Protein AF-A0A7J3Z9P5-F1 (afdb_monomer)

Nearest PDB structures (foldseek):
  8guo-assembly1_B  TM=3.867E-01  e=3.106E-01  Staphylococcus aureus subsp. aureus NCTC 8325
  4az9-assembly2_A-3  TM=3.803E-01  e=7.189E-01  Homo sapiens
  1ueb-assembly2_B  TM=4.977E-01  e=2.081E+00  Thermus thermophilus
  3f6g-assembly1_B  TM=2.880E-01  e=1.488E+00  Leptospira interrogans
  7urz-assembly1_B  TM=2.761E-01  e=2.603E+00  Homo sapiens

Foldseek 3Di:
DDDPDPVVVVVVVVVVVVVVLLQVLLVLLVQLCVQQPADDPVDQPLVSSLVSLVVCVVVVPDFDWDQGPVRDTDTSVNSNCCSVDPDPVSVVSSSVSNVVVSVQVVVFVVLQVVLVVLLVVLCVVVLFDKDKDWPDWDWDDDDDFWIKIFTWMDILQDIDTDIDIGGSVVVSVVVSVVNVVSRVVLVVLVVLLVVLQVVLCVQFPCSVVVCVVLLVQAPFKKKKKKKFLDFDDQCVCPPPDVVNCVVVPVAWDDDDRMIIGIWMWGQRPVRDIATHPRSVRRNRVSVRVSVRCVVRQKMKIKMWHFDPDADPVPRHTAIEIKIKIWGDDPRYIDIAIDALVVVQLVQQADPVPRDGHQHDANYWRATPPRHIDHSVVVVD

Radius of gyration: 27.24 Å; Cα contacts (8 Å, |Δi|>4): 566; chains: 1; bounding box: 61×53×93 Å

pLDDT: mean 87.28, std 11.17, range [38.41, 97.94]

Solvent-accessible surface area (backbone atoms only — not comparable to full-atom values): 20780 Å² total; per-residue (Å²): 143,85,87,72,70,65,64,58,56,52,50,54,52,51,52,55,51,51,51,53,49,52,53,50,36,44,55,46,31,53,53,48,39,71,74,58,49,87,78,63,86,93,50,65,65,65,57,54,51,46,56,45,50,54,46,49,64,69,74,64,57,85,80,63,73,45,70,45,100,84,72,49,70,47,40,69,65,59,50,49,52,43,74,75,67,53,56,68,74,56,51,53,52,34,49,53,36,34,53,53,52,51,54,49,53,52,52,48,51,52,48,51,56,49,46,52,51,53,50,49,53,51,32,59,74,69,74,43,83,54,59,73,46,78,80,43,77,51,75,53,70,82,54,101,66,44,29,41,37,40,39,27,35,37,48,46,68,46,79,47,78,52,72,48,79,40,39,73,67,55,52,45,51,53,50,46,55,53,48,60,60,37,36,61,53,40,54,51,38,52,54,44,20,56,49,36,47,56,49,46,38,72,73,29,43,50,44,54,62,53,48,53,62,57,52,73,60,40,74,42,41,26,38,40,36,40,33,22,62,39,63,57,72,55,71,91,54,67,86,64,53,67,69,55,39,37,77,69,65,72,44,50,46,78,56,98,70,36,29,35,42,65,34,41,32,37,44,45,96,90,65,53,76,42,38,38,85,44,49,82,37,31,35,44,42,47,58,35,52,53,52,17,35,68,66,31,36,40,31,43,36,38,42,40,17,47,47,94,52,62,29,87,88,79,72,39,61,27,30,42,37,37,39,32,44,37,33,57,58,89,66,33,45,47,72,45,67,38,43,19,64,61,48,44,53,65,70,22,33,39,89,87,76,67,43,80,43,81,61,64,75,43,32,31,25,36,21,62,94,79,37,72,42,54,37,62,71,71,77,110

Sequence (380 aa):
MAGGGSHSKEFRKKMKKIRRLKEKLKSYAEHALDLTGLLDDSRDLIEQVREKLEEVLREGEVITEVITLSGKRFNAKDILEFINSAPQHQIEMFREYLARELARRKKLLEDMKRIAREIERYTEELGVYVPFDIIDYDKICFEKDECYFLFKVEIGGSRYLDEYRGSIEDLIELFKEVVAQEAKKMLRLISHAKRERSRVARELIGFKEMLEEIERHIYGTAILTISGTKLSRPRSWGRIPGEIVEAFGMGLDRDEDMETIKWNARRLKDGFIVYGANPHLWPDFYTWFKESLLQSRVLTILLRSFRSEIDEITGLPIKEIRGYIARIEGHHLKFTQLSARELLEAYTKDPKTGKPLEPEPAVIFCGPNDEKIYSTALYK

Structure (mmCIF, N/CA/C/O backbone):
data_AF-A0A7J3Z9P5-F1
#
_entry.id   AF-A0A7J3Z9P5-F1
#
loop_
_atom_site.group_PDB
_atom_site.id
_atom_site.type_symbol
_atom_site.label_atom_id
_atom_site.label_alt_id
_atom_site.label_comp_id
_atom_site.label_asym_id
_atom_site.label_entity_id
_atom_site.label_seq_id
_atom_site.pdbx_PDB_ins_code
_atom_site.Cartn_x
_atom_site.Cartn_y
_atom_site.Cartn_z
_atom_site.occupancy
_atom_site.B_iso_or_equiv
_atom_site.auth_seq_id
_atom_site.auth_comp_id
_atom_site.auth_asym_id
_atom_site.auth_atom_id
_atom_site.pdbx_PDB_model_num
ATOM 1 N N . MET A 1 1 ? 33.865 8.492 -68.166 1.00 38.41 1 MET A N 1
ATOM 2 C CA . MET A 1 1 ? 33.819 8.426 -66.689 1.00 38.41 1 MET A CA 1
ATOM 3 C C . MET A 1 1 ? 32.394 8.714 -66.229 1.00 38.41 1 MET A C 1
ATOM 5 O O . MET A 1 1 ? 32.011 9.869 -66.136 1.00 38.41 1 MET A O 1
ATOM 9 N N . ALA A 1 2 ? 31.581 7.680 -66.019 1.00 43.00 2 ALA A N 1
ATOM 10 C CA . ALA A 1 2 ? 30.225 7.802 -65.482 1.00 43.00 2 ALA A CA 1
ATOM 11 C C . ALA A 1 2 ? 29.948 6.562 -64.620 1.00 43.00 2 ALA A C 1
ATOM 13 O O . ALA A 1 2 ? 29.792 5.471 -65.154 1.00 43.00 2 ALA A O 1
ATOM 14 N N . GLY A 1 3 ? 29.972 6.708 -63.291 1.00 40.09 3 GLY A N 1
ATOM 15 C CA . GLY A 1 3 ? 29.857 5.561 -62.375 1.00 40.09 3 GLY A CA 1
ATOM 16 C C . GLY A 1 3 ? 29.586 5.884 -60.898 1.00 40.09 3 GLY A C 1
ATOM 17 O O . GLY A 1 3 ? 29.798 5.026 -60.054 1.00 40.09 3 GLY A O 1
ATOM 18 N N . GLY A 1 4 ? 29.132 7.098 -60.548 1.00 41.22 4 GLY A N 1
ATOM 19 C CA . GLY A 1 4 ? 29.013 7.532 -59.139 1.00 41.22 4 GLY A CA 1
ATOM 20 C C . GLY A 1 4 ? 27.598 7.579 -58.531 1.00 41.22 4 GLY A C 1
ATOM 21 O O . GLY A 1 4 ? 27.455 7.717 -57.320 1.00 41.22 4 GLY A O 1
ATOM 22 N N . GLY A 1 5 ? 26.527 7.481 -59.332 1.00 42.69 5 GLY A N 1
ATOM 23 C CA . GLY A 1 5 ? 25.157 7.795 -58.876 1.00 42.69 5 GLY A CA 1
ATOM 24 C C . GLY A 1 5 ? 24.354 6.642 -58.249 1.00 42.69 5 GLY A C 1
ATOM 25 O O . GLY A 1 5 ? 23.460 6.886 -57.436 1.00 42.69 5 GLY A O 1
ATOM 26 N N . SER A 1 6 ? 24.658 5.388 -58.604 1.00 48.19 6 SER A N 1
ATOM 27 C CA . SER A 1 6 ? 23.880 4.207 -58.181 1.00 48.19 6 SER A CA 1
ATOM 28 C C . SER A 1 6 ? 24.213 3.764 -56.746 1.00 48.19 6 SER A C 1
ATOM 30 O O . SER A 1 6 ? 23.316 3.570 -55.921 1.00 48.19 6 SER A O 1
ATOM 32 N N . HIS A 1 7 ? 25.505 3.747 -56.395 1.00 52.19 7 HIS A N 1
ATOM 33 C CA . HIS A 1 7 ? 25.981 3.336 -55.069 1.00 52.19 7 HIS A CA 1
ATOM 34 C C . HIS A 1 7 ? 25.498 4.246 -53.928 1.00 52.19 7 HIS A C 1
ATOM 36 O O . HIS A 1 7 ? 25.183 3.757 -52.845 1.00 52.19 7 HIS A O 1
ATOM 42 N N . SER A 1 8 ? 25.343 5.552 -54.169 1.00 56.97 8 SER A N 1
ATOM 43 C CA . SER A 1 8 ? 24.870 6.511 -53.156 1.00 56.97 8 SER A CA 1
ATOM 44 C C . SER A 1 8 ? 23.395 6.299 -52.770 1.00 56.97 8 SER A C 1
ATOM 46 O O . SER A 1 8 ? 23.027 6.368 -51.592 1.00 56.97 8 SER A O 1
ATOM 48 N N . LYS A 1 9 ? 22.528 5.960 -53.737 1.00 64.19 9 LYS A N 1
ATOM 49 C CA . LYS A 1 9 ? 21.107 5.657 -53.473 1.00 64.19 9 LYS A CA 1
ATOM 50 C C . LYS A 1 9 ? 20.928 4.306 -52.780 1.00 64.19 9 LYS A C 1
ATOM 52 O O . LYS A 1 9 ? 20.078 4.185 -51.894 1.00 64.19 9 LYS A O 1
ATOM 57 N N . GLU A 1 10 ? 21.718 3.306 -53.157 1.00 67.88 10 GLU A N 1
ATOM 58 C CA . GLU A 1 10 ? 21.679 1.978 -52.541 1.00 67.88 10 GLU A CA 1
ATOM 59 C C . GLU A 1 10 ? 22.199 2.004 -51.094 1.00 67.88 10 GLU A C 1
ATOM 61 O O . GLU A 1 10 ? 21.561 1.450 -50.195 1.00 67.88 10 GLU A O 1
ATOM 66 N N . PHE A 1 11 ? 23.278 2.751 -50.841 1.00 68.19 11 PHE A N 1
ATOM 67 C CA . PHE A 1 11 ? 23.813 2.991 -49.501 1.00 68.19 11 PHE A CA 1
ATOM 68 C C . PHE A 1 11 ? 22.791 3.689 -48.591 1.00 68.19 11 PHE A C 1
ATOM 70 O O . PHE A 1 11 ? 22.501 3.207 -47.495 1.00 68.19 11 PHE A O 1
ATOM 77 N N . ARG A 1 12 ? 22.136 4.760 -49.067 1.00 69.06 12 ARG A N 1
ATOM 78 C CA . ARG A 1 12 ? 21.063 5.444 -48.315 1.00 69.06 12 ARG A CA 1
ATOM 79 C C . ARG A 1 12 ? 19.882 4.521 -47.995 1.00 69.06 12 ARG A C 1
ATOM 81 O O . ARG A 1 12 ? 19.338 4.583 -46.891 1.00 69.06 12 ARG A O 1
ATOM 88 N N . LYS A 1 13 ? 19.486 3.638 -48.923 1.00 73.44 13 LYS A N 1
ATOM 89 C CA . LYS A 1 13 ? 18.431 2.633 -48.683 1.00 73.44 13 LYS A CA 1
ATOM 90 C C . LYS A 1 13 ? 18.849 1.607 -47.623 1.00 73.44 13 LYS A C 1
ATOM 92 O O . LYS A 1 13 ? 18.036 1.303 -46.749 1.00 73.44 13 LYS A O 1
ATOM 97 N N . LYS A 1 14 ? 20.091 1.106 -47.667 1.00 75.31 14 LYS A N 1
ATOM 98 C CA . LYS A 1 14 ? 20.642 0.186 -46.652 1.00 75.31 14 LYS A CA 1
ATOM 99 C C . LYS A 1 14 ? 20.695 0.848 -45.271 1.00 75.31 14 LYS A C 1
ATOM 101 O O . LYS A 1 14 ? 20.162 0.285 -44.319 1.00 75.31 14 LYS A O 1
ATOM 106 N N . MET A 1 15 ? 21.185 2.084 -45.176 1.00 71.50 15 MET A N 1
ATOM 107 C CA . MET A 1 15 ? 21.216 2.846 -43.919 1.00 71.50 15 MET A CA 1
ATOM 108 C C . MET A 1 15 ? 19.820 3.082 -43.330 1.00 71.50 15 MET A C 1
ATOM 110 O O . MET A 1 15 ? 19.615 2.915 -42.128 1.00 71.50 15 MET A O 1
ATOM 114 N N . LYS A 1 16 ? 18.823 3.397 -44.169 1.00 79.56 16 LYS A N 1
ATOM 115 C CA . LYS A 1 16 ? 17.429 3.552 -43.722 1.00 79.56 16 LYS A CA 1
ATOM 116 C C . LYS A 1 16 ? 16.836 2.238 -43.200 1.00 79.56 16 LYS A C 1
ATOM 118 O O . LYS A 1 16 ? 16.079 2.265 -42.233 1.00 79.56 16 LYS A O 1
ATOM 123 N N . LYS A 1 17 ? 17.172 1.093 -43.813 1.00 80.31 17 LYS A N 1
ATOM 124 C CA . LYS A 1 17 ? 16.763 -0.236 -43.321 1.00 80.31 17 LYS A CA 1
ATOM 125 C C . LYS A 1 17 ? 17.402 -0.558 -41.967 1.00 80.31 17 LYS A C 1
ATOM 127 O O . LYS A 1 17 ? 16.684 -0.970 -41.064 1.00 80.31 17 LYS A O 1
ATOM 132 N N . ILE A 1 18 ? 18.702 -0.303 -41.810 1.00 79.44 18 ILE A N 1
ATOM 133 C CA . ILE A 1 18 ? 19.425 -0.531 -40.547 1.00 79.44 18 ILE A CA 1
ATOM 134 C C . ILE A 1 18 ? 18.852 0.340 -39.425 1.00 79.44 18 ILE A C 1
ATOM 136 O O . ILE A 1 18 ? 18.594 -0.164 -38.338 1.00 79.44 18 ILE A O 1
ATOM 140 N N . ARG A 1 19 ? 18.591 1.628 -39.685 1.00 80.75 19 ARG A N 1
ATOM 141 C CA . ARG A 1 19 ? 17.993 2.531 -38.688 1.00 80.75 19 ARG A CA 1
ATOM 142 C C . ARG A 1 19 ? 16.622 2.044 -38.210 1.00 80.75 19 ARG A C 1
ATOM 144 O O . ARG A 1 19 ? 16.383 2.006 -37.012 1.00 80.75 19 ARG A O 1
ATOM 151 N N . ARG A 1 20 ? 15.765 1.601 -39.135 1.00 83.25 20 ARG A N 1
ATOM 152 C CA . ARG A 1 20 ? 14.446 1.034 -38.804 1.00 83.25 20 ARG A CA 1
ATOM 153 C C . ARG A 1 20 ? 14.543 -0.257 -37.998 1.00 83.25 20 ARG A C 1
ATOM 155 O O . ARG A 1 20 ? 13.729 -0.464 -37.109 1.00 83.25 20 ARG A O 1
ATOM 162 N N . LEU A 1 21 ? 15.510 -1.120 -38.318 1.00 83.94 21 LEU A N 1
ATOM 163 C CA . LEU A 1 21 ? 15.760 -2.329 -37.535 1.00 83.94 21 LEU A CA 1
ATOM 164 C C . LEU A 1 21 ? 16.184 -1.956 -36.111 1.00 83.94 21 LEU A C 1
ATOM 166 O O . LEU A 1 21 ? 15.593 -2.452 -35.166 1.00 83.94 21 LEU A O 1
ATOM 170 N N . LYS A 1 22 ? 17.130 -1.026 -35.955 1.00 84.44 22 LYS A N 1
ATOM 171 C CA . LYS A 1 22 ? 17.578 -0.535 -34.644 1.00 84.44 22 LYS A CA 1
ATOM 172 C C . LYS A 1 22 ? 16.440 0.050 -33.802 1.00 84.44 22 LYS A C 1
ATOM 174 O O . LYS A 1 22 ? 16.315 -0.302 -32.637 1.00 84.44 22 LYS A O 1
ATOM 179 N N . GLU A 1 23 ? 15.602 0.902 -34.391 1.00 84.88 23 GLU A N 1
ATOM 180 C CA . GLU A 1 23 ? 14.415 1.456 -33.720 1.00 84.88 23 GLU A CA 1
ATOM 181 C C . GLU A 1 23 ? 13.439 0.344 -33.305 1.00 84.88 23 GLU A C 1
ATOM 183 O O . GLU A 1 23 ? 12.988 0.327 -32.165 1.00 84.88 23 GLU A O 1
ATOM 188 N N . LYS A 1 24 ? 13.182 -0.632 -34.189 1.00 85.62 24 LYS A N 1
ATOM 189 C CA . LYS A 1 24 ? 12.328 -1.790 -33.887 1.00 85.62 24 LYS A CA 1
ATOM 190 C C . LYS A 1 24 ? 12.872 -2.613 -32.714 1.00 85.62 24 LYS A C 1
ATOM 192 O O . LYS A 1 24 ? 12.118 -2.915 -31.800 1.00 85.62 24 LYS A O 1
ATOM 197 N N . LEU A 1 25 ? 14.162 -2.955 -32.730 1.00 88.88 25 LEU A N 1
ATOM 198 C CA . LEU A 1 25 ? 14.790 -3.751 -31.668 1.00 88.88 25 LEU A CA 1
ATOM 199 C C . LEU A 1 25 ? 14.812 -3.013 -30.327 1.00 88.88 25 LEU A C 1
ATOM 201 O O . LEU A 1 25 ? 14.629 -3.648 -29.294 1.00 88.88 25 LEU A O 1
ATOM 205 N N . LYS A 1 26 ? 14.977 -1.683 -30.339 1.00 87.44 26 LYS A N 1
ATOM 206 C CA . LYS A 1 26 ? 14.859 -0.862 -29.129 1.00 87.44 26 LYS A CA 1
ATOM 207 C C . LYS A 1 26 ? 13.452 -0.961 -28.532 1.00 87.44 26 LYS A C 1
ATOM 209 O O . LYS A 1 26 ? 13.328 -1.300 -27.364 1.00 87.44 26 LYS A O 1
ATOM 214 N N . SER A 1 27 ? 12.411 -0.745 -29.340 1.00 87.31 27 SER A N 1
ATOM 215 C CA . SER A 1 27 ? 11.022 -0.852 -28.871 1.00 87.31 27 SER A CA 1
ATOM 216 C C . SER A 1 27 ? 10.658 -2.269 -28.422 1.00 87.31 27 SER A C 1
ATOM 218 O O . SER A 1 27 ? 9.898 -2.432 -27.476 1.00 87.31 27 SER A O 1
ATOM 220 N N . TYR A 1 28 ? 11.217 -3.297 -29.068 1.00 91.06 28 TYR A N 1
ATOM 221 C CA . TYR A 1 28 ? 11.048 -4.683 -28.631 1.00 91.06 28 TYR A CA 1
ATOM 222 C C . TYR A 1 28 ? 11.672 -4.910 -27.253 1.00 91.06 28 TYR A C 1
ATOM 224 O O . TYR A 1 28 ? 11.073 -5.589 -26.431 1.00 91.06 28 TYR A O 1
ATOM 232 N N . ALA A 1 29 ? 12.855 -4.347 -26.993 1.00 89.75 29 ALA A N 1
ATOM 233 C CA . ALA A 1 29 ? 13.549 -4.521 -25.719 1.00 89.75 29 ALA A CA 1
ATOM 234 C C . ALA A 1 29 ? 12.819 -3.802 -24.576 1.00 89.75 29 ALA A C 1
ATOM 236 O O . ALA A 1 29 ? 12.660 -4.378 -23.505 1.00 89.75 29 ALA A O 1
ATOM 237 N N . GLU A 1 30 ? 12.341 -2.580 -24.827 1.00 87.44 30 GLU A N 1
ATOM 238 C CA . GLU A 1 30 ? 11.504 -1.820 -23.890 1.00 87.44 30 GLU A CA 1
ATOM 239 C C . GLU A 1 30 ? 10.237 -2.605 -23.533 1.00 87.44 30 GLU A C 1
ATOM 241 O O . GLU A 1 30 ? 10.022 -2.922 -22.366 1.00 87.44 30 GLU A O 1
ATOM 246 N N . HIS A 1 31 ? 9.460 -3.015 -24.5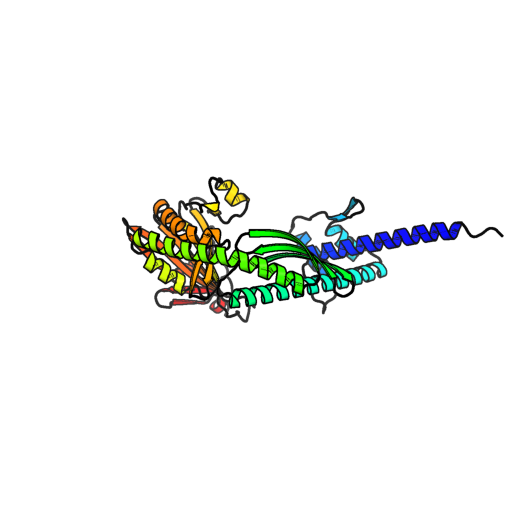39 1.00 87.62 31 HIS A N 1
ATOM 247 C CA . HIS A 1 31 ? 8.202 -3.719 -24.298 1.00 87.62 31 HIS A CA 1
ATOM 248 C C . HIS A 1 31 ? 8.400 -5.107 -23.677 1.00 87.62 31 HIS A C 1
ATOM 250 O O . HIS A 1 31 ? 7.622 -5.508 -22.818 1.00 87.62 31 HIS A O 1
ATOM 256 N N . ALA A 1 32 ? 9.452 -5.838 -24.069 1.00 87.94 32 ALA A N 1
ATOM 257 C CA . ALA A 1 32 ? 9.779 -7.111 -23.436 1.00 87.94 32 ALA A CA 1
ATOM 258 C C . ALA A 1 32 ? 9.991 -6.919 -21.931 1.00 87.94 32 ALA A C 1
ATOM 260 O O . ALA A 1 32 ? 9.369 -7.615 -21.142 1.00 87.94 32 ALA A O 1
ATOM 261 N N . LEU A 1 33 ? 10.789 -5.928 -21.525 1.00 88.50 33 LEU A N 1
ATOM 262 C CA . LEU A 1 33 ? 11.038 -5.660 -20.108 1.00 88.50 33 LEU A CA 1
ATOM 263 C C . LEU A 1 33 ? 9.826 -5.076 -19.371 1.00 88.50 33 LEU A C 1
ATOM 265 O O . LEU A 1 33 ? 9.750 -5.233 -18.153 1.00 88.50 33 LEU A O 1
ATOM 269 N N . ASP A 1 34 ? 8.887 -4.423 -20.062 1.00 85.06 34 ASP A N 1
ATOM 270 C CA . ASP A 1 34 ? 7.606 -4.007 -19.466 1.00 85.06 34 ASP A CA 1
ATOM 271 C C . ASP A 1 34 ? 6.763 -5.213 -19.053 1.00 85.06 34 ASP A C 1
ATOM 273 O O . ASP A 1 34 ? 6.133 -5.185 -18.001 1.00 85.06 34 ASP A O 1
ATOM 277 N N . LEU A 1 35 ? 6.795 -6.282 -19.852 1.00 84.00 35 LEU A N 1
ATOM 278 C CA . LEU A 1 35 ? 6.073 -7.522 -19.572 1.00 84.00 35 LEU A CA 1
ATOM 279 C C . LEU A 1 35 ? 6.832 -8.423 -18.592 1.00 84.00 35 LEU A C 1
ATOM 281 O O . LEU A 1 35 ? 6.237 -9.043 -17.720 1.00 84.00 35 LEU A O 1
ATOM 285 N N . THR A 1 36 ? 8.155 -8.516 -18.727 1.00 84.94 36 THR A N 1
ATOM 286 C CA . THR A 1 36 ? 8.956 -9.494 -17.978 1.00 84.94 36 THR A CA 1
ATOM 287 C C . THR A 1 36 ? 9.529 -8.958 -16.667 1.00 84.94 36 THR A C 1
ATOM 289 O O . THR A 1 36 ? 10.053 -9.738 -15.863 1.00 84.94 36 THR A O 1
ATOM 292 N N . GLY A 1 37 ? 9.512 -7.638 -16.462 1.00 83.19 37 GLY A N 1
ATOM 293 C CA . GLY A 1 37 ? 10.202 -6.972 -15.359 1.00 83.19 37 GLY A CA 1
ATOM 294 C C . GLY A 1 37 ? 11.731 -7.066 -15.457 1.00 83.19 37 GLY A C 1
ATOM 295 O O . GLY A 1 37 ? 12.298 -7.301 -16.527 1.00 83.19 37 GLY A O 1
ATOM 296 N N . LEU A 1 38 ? 12.417 -6.877 -14.322 1.00 82.81 38 LEU A N 1
ATOM 297 C CA . LEU A 1 38 ? 13.875 -7.014 -14.239 1.00 82.81 38 LEU A CA 1
ATOM 298 C C . LEU A 1 38 ? 14.311 -8.475 -14.451 1.00 82.81 38 LEU A C 1
ATOM 300 O O . LEU A 1 38 ? 13.660 -9.413 -13.985 1.00 82.81 38 LEU A O 1
ATOM 304 N N . LEU A 1 39 ? 15.434 -8.647 -15.149 1.00 85.38 39 LEU A N 1
ATOM 305 C CA . LEU A 1 39 ? 16.041 -9.942 -15.465 1.00 85.38 39 LEU A CA 1
ATOM 306 C C . LEU A 1 39 ? 17.356 -10.140 -14.699 1.00 85.38 39 LEU A C 1
ATOM 308 O O . LEU A 1 39 ? 17.983 -9.172 -14.250 1.00 85.38 39 LEU A O 1
ATOM 312 N N . ASP A 1 40 ? 17.761 -11.402 -14.562 1.00 82.12 40 ASP A N 1
ATOM 313 C CA . ASP A 1 40 ? 19.025 -11.804 -13.948 1.00 82.12 40 ASP A CA 1
ATOM 314 C C . ASP A 1 40 ? 20.159 -11.735 -14.981 1.00 82.12 40 ASP A C 1
ATOM 316 O O . ASP A 1 40 ? 20.162 -12.468 -15.972 1.00 82.12 40 ASP A O 1
ATOM 320 N N . ASP A 1 41 ? 21.142 -10.864 -14.740 1.00 76.62 41 ASP A N 1
ATOM 321 C CA . ASP A 1 41 ? 22.281 -10.661 -15.648 1.00 76.62 41 ASP A CA 1
ATOM 322 C C . ASP A 1 41 ? 23.230 -11.870 -15.689 1.00 76.62 41 ASP A C 1
ATOM 324 O O . ASP A 1 41 ? 24.081 -11.947 -16.575 1.00 76.62 41 ASP A O 1
ATOM 328 N N . SER A 1 42 ? 23.117 -12.805 -14.738 1.00 76.88 42 SER A N 1
ATOM 329 C CA . SER A 1 42 ? 23.945 -14.017 -14.684 1.00 76.88 42 SER A CA 1
ATOM 330 C C . SER A 1 42 ? 23.462 -15.136 -15.614 1.00 76.88 42 SER A C 1
ATOM 332 O O . SER A 1 42 ? 24.178 -16.117 -15.828 1.00 76.88 42 SER A O 1
ATOM 334 N N . ARG A 1 43 ? 22.264 -14.991 -16.191 1.00 84.62 43 ARG A N 1
ATOM 335 C CA . ARG A 1 43 ? 21.632 -15.961 -17.096 1.00 84.62 43 ARG A CA 1
ATOM 336 C C . ARG A 1 43 ? 21.486 -15.383 -18.504 1.00 84.62 43 ARG A C 1
ATOM 338 O O . ARG A 1 43 ? 21.595 -14.178 -18.717 1.00 84.62 43 ARG A O 1
ATOM 345 N N . ASP A 1 44 ? 21.208 -16.239 -19.489 1.00 88.31 44 ASP A N 1
ATOM 346 C CA . ASP A 1 44 ? 20.972 -15.772 -20.859 1.00 88.31 44 ASP A CA 1
ATOM 347 C C . ASP A 1 44 ? 19.712 -14.893 -20.905 1.00 88.31 44 ASP A C 1
ATOM 349 O O . ASP A 1 44 ? 18.603 -15.347 -20.622 1.00 88.31 44 ASP A O 1
ATOM 353 N N . LEU A 1 45 ? 19.892 -13.609 -21.225 1.00 89.19 45 LEU A N 1
ATOM 354 C CA . LEU A 1 45 ? 18.798 -12.638 -21.258 1.00 89.19 45 LEU A CA 1
ATOM 355 C C . LEU A 1 45 ? 17.746 -12.977 -22.323 1.00 89.19 45 LEU A C 1
ATOM 357 O O . LEU A 1 45 ? 16.572 -12.679 -22.132 1.00 89.19 45 LEU A O 1
ATOM 361 N N . ILE A 1 46 ? 18.151 -13.586 -23.443 1.00 92.75 46 ILE A N 1
ATOM 362 C CA . ILE A 1 46 ? 17.221 -13.953 -24.517 1.00 92.75 46 ILE A CA 1
ATOM 363 C C . ILE A 1 46 ? 16.343 -15.116 -24.072 1.00 92.75 46 ILE A C 1
ATOM 365 O O . ILE A 1 46 ? 15.136 -15.074 -24.299 1.00 92.75 46 ILE A O 1
ATOM 369 N N . GLU A 1 47 ? 16.933 -16.112 -23.410 1.00 91.44 47 GLU A N 1
ATOM 370 C CA . GLU A 1 47 ? 16.179 -17.265 -22.918 1.00 91.44 47 GLU A CA 1
ATOM 371 C C . GLU A 1 47 ? 15.191 -16.855 -21.826 1.00 91.44 47 GLU A C 1
ATOM 373 O O . GLU A 1 47 ? 14.018 -17.195 -21.908 1.00 91.44 47 GLU A O 1
ATOM 378 N N . GLN A 1 48 ? 15.617 -16.014 -20.878 1.00 91.88 48 GLN A N 1
ATOM 379 C CA . GLN A 1 48 ? 14.721 -15.486 -19.843 1.00 91.88 48 GLN A CA 1
ATOM 380 C C . GLN A 1 48 ? 13.533 -14.710 -20.425 1.00 91.88 48 GLN A C 1
ATOM 382 O O . GLN A 1 48 ? 12.408 -14.851 -19.948 1.00 91.88 48 GLN A O 1
ATOM 387 N N . VAL A 1 49 ? 13.768 -13.877 -21.448 1.00 91.25 49 VAL A N 1
ATOM 388 C CA . VAL A 1 49 ? 12.677 -13.166 -22.132 1.00 91.25 49 VAL A CA 1
ATOM 389 C C . VAL A 1 49 ? 11.760 -14.152 -22.848 1.00 91.25 49 VAL A C 1
ATOM 391 O O . VAL A 1 49 ? 10.546 -13.985 -22.778 1.00 91.25 49 VAL A O 1
ATOM 394 N N . ARG A 1 50 ? 12.302 -15.183 -23.508 1.00 92.44 50 ARG A N 1
ATOM 395 C CA . ARG A 1 50 ? 11.492 -16.221 -24.159 1.00 92.44 50 ARG A CA 1
ATOM 396 C C . ARG A 1 50 ? 10.585 -16.922 -23.148 1.00 92.44 50 ARG A C 1
ATOM 398 O O . ARG A 1 50 ? 9.373 -16.908 -23.338 1.00 92.44 50 ARG A O 1
ATOM 405 N N . GLU A 1 51 ? 11.158 -17.469 -22.078 1.00 90.75 51 GLU A N 1
ATOM 406 C CA . GLU A 1 51 ? 10.435 -18.219 -21.042 1.00 90.75 51 GLU A CA 1
ATOM 407 C C . GLU A 1 51 ? 9.297 -17.388 -20.436 1.00 90.75 51 GLU A C 1
ATOM 409 O O . GLU A 1 51 ? 8.152 -17.843 -20.387 1.00 90.75 51 GLU A O 1
ATOM 414 N N . LYS A 1 52 ? 9.586 -16.137 -20.053 1.00 88.62 52 LYS A N 1
ATOM 415 C CA . LYS A 1 52 ? 8.590 -15.240 -19.454 1.00 88.62 52 LYS A CA 1
ATOM 416 C C . LYS A 1 52 ? 7.518 -14.788 -20.444 1.00 88.62 52 LYS A C 1
ATOM 418 O O . LYS A 1 52 ? 6.352 -14.701 -20.079 1.00 88.62 52 LYS A O 1
ATOM 423 N N . LEU A 1 53 ? 7.862 -14.512 -21.704 1.00 88.19 53 LEU A N 1
ATOM 424 C CA . LEU A 1 53 ? 6.845 -14.182 -22.710 1.00 88.19 53 LEU A CA 1
ATOM 425 C C . LEU A 1 53 ? 5.940 -15.387 -23.006 1.00 88.19 53 LEU A C 1
ATOM 427 O O . LEU A 1 53 ? 4.742 -15.210 -23.219 1.00 88.19 53 LEU A O 1
ATOM 431 N N . GLU A 1 54 ? 6.478 -16.608 -23.004 1.00 89.38 54 GLU A N 1
ATOM 432 C CA . GLU A 1 54 ? 5.680 -17.832 -23.134 1.00 89.38 54 GLU A CA 1
ATOM 433 C C . GLU A 1 54 ? 4.756 -18.068 -21.933 1.00 89.38 54 GLU A C 1
ATOM 435 O O . GLU A 1 54 ? 3.676 -18.633 -22.103 1.00 89.38 54 GLU A O 1
ATOM 440 N N . GLU A 1 55 ? 5.165 -17.673 -20.729 1.00 86.00 55 GLU A N 1
ATOM 441 C CA . GLU A 1 55 ? 4.333 -17.683 -19.519 1.00 86.00 55 GLU A CA 1
ATOM 442 C C . GLU A 1 55 ? 3.178 -16.676 -19.633 1.00 86.00 55 GLU A C 1
ATOM 444 O O . GLU A 1 55 ? 2.019 -17.091 -19.635 1.00 86.00 55 GLU A O 1
ATOM 449 N N . VAL A 1 56 ? 3.477 -15.399 -19.901 1.00 81.62 56 VAL A N 1
ATOM 450 C CA . VAL A 1 56 ? 2.475 -14.327 -20.093 1.00 81.62 56 VAL A CA 1
ATOM 451 C C . VAL A 1 56 ? 1.435 -14.704 -21.158 1.00 81.62 56 VAL A C 1
ATOM 453 O O . VAL A 1 56 ? 0.233 -14.486 -20.997 1.00 81.62 56 VAL A O 1
ATOM 456 N N . LEU A 1 57 ? 1.874 -15.318 -22.263 1.00 82.88 57 LEU A N 1
ATOM 457 C CA . LEU A 1 57 ? 0.976 -15.756 -23.335 1.00 82.88 57 LEU A CA 1
ATOM 458 C C . LEU A 1 57 ? 0.124 -16.980 -22.967 1.00 82.88 57 LEU A C 1
ATOM 460 O O . LEU A 1 57 ? -0.956 -17.143 -23.541 1.00 82.88 57 LEU A O 1
ATOM 464 N N . ARG A 1 58 ? 0.589 -17.843 -22.055 1.00 82.69 58 ARG A N 1
ATOM 465 C CA . ARG A 1 58 ? -0.168 -19.004 -21.556 1.00 82.69 58 ARG A CA 1
ATOM 466 C C . ARG A 1 58 ? -1.247 -18.594 -20.563 1.00 82.69 58 ARG A C 1
ATOM 468 O O . ARG A 1 58 ? -2.333 -19.166 -20.599 1.00 82.69 58 ARG A O 1
ATOM 475 N N . GLU A 1 59 ? -0.961 -17.610 -19.719 1.00 76.06 59 GLU A N 1
ATOM 476 C CA . GLU A 1 59 ? -1.882 -17.124 -18.684 1.00 76.06 59 GLU A CA 1
ATOM 477 C C . GLU A 1 59 ? -3.040 -16.289 -19.249 1.00 76.06 59 GLU A C 1
ATOM 479 O O . GLU A 1 59 ? -4.034 -16.050 -18.565 1.00 76.06 59 GLU A O 1
ATOM 484 N N . GLY A 1 60 ? -2.968 -15.904 -20.528 1.00 60.56 60 GLY A N 1
ATOM 485 C CA . GLY A 1 60 ? -4.038 -15.168 -21.198 1.00 60.56 60 GLY A CA 1
ATOM 486 C C . GLY A 1 60 ? -4.173 -13.725 -20.712 1.00 60.56 60 GLY A C 1
ATOM 487 O O . GLY A 1 60 ? -5.233 -13.124 -20.902 1.00 60.56 60 GLY A O 1
ATOM 488 N N . GLU A 1 61 ? -3.118 -13.166 -20.107 1.00 60.50 61 GLU A N 1
ATOM 489 C CA . GLU A 1 61 ? -3.068 -11.754 -19.736 1.00 60.50 61 GLU A CA 1
ATOM 490 C C . GLU A 1 61 ? -3.308 -10.859 -20.962 1.00 60.50 61 GLU A C 1
ATOM 492 O O . GLU A 1 61 ? -3.000 -11.218 -22.104 1.00 60.50 61 GLU A O 1
ATOM 497 N N . VAL A 1 62 ? -3.904 -9.682 -20.738 1.00 56.91 62 VAL A N 1
ATOM 498 C CA . VAL A 1 62 ? -4.266 -8.739 -21.804 1.00 56.91 62 VAL A CA 1
ATOM 499 C C . VAL A 1 62 ? -3.015 -8.356 -22.599 1.00 56.91 62 VAL A C 1
ATOM 501 O O . VAL A 1 62 ? -2.205 -7.540 -22.165 1.00 56.91 62 VAL A O 1
ATOM 504 N N . ILE A 1 63 ? -2.882 -8.933 -23.796 1.00 61.91 63 ILE A N 1
ATOM 505 C CA . ILE A 1 63 ? -1.783 -8.659 -24.722 1.00 61.91 63 ILE A CA 1
ATOM 506 C C . ILE A 1 63 ? -1.929 -7.215 -25.217 1.00 61.91 63 ILE A C 1
ATOM 508 O O . ILE A 1 63 ? -2.716 -6.924 -26.119 1.00 61.91 63 ILE A O 1
ATOM 512 N N . THR A 1 64 ? -1.184 -6.295 -24.612 1.00 62.47 64 THR A N 1
ATOM 513 C CA . THR A 1 64 ? -1.188 -4.880 -24.985 1.00 62.47 64 THR A CA 1
ATOM 514 C C . THR A 1 64 ? -0.440 -4.678 -26.305 1.00 62.47 64 THR A C 1
ATOM 516 O O . THR A 1 64 ? 0.722 -5.048 -26.450 1.00 62.47 64 THR A O 1
ATOM 519 N N . GLU A 1 65 ? -1.115 -4.106 -27.308 1.00 73.62 65 GLU A N 1
ATOM 520 C CA . GLU A 1 65 ? -0.463 -3.695 -28.556 1.00 73.62 65 GLU A CA 1
ATOM 521 C C . GLU A 1 65 ? 0.327 -2.399 -28.338 1.00 73.62 65 GLU A C 1
ATOM 523 O O . GLU A 1 65 ? -0.232 -1.379 -27.928 1.00 73.62 65 GLU A O 1
ATOM 528 N N . VAL A 1 66 ? 1.610 -2.398 -28.700 1.00 70.94 66 VAL A N 1
ATOM 529 C CA . VAL A 1 66 ? 2.455 -1.200 -28.686 1.00 70.94 66 VAL A CA 1
ATOM 530 C C . VAL A 1 66 ? 2.492 -0.574 -30.069 1.00 70.94 66 VAL A C 1
ATOM 532 O O . VAL A 1 66 ? 2.851 -1.215 -31.059 1.00 70.94 66 VAL A O 1
ATOM 535 N N . ILE A 1 67 ? 2.170 0.717 -30.144 1.00 68.94 67 ILE A N 1
ATOM 536 C CA . ILE A 1 67 ? 2.277 1.508 -31.370 1.00 68.94 67 ILE A CA 1
ATOM 537 C C . ILE A 1 67 ? 3.640 2.204 -31.384 1.00 68.94 67 ILE A C 1
ATOM 539 O O . ILE A 1 67 ? 3.907 3.110 -30.602 1.00 68.94 67 ILE A O 1
ATOM 543 N N . THR A 1 68 ? 4.514 1.808 -32.306 1.00 61.75 68 THR A N 1
ATOM 544 C CA . THR A 1 68 ? 5.788 2.508 -32.536 1.00 61.75 68 THR A CA 1
ATOM 545 C C . THR A 1 68 ? 5.556 3.929 -33.060 1.00 61.75 68 THR A C 1
ATOM 547 O O . THR A 1 68 ? 4.560 4.197 -33.731 1.00 61.75 68 THR A O 1
ATOM 550 N N . LEU A 1 69 ? 6.558 4.806 -32.927 1.00 53.72 69 LEU A N 1
ATOM 551 C CA . LEU A 1 69 ? 6.591 6.134 -33.575 1.00 53.72 69 LEU A CA 1
ATOM 552 C C . LEU A 1 69 ? 6.370 6.085 -35.103 1.00 53.72 69 LEU A C 1
ATOM 554 O O . LEU A 1 69 ? 6.026 7.085 -35.725 1.00 53.72 69 LEU A O 1
ATOM 558 N N . SER A 1 70 ? 6.565 4.916 -35.722 1.00 58.28 70 SER A N 1
ATOM 559 C CA . SER A 1 70 ? 6.314 4.681 -37.147 1.00 58.28 70 SER A CA 1
ATOM 560 C C . SER A 1 70 ? 4.869 4.280 -37.485 1.00 58.28 70 SER A C 1
ATOM 562 O O . SER A 1 70 ? 4.584 3.975 -38.643 1.00 58.28 70 SER A O 1
ATOM 564 N N . GLY A 1 71 ? 3.974 4.228 -36.492 1.00 64.12 71 GLY A N 1
ATOM 565 C CA . GLY A 1 71 ? 2.585 3.774 -36.620 1.00 64.12 71 GLY A CA 1
ATOM 566 C C . GLY A 1 71 ? 2.421 2.253 -36.719 1.00 64.12 71 GLY A C 1
ATOM 567 O O . GLY A 1 71 ? 1.301 1.762 -36.831 1.00 64.12 71 GLY A O 1
ATOM 568 N N . LYS A 1 72 ? 3.520 1.488 -36.685 1.00 71.19 72 LYS A N 1
ATOM 569 C CA . LYS A 1 72 ? 3.471 0.021 -36.665 1.00 71.19 72 LYS A CA 1
ATOM 570 C C . LYS A 1 72 ? 3.122 -0.481 -35.279 1.00 71.19 72 LYS A C 1
ATOM 572 O O . LYS A 1 72 ? 3.733 -0.023 -34.314 1.00 71.19 72 LYS A O 1
ATOM 577 N N . ARG A 1 73 ? 2.214 -1.450 -35.235 1.00 81.94 73 ARG A N 1
ATOM 578 C CA . ARG A 1 73 ? 1.830 -2.162 -34.022 1.00 81.94 73 ARG A CA 1
ATOM 579 C C . ARG A 1 73 ? 2.625 -3.450 -33.890 1.00 81.94 73 ARG A C 1
ATOM 581 O O . ARG A 1 73 ? 2.929 -4.072 -34.909 1.00 81.94 73 ARG A O 1
ATOM 588 N N . PHE A 1 74 ? 2.984 -3.795 -32.666 1.00 82.44 74 PHE A N 1
ATOM 589 C CA . PHE A 1 74 ? 3.532 -5.099 -32.315 1.00 82.44 74 PHE A CA 1
ATOM 590 C C . PHE A 1 74 ? 3.099 -5.466 -30.894 1.00 82.44 74 PHE A C 1
ATOM 592 O O . PHE A 1 74 ? 2.686 -4.594 -30.129 1.00 82.44 74 PHE A O 1
ATOM 599 N N . ASN A 1 75 ? 3.189 -6.741 -30.549 1.00 84.62 75 ASN A N 1
ATOM 600 C CA . ASN A 1 75 ? 2.850 -7.267 -29.234 1.00 84.62 75 ASN A CA 1
ATOM 601 C C . ASN A 1 75 ? 3.851 -8.347 -28.779 1.00 84.62 75 ASN A C 1
ATOM 603 O O . ASN A 1 75 ? 4.838 -8.634 -29.462 1.00 84.62 75 ASN A O 1
ATOM 607 N N . ALA A 1 76 ? 3.580 -8.970 -27.629 1.00 85.12 76 ALA A N 1
ATOM 608 C CA . ALA A 1 76 ? 4.393 -10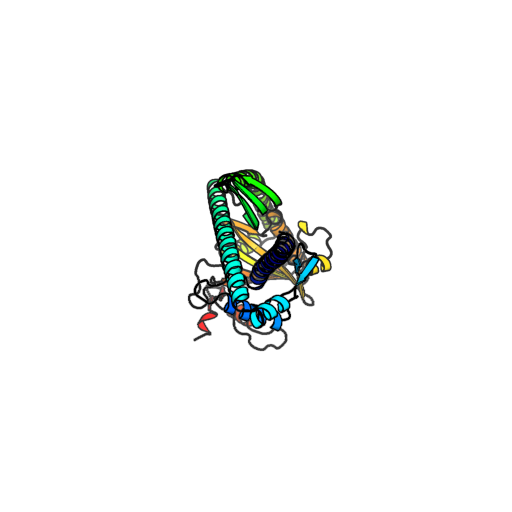.049 -27.065 1.00 85.12 76 ALA A CA 1
ATOM 609 C C . ALA A 1 76 ? 4.664 -11.209 -28.049 1.00 85.12 76 ALA A C 1
ATOM 611 O O . ALA A 1 76 ? 5.784 -11.719 -28.105 1.00 85.12 76 ALA A O 1
ATOM 612 N N . LYS A 1 77 ? 3.679 -11.597 -28.876 1.00 88.06 77 LYS A N 1
ATOM 613 C CA . LYS A 1 77 ? 3.834 -12.671 -29.875 1.00 88.06 77 LYS A CA 1
ATOM 614 C C . LYS A 1 77 ? 4.814 -12.279 -30.974 1.00 88.06 77 LYS A C 1
ATOM 616 O O . LYS A 1 77 ? 5.637 -13.101 -31.358 1.00 88.06 77 LYS A O 1
ATOM 621 N N . ASP A 1 78 ? 4.776 -11.029 -31.434 1.00 89.62 78 ASP A N 1
ATOM 622 C CA . ASP A 1 78 ? 5.705 -10.530 -32.458 1.00 89.62 78 ASP A CA 1
ATOM 623 C C . ASP A 1 78 ? 7.161 -10.495 -31.964 1.00 89.62 78 ASP A C 1
ATOM 625 O O . ASP A 1 78 ? 8.098 -10.607 -32.764 1.00 89.62 78 ASP A O 1
ATOM 629 N N . ILE A 1 79 ? 7.368 -10.292 -30.658 1.00 90.44 79 ILE A N 1
ATOM 630 C CA . ILE A 1 79 ? 8.693 -10.365 -30.027 1.00 90.44 79 ILE A CA 1
ATOM 631 C C . ILE A 1 79 ? 9.140 -11.825 -29.936 1.00 90.44 79 ILE A C 1
ATOM 633 O O . ILE A 1 79 ? 10.265 -12.136 -30.326 1.00 90.44 79 ILE A O 1
ATOM 637 N N . LEU A 1 80 ? 8.265 -12.723 -29.478 1.00 91.62 80 LEU A N 1
ATOM 638 C CA . LEU A 1 80 ? 8.568 -14.149 -29.365 1.00 91.62 80 LEU A CA 1
ATOM 639 C C . LEU A 1 80 ? 8.874 -14.780 -30.735 1.00 91.62 80 LEU A C 1
ATOM 641 O O . LEU A 1 80 ? 9.866 -15.492 -30.888 1.00 91.62 80 LEU A O 1
ATOM 645 N N . GLU A 1 81 ? 8.084 -14.459 -31.763 1.00 92.69 81 GLU A N 1
ATOM 646 C CA . GLU A 1 81 ? 8.334 -14.894 -33.141 1.00 92.69 81 GLU A CA 1
ATOM 647 C C . GLU A 1 81 ? 9.687 -14.381 -33.644 1.00 92.69 81 GLU A C 1
ATOM 649 O O . GLU A 1 81 ? 10.449 -15.132 -34.257 1.00 92.69 81 GLU A O 1
ATOM 654 N N . PHE A 1 82 ? 10.028 -13.124 -33.345 1.00 93.00 82 PHE A N 1
ATOM 655 C CA . PHE A 1 82 ? 11.340 -12.574 -33.669 1.00 93.00 82 PHE A CA 1
ATOM 656 C C . PHE A 1 82 ? 12.469 -13.342 -32.969 1.00 93.00 82 PHE A C 1
ATOM 658 O O . PHE A 1 82 ? 13.429 -13.717 -33.636 1.00 93.00 82 PHE A O 1
ATOM 665 N N . ILE A 1 83 ? 12.352 -13.628 -31.670 1.00 93.38 83 ILE A N 1
ATOM 666 C CA . ILE A 1 83 ? 13.364 -14.390 -30.918 1.00 93.38 83 ILE A CA 1
ATOM 667 C C . ILE A 1 83 ? 13.574 -15.787 -31.522 1.00 93.38 83 ILE A C 1
ATOM 669 O O . ILE A 1 83 ? 14.703 -16.275 -31.566 1.00 93.38 83 ILE A O 1
ATOM 673 N N . ASN A 1 84 ? 12.507 -16.418 -32.014 1.00 92.50 84 ASN A N 1
ATOM 674 C CA . ASN A 1 84 ? 12.551 -17.790 -32.520 1.00 92.50 84 ASN A CA 1
ATOM 675 C C . ASN A 1 84 ? 12.997 -17.904 -33.987 1.00 92.50 84 ASN A C 1
ATOM 677 O O . ASN A 1 84 ? 13.478 -18.960 -34.393 1.00 92.50 84 ASN A O 1
ATOM 681 N N . SER A 1 85 ? 12.832 -16.849 -34.792 1.00 92.81 85 SER A N 1
ATOM 682 C CA . SER A 1 85 ? 13.032 -16.912 -36.251 1.00 92.81 85 SER A CA 1
ATOM 683 C C . SER A 1 85 ? 14.080 -15.945 -36.805 1.00 92.81 85 SER A C 1
ATOM 685 O O . SER A 1 85 ? 14.491 -16.083 -37.962 1.00 92.81 85 SER A O 1
ATOM 687 N N . ALA A 1 86 ? 14.518 -14.948 -36.029 1.00 91.69 86 ALA A N 1
ATOM 688 C CA . ALA A 1 86 ? 15.435 -13.941 -36.538 1.00 91.69 86 ALA A CA 1
ATOM 689 C C . ALA A 1 86 ? 16.857 -14.497 -36.744 1.00 91.69 86 ALA A C 1
ATOM 691 O O . ALA A 1 86 ? 17.321 -15.355 -35.993 1.00 91.69 86 ALA A O 1
ATOM 692 N N . PRO A 1 87 ? 17.605 -13.975 -37.734 1.00 93.25 87 PRO A N 1
ATOM 693 C CA . PRO A 1 87 ? 19.008 -14.325 -37.912 1.00 93.25 87 PRO A CA 1
ATOM 694 C C . PRO A 1 87 ? 19.845 -14.008 -36.666 1.00 93.25 87 PRO A C 1
ATOM 696 O O . PRO A 1 87 ? 19.640 -12.969 -36.038 1.00 93.25 87 PRO A O 1
ATOM 699 N N . GLN A 1 88 ? 20.871 -14.823 -36.401 1.00 91.44 88 GLN A N 1
ATOM 700 C CA . GLN A 1 88 ? 21.732 -14.710 -35.215 1.00 91.44 88 GLN A CA 1
ATOM 701 C C . GLN A 1 88 ? 22.257 -13.285 -34.953 1.00 91.44 88 GLN A C 1
ATOM 703 O O . GLN A 1 88 ? 22.164 -12.786 -33.838 1.00 91.44 88 GLN A O 1
ATOM 708 N N . HIS A 1 89 ? 22.710 -12.572 -35.991 1.00 90.44 89 HIS A N 1
ATOM 709 C CA . HIS A 1 89 ? 23.191 -11.191 -35.847 1.00 90.44 89 HIS A CA 1
ATOM 710 C C . HIS A 1 89 ? 22.110 -10.210 -35.346 1.00 90.44 89 HIS A C 1
ATOM 712 O O . HIS A 1 89 ? 22.429 -9.211 -34.709 1.00 90.44 89 HIS A O 1
ATOM 718 N N . GLN A 1 90 ? 20.826 -10.453 -35.636 1.00 91.88 90 GLN A N 1
ATOM 719 C CA . GLN A 1 90 ? 19.722 -9.626 -35.132 1.00 91.88 90 GLN A CA 1
ATOM 720 C C . GLN A 1 90 ? 19.378 -9.974 -33.685 1.00 91.88 90 GLN A C 1
ATOM 722 O O . GLN A 1 90 ? 19.049 -9.066 -32.924 1.00 91.88 90 GLN A O 1
ATOM 727 N N . ILE A 1 91 ? 19.492 -11.251 -33.304 1.00 93.75 91 ILE A N 1
ATOM 728 C CA . ILE A 1 91 ? 19.358 -11.699 -31.912 1.00 93.75 91 ILE A CA 1
ATOM 729 C C . ILE A 1 91 ? 20.463 -11.090 -31.047 1.00 93.75 91 ILE A C 1
ATOM 731 O O . ILE A 1 91 ? 20.180 -10.575 -29.970 1.00 93.75 91 ILE A O 1
ATOM 735 N N . GLU A 1 92 ? 21.701 -11.052 -31.537 1.00 91.94 92 GLU A N 1
ATOM 736 C CA . GLU A 1 92 ? 22.820 -10.396 -30.848 1.00 91.94 92 GLU A CA 1
AT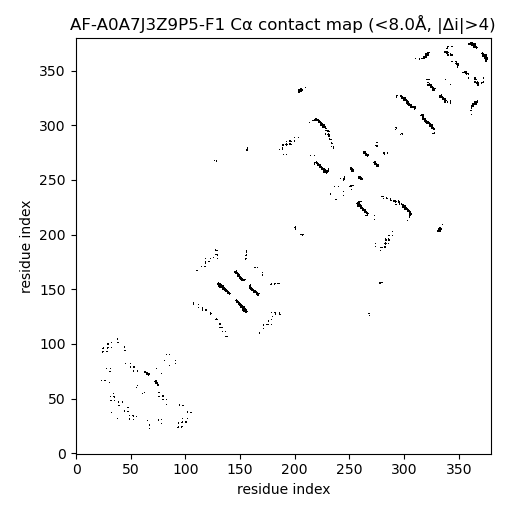OM 737 C C . GLU A 1 92 ? 22.589 -8.888 -30.689 1.00 91.94 92 GLU A C 1
ATOM 739 O O . GLU A 1 92 ? 22.731 -8.353 -29.590 1.00 91.94 92 GLU A O 1
ATOM 744 N N . MET A 1 93 ? 22.129 -8.202 -31.743 1.00 91.50 93 MET A N 1
ATOM 745 C CA . MET A 1 93 ? 21.738 -6.791 -31.635 1.00 91.50 93 MET A CA 1
ATOM 746 C C . MET A 1 93 ? 20.610 -6.584 -30.617 1.00 91.50 93 MET A C 1
ATOM 748 O O . MET A 1 93 ? 20.642 -5.624 -29.851 1.00 91.50 93 MET A O 1
ATOM 752 N N . PHE A 1 94 ? 19.603 -7.457 -30.611 1.00 93.25 94 PHE A N 1
ATOM 753 C CA . PHE A 1 94 ? 18.499 -7.393 -29.658 1.00 93.25 94 PHE A CA 1
ATOM 754 C C . PHE A 1 94 ? 18.983 -7.607 -28.220 1.00 93.25 94 PHE A C 1
ATOM 756 O O . PHE A 1 94 ? 18.623 -6.824 -27.345 1.00 93.25 94 PHE A O 1
ATOM 763 N N . ARG A 1 95 ? 19.876 -8.578 -27.995 1.00 93.50 95 ARG A N 1
ATOM 764 C CA . ARG A 1 95 ? 20.540 -8.821 -26.708 1.00 93.50 95 ARG A CA 1
ATOM 765 C C . ARG A 1 95 ? 21.271 -7.576 -26.205 1.00 93.50 95 ARG A C 1
ATOM 767 O O . ARG A 1 95 ? 21.143 -7.236 -25.034 1.00 93.50 95 ARG A O 1
ATOM 774 N N . GLU A 1 96 ? 21.988 -6.861 -27.075 1.00 92.44 96 GLU A N 1
ATOM 775 C CA . GLU A 1 96 ? 22.628 -5.591 -26.700 1.00 92.44 96 GLU A CA 1
ATOM 776 C C . GLU A 1 96 ? 21.616 -4.512 -26.292 1.00 92.44 96 GLU A C 1
ATOM 778 O O . GLU A 1 96 ? 21.847 -3.786 -25.324 1.00 92.44 96 GLU A O 1
ATOM 783 N N . TYR A 1 97 ? 20.507 -4.372 -27.027 1.00 92.38 97 TYR A N 1
ATOM 784 C CA . TYR A 1 97 ? 19.453 -3.413 -26.678 1.00 92.38 97 TYR A CA 1
ATOM 785 C C . TYR A 1 97 ? 18.793 -3.759 -25.345 1.00 92.38 97 TYR A C 1
ATOM 787 O O . TYR A 1 97 ? 18.599 -2.866 -24.522 1.00 92.38 97 TYR A O 1
ATOM 795 N N . LEU A 1 98 ? 18.522 -5.043 -25.117 1.00 92.44 98 LEU A N 1
ATOM 796 C CA . LEU A 1 98 ? 17.959 -5.556 -23.877 1.00 92.44 98 LEU A CA 1
ATOM 797 C C . LEU A 1 98 ? 18.886 -5.286 -22.688 1.00 92.44 98 LEU A C 1
ATOM 799 O O . LEU A 1 98 ? 18.443 -4.733 -21.688 1.00 92.44 98 LEU A O 1
ATOM 803 N N . ALA A 1 99 ? 20.183 -5.573 -22.821 1.00 91.38 99 ALA A N 1
ATOM 804 C CA . ALA A 1 99 ? 21.170 -5.292 -21.780 1.00 91.38 99 ALA A CA 1
ATOM 805 C C . ALA A 1 99 ? 21.278 -3.789 -21.461 1.00 91.38 99 ALA A C 1
ATOM 807 O O . ALA A 1 99 ? 21.355 -3.402 -20.295 1.00 91.38 99 ALA A O 1
ATOM 808 N N . ARG A 1 100 ? 21.248 -2.918 -22.483 1.00 90.56 100 ARG A N 1
ATOM 809 C CA . ARG A 1 100 ? 21.273 -1.456 -22.286 1.00 90.56 100 ARG A CA 1
ATOM 810 C C . ARG A 1 100 ? 20.020 -0.944 -21.582 1.00 90.56 100 ARG A C 1
ATOM 812 O O . ARG A 1 100 ? 20.139 -0.113 -20.685 1.00 90.56 100 ARG A O 1
ATOM 819 N N . GLU A 1 101 ? 18.844 -1.420 -21.977 1.00 90.62 101 GLU A N 1
ATOM 820 C CA . GLU A 1 101 ? 17.584 -1.013 -21.349 1.00 90.62 101 GLU A CA 1
ATOM 821 C C . GLU A 1 101 ? 17.473 -1.547 -19.916 1.00 90.62 101 GLU A C 1
ATOM 823 O O . GLU A 1 101 ? 17.080 -0.814 -19.012 1.00 90.62 101 GLU A O 1
ATOM 828 N N . LEU A 1 102 ? 17.918 -2.780 -19.670 1.00 90.94 102 LEU A N 1
ATOM 829 C CA . LEU A 1 102 ? 17.979 -3.351 -18.328 1.00 90.94 102 LEU A CA 1
ATOM 830 C C . LEU A 1 102 ? 18.914 -2.542 -17.416 1.00 90.94 102 LEU A C 1
ATOM 832 O O . LEU A 1 102 ? 18.534 -2.197 -16.297 1.00 90.94 102 LEU A O 1
ATOM 836 N N . ALA A 1 103 ? 20.098 -2.163 -17.907 1.00 90.00 103 ALA A N 1
ATOM 837 C CA . ALA A 1 103 ? 21.013 -1.279 -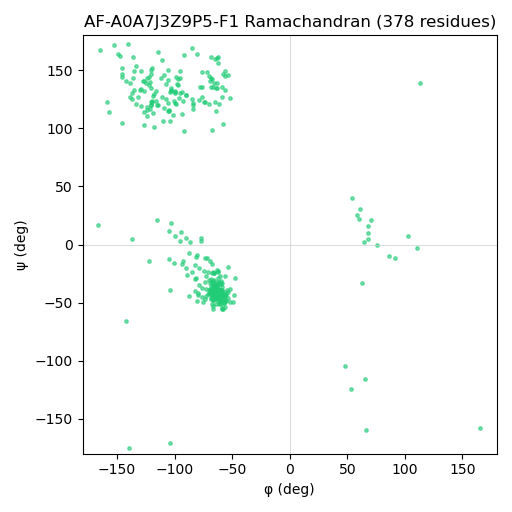17.184 1.00 90.00 103 ALA A CA 1
ATOM 838 C C . ALA A 1 103 ? 20.392 0.104 -16.909 1.00 90.00 103 ALA A C 1
ATOM 840 O O . ALA A 1 103 ? 20.551 0.639 -15.809 1.00 90.00 103 ALA A O 1
ATOM 841 N N . ARG A 1 104 ? 19.639 0.669 -17.868 1.00 89.44 104 ARG A N 1
ATOM 842 C CA . ARG A 1 104 ? 18.884 1.919 -17.673 1.00 89.44 104 ARG A CA 1
ATOM 843 C C . ARG A 1 104 ? 17.870 1.778 -16.536 1.00 89.44 104 ARG A C 1
ATOM 845 O O . ARG A 1 104 ? 17.899 2.591 -15.616 1.00 89.44 104 ARG A O 1
ATOM 852 N N . ARG A 1 105 ? 17.026 0.740 -16.555 1.00 89.75 105 ARG A N 1
ATOM 853 C CA . ARG A 1 105 ? 15.997 0.491 -15.524 1.00 89.75 105 ARG A CA 1
ATOM 854 C C . ARG A 1 105 ? 16.594 0.257 -14.141 1.00 89.75 105 ARG A C 1
ATOM 856 O O . ARG A 1 105 ? 16.082 0.794 -13.164 1.00 89.75 105 ARG A O 1
ATOM 863 N N . LYS A 1 106 ? 17.706 -0.482 -14.049 1.00 90.50 106 LYS A N 1
ATOM 864 C CA . LYS A 1 106 ? 18.439 -0.662 -12.784 1.00 90.50 106 LYS A CA 1
ATOM 865 C C . LYS A 1 106 ? 18.910 0.675 -12.218 1.00 90.50 106 LYS A C 1
ATOM 867 O O . LYS A 1 106 ? 18.666 0.951 -11.049 1.00 90.50 106 LYS A O 1
ATOM 872 N N . LYS A 1 107 ? 19.482 1.538 -13.062 1.00 90.38 107 LYS A N 1
ATOM 873 C CA . LYS A 1 107 ? 19.907 2.884 -12.658 1.00 90.38 107 LYS A CA 1
ATOM 874 C C . LYS A 1 107 ? 18.732 3.766 -12.215 1.00 90.38 107 LYS A C 1
ATOM 876 O O . LYS A 1 107 ? 18.853 4.470 -11.220 1.00 90.38 107 LYS A O 1
ATOM 881 N N . LEU A 1 108 ? 17.594 3.714 -12.913 1.00 91.81 108 LEU A N 1
ATOM 882 C CA . LEU A 1 108 ? 16.378 4.431 -12.499 1.00 91.81 108 LEU A CA 1
ATOM 883 C C . LEU A 1 108 ? 15.884 3.950 -11.127 1.00 91.81 108 LEU A C 1
ATOM 885 O O . LEU A 1 108 ? 15.578 4.765 -10.262 1.00 91.81 108 LEU A O 1
ATOM 889 N N . LEU A 1 109 ? 15.875 2.637 -10.888 1.00 90.75 109 LEU A N 1
ATOM 890 C CA . LEU A 1 109 ? 15.489 2.072 -9.595 1.00 90.75 109 LEU A CA 1
ATOM 891 C C . LEU A 1 109 ? 16.456 2.483 -8.471 1.00 90.75 109 LEU A C 1
ATOM 893 O O . LEU A 1 109 ? 16.026 2.746 -7.348 1.00 90.75 109 LEU A O 1
ATOM 897 N N . GLU A 1 110 ? 17.759 2.532 -8.750 1.00 93.12 110 GLU A N 1
ATOM 898 C CA . GLU A 1 110 ? 18.768 3.036 -7.811 1.00 93.12 110 GLU A CA 1
ATOM 899 C C . GLU A 1 110 ? 18.536 4.508 -7.459 1.00 93.12 110 GLU A C 1
ATOM 901 O O . GLU A 1 110 ? 18.577 4.860 -6.277 1.00 93.12 110 GLU A O 1
ATOM 906 N N . ASP A 1 111 ? 18.232 5.345 -8.454 1.00 93.81 111 ASP A N 1
ATOM 907 C CA . ASP A 1 111 ? 17.870 6.746 -8.238 1.00 93.81 111 ASP A CA 1
ATOM 908 C C . ASP A 1 111 ? 16.614 6.866 -7.370 1.00 93.81 111 ASP A C 1
ATOM 910 O O . ASP A 1 111 ? 16.639 7.575 -6.367 1.00 93.81 111 ASP A O 1
ATOM 914 N N . MET A 1 112 ? 15.539 6.139 -7.693 1.00 94.56 112 MET A N 1
ATOM 915 C CA . MET A 1 112 ? 14.297 6.149 -6.909 1.00 94.56 112 MET A CA 1
ATOM 916 C C . MET A 1 112 ? 14.557 5.753 -5.453 1.00 94.56 112 MET A C 1
ATOM 918 O O . MET A 1 112 ? 14.110 6.434 -4.531 1.00 94.56 112 MET A O 1
ATOM 922 N N . LYS A 1 113 ? 15.346 4.694 -5.224 1.00 94.31 113 LYS A N 1
ATOM 923 C CA . LYS A 1 113 ? 15.760 4.263 -3.877 1.00 94.31 113 LYS A CA 1
ATOM 924 C C . LYS A 1 113 ? 16.622 5.306 -3.173 1.00 94.31 113 LYS A C 1
ATOM 926 O O . LYS A 1 113 ? 16.579 5.415 -1.948 1.00 94.31 113 LYS A O 1
ATOM 931 N N . ARG A 1 114 ? 17.463 6.037 -3.903 1.00 95.81 114 ARG A N 1
ATOM 932 C CA . ARG A 1 114 ? 18.258 7.138 -3.349 1.00 95.81 114 ARG A CA 1
ATOM 933 C C . ARG A 1 114 ? 17.349 8.291 -2.929 1.00 95.81 114 ARG A C 1
ATOM 935 O O . ARG A 1 114 ? 17.437 8.702 -1.778 1.00 95.81 114 ARG A O 1
ATOM 942 N N . ILE A 1 115 ? 16.462 8.744 -3.812 1.00 96.25 115 ILE A N 1
ATOM 943 C CA . ILE A 1 115 ? 15.497 9.817 -3.543 1.00 96.25 115 ILE A CA 1
ATOM 944 C C . ILE A 1 115 ? 14.641 9.451 -2.328 1.00 96.25 115 ILE A C 1
ATOM 946 O O . ILE A 1 115 ? 14.627 10.195 -1.354 1.00 96.25 115 ILE A O 1
ATOM 950 N N . ALA A 1 116 ? 14.004 8.276 -2.334 1.00 94.62 116 ALA A N 1
ATOM 951 C CA . ALA A 1 116 ? 13.147 7.831 -1.239 1.00 94.62 116 ALA A CA 1
ATOM 952 C C . ALA A 1 116 ? 13.881 7.814 0.113 1.00 94.62 116 ALA A C 1
ATOM 954 O O . ALA A 1 116 ? 13.345 8.316 1.096 1.00 94.62 116 ALA A O 1
ATOM 955 N N . ARG A 1 117 ? 15.129 7.321 0.161 1.00 94.88 117 ARG A N 1
ATOM 956 C CA . ARG A 1 117 ? 15.945 7.318 1.390 1.00 94.88 117 ARG A CA 1
ATOM 957 C C . ARG A 1 117 ? 16.288 8.720 1.886 1.00 94.88 117 ARG A C 1
ATOM 959 O O . ARG A 1 117 ? 16.277 8.953 3.092 1.00 94.88 117 ARG A O 1
ATOM 966 N N . GLU A 1 118 ? 16.630 9.639 0.987 1.00 97.06 118 GLU A N 1
ATOM 967 C CA . GLU A 1 118 ? 16.955 11.019 1.366 1.00 97.06 118 GLU A CA 1
ATOM 968 C C . GLU A 1 118 ? 15.712 11.780 1.845 1.00 97.06 118 GLU A C 1
ATOM 970 O O . GLU A 1 118 ? 15.781 12.505 2.838 1.00 97.06 118 GLU A O 1
ATOM 975 N N . ILE A 1 119 ? 14.560 11.570 1.201 1.00 96.19 119 ILE A N 1
ATOM 976 C CA . ILE A 1 119 ? 13.287 12.151 1.640 1.00 96.19 119 ILE A CA 1
ATOM 977 C C . ILE A 1 119 ? 12.819 11.552 2.962 1.00 96.19 119 ILE A C 1
ATOM 979 O O . ILE A 1 119 ? 12.348 12.290 3.829 1.00 96.19 119 ILE A O 1
ATOM 983 N N . GLU A 1 120 ? 12.982 10.243 3.154 1.00 91.06 120 GLU A N 1
ATOM 984 C CA . GLU A 1 120 ? 12.701 9.597 4.432 1.00 91.06 120 GLU A CA 1
ATOM 985 C C . GLU A 1 120 ? 13.562 10.221 5.530 1.00 91.06 120 GLU A C 1
ATOM 987 O O . GLU A 1 120 ? 12.995 10.773 6.468 1.00 91.06 120 GLU A O 1
ATOM 992 N N . ARG A 1 121 ? 14.894 10.273 5.368 1.00 92.38 121 ARG A N 1
ATOM 993 C CA . ARG A 1 121 ? 15.804 10.910 6.339 1.00 92.38 121 ARG A CA 1
ATOM 994 C C . ARG A 1 121 ? 15.397 12.351 6.658 1.00 92.38 121 ARG A C 1
ATOM 996 O O . ARG A 1 121 ? 15.319 12.721 7.824 1.00 92.38 121 ARG A O 1
ATOM 1003 N N . TYR A 1 122 ? 15.076 13.149 5.645 1.00 94.75 122 TYR A N 1
ATOM 1004 C CA . TYR A 1 122 ? 14.627 14.526 5.852 1.00 94.75 122 TYR A CA 1
ATOM 1005 C C . TYR A 1 122 ? 13.314 14.606 6.649 1.00 94.75 122 TYR A C 1
ATOM 1007 O O . TYR A 1 122 ? 13.165 15.403 7.572 1.00 94.75 122 TYR A O 1
ATOM 1015 N N . THR A 1 123 ? 12.362 13.731 6.339 1.00 90.44 123 THR A N 1
ATOM 1016 C CA . THR A 1 123 ? 11.086 13.606 7.058 1.00 90.44 123 THR A CA 1
ATOM 1017 C C . THR A 1 123 ? 11.315 13.209 8.523 1.00 90.44 123 THR A C 1
ATOM 1019 O O . THR A 1 123 ? 10.659 13.723 9.432 1.00 90.44 123 THR A O 1
ATOM 1022 N N . GLU A 1 124 ? 12.294 12.337 8.778 1.00 86.25 124 GLU A N 1
ATOM 1023 C CA . GLU A 1 124 ? 12.723 11.974 10.126 1.00 86.25 124 GLU A CA 1
ATOM 1024 C C . GLU A 1 124 ? 13.297 13.159 10.909 1.00 86.25 124 GLU A C 1
ATOM 1026 O O . GLU A 1 124 ? 12.930 13.333 12.072 1.00 86.25 124 GLU A O 1
ATOM 1031 N N . GLU A 1 125 ? 14.151 13.968 10.280 1.00 90.31 125 GLU A N 1
ATOM 1032 C CA . GLU A 1 125 ? 14.737 15.186 10.861 1.00 90.31 125 GLU A CA 1
ATOM 1033 C C . GLU A 1 125 ? 13.668 16.237 11.187 1.00 90.31 125 GLU A C 1
ATOM 1035 O O . GLU A 1 125 ? 13.733 16.892 12.228 1.00 90.31 125 GLU A O 1
ATOM 1040 N N . LEU A 1 126 ? 12.638 16.356 10.343 1.00 88.56 126 LEU A N 1
ATOM 1041 C CA . LEU A 1 126 ? 11.485 17.222 10.600 1.00 88.56 126 LEU A CA 1
ATOM 1042 C C . LEU A 1 126 ? 10.619 16.748 11.780 1.00 88.56 126 LEU A C 1
ATOM 1044 O O . LEU A 1 126 ? 9.792 17.516 12.275 1.00 88.56 126 LEU A O 1
ATOM 1048 N N . GLY A 1 127 ? 10.758 15.494 12.220 1.00 85.00 127 GLY A N 1
ATOM 1049 C CA . GLY A 1 127 ? 9.956 14.917 13.302 1.00 85.00 127 GLY A CA 1
ATOM 1050 C C . GLY A 1 127 ? 8.475 14.720 12.951 1.00 85.00 127 GLY A C 1
ATOM 1051 O O . GLY A 1 127 ? 7.646 14.522 13.840 1.00 85.00 127 GLY A O 1
ATOM 1052 N N . VAL A 1 128 ? 8.121 14.771 11.667 1.00 84.75 128 VAL A N 1
ATOM 1053 C CA . VAL A 1 128 ? 6.752 14.604 11.162 1.00 84.75 128 VAL A CA 1
ATOM 1054 C C . VAL A 1 128 ? 6.763 13.499 10.133 1.00 84.75 128 VAL A C 1
ATOM 1056 O O . VAL A 1 128 ? 7.653 13.463 9.305 1.00 84.75 128 VAL A O 1
ATOM 1059 N N . TYR A 1 129 ? 5.760 12.626 10.127 1.00 85.69 129 TYR A N 1
ATOM 1060 C CA . TYR A 1 129 ? 5.606 11.669 9.037 1.00 85.69 129 TYR A CA 1
ATOM 1061 C C . TYR A 1 129 ? 4.860 12.302 7.855 1.00 85.69 129 TYR A C 1
ATOM 1063 O O . TYR A 1 129 ? 3.704 12.710 7.992 1.00 85.69 129 TYR A O 1
ATOM 1071 N N . VAL A 1 130 ? 5.515 12.344 6.697 1.00 91.12 130 VAL A N 1
ATOM 1072 C CA . VAL A 1 130 ? 4.926 12.720 5.409 1.00 91.12 130 VAL A CA 1
ATOM 1073 C C . VAL A 1 130 ? 5.050 11.511 4.482 1.00 91.12 130 VAL A C 1
ATOM 1075 O O . VAL A 1 130 ? 6.172 11.130 4.154 1.00 91.12 130 VAL A O 1
ATOM 1078 N N . PRO A 1 131 ? 3.940 10.861 4.080 1.00 89.94 131 PRO A N 1
ATOM 1079 C CA . PRO A 1 131 ? 4.000 9.821 3.059 1.00 89.94 131 PRO A CA 1
ATOM 1080 C C . PRO A 1 131 ? 4.639 10.361 1.780 1.00 89.94 131 PRO A C 1
ATOM 1082 O O . PRO A 1 131 ? 4.258 11.440 1.323 1.00 89.94 131 PRO A O 1
ATOM 1085 N N . PHE A 1 132 ? 5.580 9.601 1.228 1.00 92.81 132 PHE A N 1
ATOM 1086 C CA . PHE A 1 132 ? 6.262 9.886 -0.027 1.00 92.81 132 PHE A CA 1
ATOM 1087 C C . PHE A 1 132 ? 6.351 8.591 -0.829 1.00 92.81 132 PHE A C 1
ATOM 1089 O O . PHE A 1 132 ? 6.855 7.593 -0.310 1.00 92.81 132 PHE A O 1
ATOM 1096 N N . ASP A 1 133 ? 5.859 8.608 -2.063 1.00 91.25 133 ASP A N 1
ATOM 1097 C CA . ASP A 1 133 ? 5.947 7.472 -2.977 1.00 91.25 133 ASP A CA 1
ATOM 1098 C C . ASP A 1 133 ? 6.197 7.943 -4.411 1.00 91.25 133 ASP A C 1
ATOM 1100 O O . ASP A 1 133 ? 5.639 8.950 -4.854 1.00 91.25 133 ASP A O 1
ATOM 1104 N N . ILE A 1 134 ? 7.040 7.212 -5.137 1.00 92.62 134 ILE A N 1
ATOM 1105 C CA . ILE A 1 134 ? 7.336 7.483 -6.546 1.00 92.62 134 ILE A CA 1
ATOM 1106 C C . ILE A 1 134 ? 6.579 6.449 -7.372 1.00 92.62 134 ILE A C 1
ATOM 1108 O O . ILE A 1 134 ? 6.966 5.285 -7.426 1.00 92.62 134 ILE A O 1
ATOM 1112 N N . ILE A 1 135 ? 5.504 6.894 -8.019 1.00 90.19 135 ILE A N 1
ATOM 1113 C CA . ILE A 1 135 ? 4.621 6.047 -8.828 1.00 90.19 135 ILE A CA 1
ATOM 1114 C C . ILE A 1 135 ? 5.237 5.785 -10.201 1.00 90.19 135 ILE A C 1
ATOM 1116 O O . ILE A 1 135 ? 5.141 4.676 -10.717 1.00 90.19 135 ILE A O 1
ATOM 1120 N N . ASP A 1 136 ? 5.822 6.817 -10.806 1.00 87.62 136 ASP A N 1
ATOM 1121 C CA . ASP A 1 136 ? 6.462 6.739 -12.118 1.00 87.62 136 ASP A CA 1
ATOM 1122 C C . ASP A 1 136 ? 7.673 7.676 -12.157 1.00 87.62 136 ASP A C 1
ATOM 1124 O O . ASP A 1 136 ? 7.653 8.743 -11.533 1.00 87.62 136 ASP A O 1
ATOM 1128 N N . TYR A 1 137 ? 8.733 7.268 -12.849 1.00 90.94 137 TYR A N 1
ATOM 1129 C CA . TYR A 1 137 ? 9.999 7.995 -12.895 1.00 90.94 137 TYR A CA 1
ATOM 1130 C C . TYR A 1 137 ? 10.823 7.602 -14.121 1.00 90.94 137 TYR A C 1
ATOM 1132 O O . TYR A 1 137 ? 11.216 6.446 -14.287 1.00 90.94 137 TYR A O 1
ATOM 1140 N N . ASP A 1 138 ? 11.156 8.595 -14.939 1.00 90.06 138 ASP A N 1
ATOM 1141 C CA . ASP A 1 138 ? 12.113 8.473 -16.032 1.00 90.06 138 ASP A CA 1
ATOM 1142 C C . ASP A 1 138 ? 13.055 9.686 -16.066 1.00 90.06 138 ASP A C 1
ATOM 1144 O O . ASP A 1 138 ? 12.773 10.745 -15.496 1.00 90.06 138 ASP A O 1
ATOM 1148 N N . LYS A 1 139 ? 14.198 9.546 -16.742 1.00 89.88 139 LYS A N 1
ATOM 1149 C CA . LYS A 1 139 ? 15.130 10.647 -16.976 1.00 89.88 139 LYS A CA 1
ATOM 1150 C C . LYS A 1 139 ? 15.836 10.565 -18.323 1.00 89.88 139 LYS A C 1
ATOM 1152 O O . LYS A 1 139 ? 16.229 9.496 -18.794 1.00 89.88 139 LYS A O 1
ATOM 1157 N N . ILE A 1 140 ? 16.102 11.734 -18.893 1.00 86.62 140 ILE A N 1
ATOM 1158 C CA . ILE A 1 140 ? 16.878 11.919 -20.120 1.00 86.6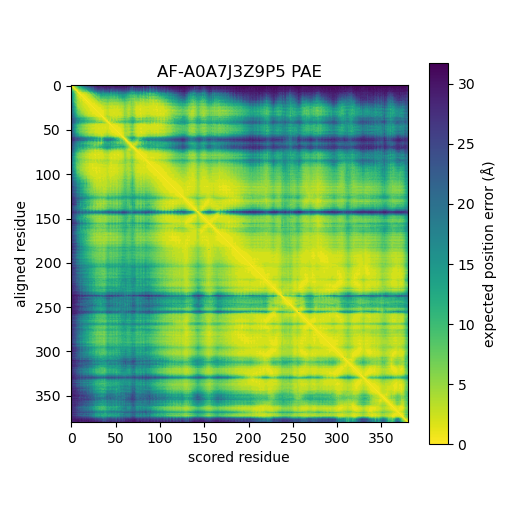2 140 ILE A CA 1
ATOM 1159 C C . ILE A 1 140 ? 18.034 12.866 -19.806 1.00 86.62 140 ILE A C 1
ATOM 1161 O O . ILE A 1 140 ? 17.809 14.023 -19.472 1.00 86.62 140 ILE A O 1
ATOM 1165 N N . CYS A 1 141 ? 19.273 12.388 -19.909 1.00 83.00 141 CYS A N 1
ATOM 1166 C CA . CYS A 1 141 ? 20.459 13.198 -19.619 1.00 83.00 141 CYS A CA 1
ATOM 1167 C C . CYS A 1 141 ? 21.144 13.628 -20.920 1.00 83.00 141 CYS A C 1
ATOM 1169 O O . CYS A 1 141 ? 21.364 12.795 -21.805 1.00 83.00 141 CYS A O 1
ATOM 1171 N N . PHE A 1 142 ? 21.462 14.919 -21.035 1.00 70.06 142 PHE A N 1
ATOM 1172 C CA . PHE A 1 142 ? 21.994 15.522 -22.264 1.00 70.06 142 PHE A CA 1
ATOM 1173 C C . PHE A 1 142 ? 23.508 15.793 -22.173 1.00 70.06 142 PHE A C 1
ATOM 1175 O O . PHE A 1 142 ? 24.223 15.512 -23.134 1.00 70.06 142 PHE A O 1
ATOM 1182 N N . GLU A 1 143 ? 24.007 16.242 -21.013 1.00 69.69 143 GLU A N 1
ATOM 1183 C CA . GLU A 1 143 ? 25.434 16.455 -20.695 1.00 69.69 143 GLU A CA 1
ATOM 1184 C C . GLU A 1 143 ? 25.746 16.015 -19.248 1.00 69.69 143 GLU A C 1
ATOM 1186 O O . GLU A 1 143 ? 24.831 15.621 -18.530 1.00 69.69 143 GLU A O 1
ATOM 1191 N N . LYS A 1 144 ? 27.031 16.002 -18.841 1.00 67.12 144 LYS A N 1
ATOM 1192 C CA . LYS A 1 144 ? 27.571 15.163 -17.743 1.00 67.12 144 LYS A CA 1
ATOM 1193 C C . LYS A 1 144 ? 26.786 15.152 -16.422 1.00 67.12 144 LYS A C 1
ATOM 1195 O O . LYS A 1 144 ? 26.799 14.095 -15.805 1.00 67.12 144 LYS A O 1
ATOM 1200 N N . ASP A 1 145 ? 26.065 16.214 -16.059 1.00 69.88 145 ASP A N 1
ATOM 1201 C CA . ASP A 1 145 ? 25.278 16.265 -14.815 1.00 69.88 145 ASP A CA 1
ATOM 1202 C C . ASP A 1 145 ? 23.870 16.876 -14.971 1.00 69.88 145 ASP A C 1
ATOM 1204 O O . ASP A 1 145 ? 23.153 17.020 -13.983 1.00 69.88 145 ASP A O 1
ATOM 1208 N N . GLU A 1 146 ? 23.440 17.214 -16.193 1.00 83.19 146 GLU A N 1
ATOM 1209 C CA . GLU A 1 146 ? 22.120 17.812 -16.423 1.00 83.19 146 GLU A CA 1
ATOM 1210 C C . GLU A 1 146 ? 21.161 16.793 -17.043 1.00 83.19 146 GLU A C 1
ATOM 1212 O O . GLU A 1 146 ? 21.333 16.329 -18.182 1.00 83.19 146 GLU A O 1
ATOM 1217 N N . CYS A 1 147 ? 20.129 16.457 -16.275 1.00 89.06 147 CYS A N 1
ATOM 1218 C CA . CYS A 1 147 ? 19.075 15.551 -16.684 1.00 89.06 147 CYS A CA 1
ATOM 1219 C C . CYS A 1 147 ? 17.722 16.259 -16.670 1.00 89.06 147 CYS A C 1
ATOM 1221 O O . CYS A 1 147 ? 17.466 17.202 -15.923 1.00 89.06 147 CYS A O 1
ATOM 1223 N N . TYR A 1 148 ? 16.849 15.770 -17.531 1.00 91.69 148 TYR A N 1
ATOM 1224 C CA . TYR A 1 148 ? 15.443 16.093 -17.548 1.00 91.69 148 TYR A CA 1
ATOM 1225 C C . TYR A 1 148 ? 14.683 14.905 -16.976 1.00 91.69 148 TYR A C 1
ATOM 1227 O O . TYR A 1 148 ? 14.741 13.808 -17.535 1.00 91.69 148 TYR A O 1
ATOM 1235 N N . PHE A 1 149 ? 14.040 15.113 -15.840 1.00 92.31 149 PHE A N 1
ATOM 1236 C CA . PHE A 1 149 ? 13.290 14.122 -15.091 1.00 92.31 149 PHE A CA 1
ATOM 1237 C C . PHE A 1 149 ? 11.811 14.256 -15.412 1.00 92.31 149 PHE A C 1
ATOM 1239 O O . PHE A 1 149 ? 11.283 15.363 -15.468 1.00 92.31 149 PHE A O 1
ATOM 1246 N N . LEU A 1 150 ? 11.155 13.120 -15.582 1.00 92.25 150 LEU A N 1
ATOM 1247 C CA . LEU A 1 150 ? 9.712 12.993 -15.717 1.00 92.25 150 LEU A CA 1
ATOM 1248 C C . LEU A 1 150 ? 9.254 12.124 -14.562 1.00 92.25 150 LEU A C 1
ATOM 1250 O O . LEU A 1 150 ? 9.769 11.017 -14.398 1.00 92.25 150 LEU A O 1
ATOM 1254 N N . PHE A 1 151 ? 8.331 12.610 -13.741 1.00 93.19 151 PHE A N 1
ATOM 1255 C CA . PHE A 1 151 ? 7.921 11.849 -12.569 1.00 93.19 151 PHE A CA 1
ATOM 1256 C C . PHE A 1 151 ? 6.452 12.022 -12.224 1.00 93.19 151 PHE A C 1
ATOM 1258 O O . PHE A 1 151 ? 5.830 13.066 -12.432 1.00 93.19 151 PHE A O 1
ATOM 1265 N N . LYS A 1 152 ? 5.921 10.970 -11.611 1.00 94.75 152 LYS A N 1
ATOM 1266 C CA . LYS A 1 152 ? 4.649 10.961 -10.911 1.00 94.75 152 LYS A CA 1
ATOM 1267 C C . LYS A 1 152 ? 4.907 10.5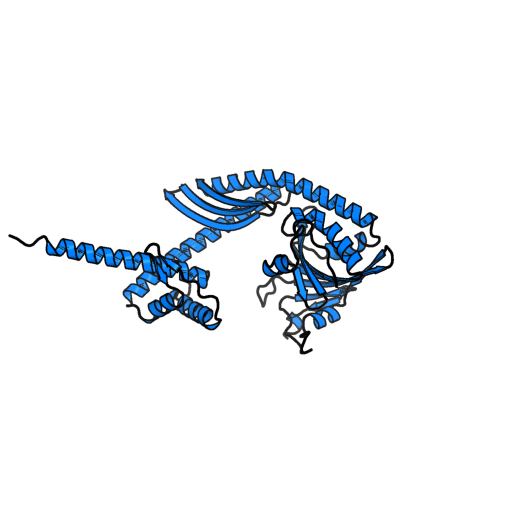47 -9.470 1.00 94.75 152 LYS A C 1
ATOM 1269 O O . LYS A 1 152 ? 5.328 9.421 -9.221 1.00 94.75 152 LYS A O 1
ATOM 1274 N N . VAL A 1 153 ? 4.638 11.439 -8.525 1.00 93.88 153 VAL A N 1
ATOM 1275 C CA . VAL A 1 153 ? 4.895 11.208 -7.097 1.00 93.88 153 VAL A CA 1
ATOM 1276 C C . VAL A 1 153 ? 3.665 11.511 -6.249 1.00 93.88 153 VAL A C 1
ATOM 1278 O O . VAL A 1 153 ? 2.854 12.378 -6.582 1.00 93.88 153 VAL A O 1
ATOM 1281 N N . GLU A 1 154 ? 3.521 10.798 -5.139 1.00 92.50 154 GLU A N 1
ATOM 1282 C CA . GLU A 1 154 ? 2.558 11.094 -4.080 1.00 92.50 154 GLU A CA 1
ATOM 1283 C C . GLU A 1 154 ? 3.287 11.652 -2.859 1.00 92.50 154 GLU A C 1
ATOM 1285 O O . GLU A 1 154 ? 4.195 11.014 -2.335 1.00 92.50 154 GLU A O 1
ATOM 1290 N N . ILE A 1 155 ? 2.881 12.838 -2.391 1.00 92.75 155 ILE A N 1
ATOM 1291 C CA . ILE A 1 155 ? 3.471 13.503 -1.218 1.00 92.75 155 ILE A CA 1
ATOM 1292 C C . ILE A 1 155 ? 2.348 14.006 -0.310 1.00 92.75 155 ILE A C 1
ATOM 1294 O O . ILE A 1 155 ? 1.487 14.772 -0.745 1.00 92.75 155 ILE A O 1
ATOM 1298 N N . GLY A 1 156 ? 2.307 13.548 0.947 1.00 83.56 156 GLY A N 1
ATOM 1299 C CA . GLY A 1 156 ? 1.334 14.007 1.955 1.00 83.56 156 GLY A CA 1
ATOM 1300 C C . GLY A 1 156 ? -0.145 13.688 1.662 1.00 83.56 156 GLY A C 1
ATOM 1301 O O . GLY A 1 156 ? -1.016 14.057 2.441 1.00 83.56 156 GLY A O 1
ATOM 1302 N N . GLY A 1 157 ? -0.456 12.994 0.565 1.00 82.44 157 GLY A N 1
ATOM 1303 C CA . GLY A 1 157 ? -1.824 12.761 0.075 1.00 82.44 157 GLY A CA 1
ATOM 1304 C C . GLY A 1 157 ? -2.168 13.502 -1.220 1.00 82.44 157 GLY A C 1
ATOM 1305 O O . GLY A 1 157 ? -3.262 13.309 -1.752 1.00 82.44 157 GLY A O 1
ATOM 1306 N N . SER A 1 158 ? -1.242 14.311 -1.743 1.00 87.19 158 SER A N 1
ATOM 1307 C CA . SER A 1 158 ? -1.352 14.978 -3.043 1.00 87.19 158 SER A CA 1
ATOM 1308 C C . SER A 1 158 ? -0.571 14.213 -4.112 1.00 87.19 158 SER A C 1
ATOM 1310 O O . SER A 1 158 ? 0.494 13.668 -3.830 1.00 87.19 158 SER A O 1
ATOM 1312 N N . ARG A 1 159 ? -1.094 14.189 -5.344 1.00 88.94 159 ARG A N 1
ATOM 1313 C CA . ARG A 1 159 ? -0.420 13.624 -6.523 1.00 88.94 159 ARG A CA 1
ATOM 1314 C C . ARG A 1 159 ? 0.200 14.738 -7.351 1.00 88.94 159 ARG A C 1
ATOM 1316 O O . ARG A 1 159 ? -0.498 15.686 -7.703 1.00 88.94 159 ARG A O 1
ATOM 1323 N N . TYR A 1 160 ? 1.461 14.566 -7.712 1.00 89.25 160 TYR A N 1
ATOM 1324 C CA . TYR A 1 160 ? 2.212 15.465 -8.576 1.00 89.25 160 TYR A CA 1
ATOM 1325 C C . TYR A 1 160 ? 2.619 14.693 -9.825 1.00 89.25 160 TYR A C 1
ATOM 1327 O O . TYR A 1 160 ? 3.136 13.583 -9.723 1.00 89.25 160 TYR A O 1
ATOM 1335 N N . LEU A 1 161 ? 2.342 15.269 -10.988 1.00 91.69 161 LEU A N 1
ATOM 1336 C CA . LEU A 1 161 ? 2.827 14.812 -12.283 1.00 91.69 161 LEU A CA 1
ATOM 1337 C C . LEU A 1 161 ? 3.538 16.009 -12.892 1.00 91.69 161 LEU A C 1
ATOM 1339 O O . LEU A 1 161 ? 2.872 16.999 -13.194 1.00 91.69 161 LEU A O 1
ATOM 1343 N N . ASP A 1 162 ? 4.857 15.936 -12.996 1.00 91.50 162 ASP A N 1
ATOM 1344 C CA . ASP A 1 162 ? 5.658 17.085 -13.402 1.00 91.50 162 ASP A CA 1
ATOM 1345 C C . ASP A 1 162 ? 6.962 16.665 -14.085 1.00 91.50 162 ASP A C 1
ATOM 1347 O O . ASP A 1 162 ? 7.337 15.485 -14.128 1.00 91.50 162 ASP A O 1
ATOM 1351 N N . GLU A 1 163 ? 7.641 17.667 -14.623 1.00 90.94 163 GLU A N 1
ATOM 1352 C CA . GLU A 1 163 ? 8.949 17.570 -15.245 1.00 90.94 163 GLU A CA 1
ATOM 1353 C C . GLU A 1 163 ? 9.943 18.507 -14.555 1.00 90.94 163 GLU A C 1
ATOM 1355 O O . GLU A 1 163 ? 9.605 19.607 -14.120 1.00 90.94 163 GLU A O 1
ATOM 1360 N N . TYR A 1 164 ? 11.198 18.080 -14.449 1.00 91.81 164 TYR A N 1
ATOM 1361 C CA . TYR A 1 164 ? 12.238 18.880 -13.809 1.00 91.81 164 TYR A CA 1
ATOM 1362 C C . TYR A 1 164 ? 13.550 18.802 -14.573 1.00 91.81 164 TYR A C 1
ATOM 1364 O O . TYR A 1 164 ? 13.963 17.731 -15.007 1.00 91.81 164 TYR A O 1
ATOM 1372 N N . ARG A 1 165 ? 14.238 19.935 -14.710 1.00 92.25 165 ARG A N 1
ATOM 1373 C CA . ARG A 1 165 ? 15.553 20.016 -15.347 1.00 92.25 165 ARG A CA 1
ATOM 1374 C C . ARG A 1 165 ? 16.598 20.413 -14.310 1.00 92.25 165 ARG A C 1
ATOM 1376 O O . ARG A 1 165 ? 16.497 21.496 -13.743 1.00 92.25 165 ARG A O 1
ATOM 1383 N N . GLY A 1 166 ? 17.599 19.564 -14.107 1.00 91.69 166 GLY A N 1
ATOM 1384 C CA . GLY A 1 166 ? 18.685 19.807 -13.156 1.00 91.69 166 GLY A CA 1
ATOM 1385 C C . GLY A 1 166 ? 19.485 18.543 -12.850 1.00 91.69 166 GLY A C 1
ATOM 1386 O O . GLY A 1 166 ? 19.481 17.589 -13.637 1.00 91.69 166 GLY A O 1
ATOM 1387 N N . SER A 1 167 ? 20.162 18.530 -11.705 1.00 93.06 167 SER A N 1
ATOM 1388 C CA . SER A 1 167 ? 20.778 17.320 -11.153 1.00 93.06 167 SER A CA 1
ATOM 1389 C C . SER A 1 167 ? 19.772 16.505 -10.326 1.00 93.06 167 SER A C 1
ATOM 1391 O O . SER A 1 167 ? 18.669 16.964 -10.014 1.00 93.06 167 SER A O 1
ATOM 1393 N N . ILE A 1 168 ? 20.138 15.272 -9.957 1.00 92.25 168 ILE A N 1
ATOM 1394 C CA . ILE A 1 168 ? 19.310 14.465 -9.044 1.00 92.25 168 ILE A CA 1
ATOM 1395 C C . ILE A 1 168 ? 19.315 15.061 -7.630 1.00 92.25 168 ILE A C 1
ATOM 1397 O O . ILE A 1 168 ? 18.330 14.942 -6.908 1.00 92.25 168 ILE A O 1
ATOM 1401 N N . GLU A 1 169 ? 20.403 15.722 -7.242 1.00 94.44 169 GLU A N 1
ATOM 1402 C CA . GLU A 1 169 ? 20.522 16.457 -5.988 1.00 94.44 169 GLU A CA 1
ATOM 1403 C C . GLU A 1 169 ? 19.520 17.615 -5.943 1.00 94.44 169 GLU A C 1
ATOM 1405 O O . GLU A 1 169 ? 18.785 17.733 -4.965 1.00 94.44 169 GLU A O 1
ATOM 1410 N N . ASP A 1 170 ? 19.405 18.392 -7.023 1.00 94.25 170 ASP A N 1
ATOM 1411 C CA . ASP A 1 170 ? 18.433 19.488 -7.092 1.00 94.25 170 ASP A CA 1
ATOM 1412 C C . ASP A 1 170 ? 16.984 18.970 -7.058 1.00 94.25 170 ASP A C 1
ATOM 1414 O O . ASP A 1 170 ? 16.125 19.553 -6.395 1.00 94.25 170 ASP A O 1
ATOM 1418 N N . LEU A 1 171 ? 16.709 17.832 -7.713 1.00 94.94 171 LEU A N 1
ATOM 1419 C CA . LEU A 1 171 ? 15.399 17.176 -7.649 1.00 94.94 171 LEU A CA 1
ATOM 1420 C C . LEU A 1 171 ? 15.055 16.718 -6.220 1.00 94.94 171 LEU A C 1
ATOM 1422 O O . LEU A 1 171 ? 13.910 16.843 -5.782 1.00 94.94 171 LEU A O 1
ATOM 1426 N N . ILE A 1 172 ? 16.033 16.190 -5.479 1.00 96.88 172 ILE A N 1
ATOM 1427 C CA . ILE A 1 172 ? 15.846 15.807 -4.074 1.00 96.88 172 ILE A CA 1
ATOM 1428 C C . ILE A 1 172 ? 15.518 17.039 -3.228 1.00 96.88 172 ILE A C 1
ATOM 1430 O O . ILE A 1 172 ? 14.593 16.977 -2.419 1.00 96.88 172 ILE A O 1
ATOM 1434 N N . GLU A 1 173 ? 16.225 18.154 -3.417 1.00 97.50 173 GLU A N 1
ATOM 1435 C CA . GLU A 1 173 ? 15.931 19.397 -2.695 1.00 97.50 173 GLU A CA 1
ATOM 1436 C C . GLU A 1 173 ? 14.535 19.940 -3.036 1.00 97.50 173 GLU A C 1
ATOM 1438 O O . GLU A 1 173 ? 13.782 20.281 -2.122 1.00 97.50 173 GLU A O 1
ATOM 1443 N N . LEU A 1 174 ? 14.116 19.893 -4.307 1.00 95.69 174 LEU A N 1
ATOM 1444 C CA . LEU A 1 174 ? 12.743 20.227 -4.706 1.00 95.69 174 LEU A CA 1
ATOM 1445 C C . LEU A 1 174 ? 11.713 19.381 -3.940 1.00 95.69 174 LEU A C 1
ATOM 1447 O O . LEU A 1 174 ? 10.746 19.907 -3.386 1.00 95.69 174 LEU A O 1
ATOM 1451 N N . PHE A 1 175 ? 11.914 18.064 -3.867 1.00 97.12 175 PHE A N 1
ATOM 1452 C CA . PHE A 1 175 ? 11.014 17.197 -3.109 1.00 97.12 175 PHE A CA 1
ATOM 1453 C C . PHE A 1 175 ? 11.035 17.498 -1.608 1.00 97.12 175 PHE A C 1
ATOM 1455 O O . PHE A 1 175 ? 9.969 17.488 -0.990 1.00 97.12 175 PHE A O 1
ATOM 1462 N N . LYS A 1 176 ? 12.190 17.823 -1.015 1.00 96.75 176 LYS A N 1
ATOM 1463 C CA . LYS A 1 176 ? 12.272 18.255 0.391 1.00 96.75 176 LYS A CA 1
ATOM 1464 C C . LYS A 1 176 ? 11.465 19.527 0.637 1.00 96.75 176 LYS A C 1
ATOM 1466 O O . LYS A 1 176 ? 10.745 19.597 1.632 1.00 96.75 176 LYS A O 1
ATOM 1471 N N . GLU A 1 177 ? 11.512 20.503 -0.267 1.00 95.00 177 GLU A N 1
ATOM 1472 C CA . GLU A 1 177 ? 10.702 21.721 -0.159 1.00 95.00 177 GLU A CA 1
ATOM 1473 C C . GLU A 1 177 ? 9.200 21.409 -0.160 1.00 95.00 177 GLU A C 1
ATOM 1475 O O . GLU A 1 177 ? 8.461 21.897 0.704 1.00 95.00 177 GLU A O 1
ATOM 1480 N N . VAL A 1 178 ? 8.742 20.552 -1.078 1.00 94.75 178 VAL A N 1
ATOM 1481 C CA . VAL A 1 178 ? 7.334 20.124 -1.134 1.00 94.75 178 VAL A CA 1
ATOM 1482 C C . VAL A 1 178 ? 6.951 19.350 0.131 1.00 94.75 178 VAL A C 1
ATOM 1484 O O . VAL A 1 178 ? 5.913 19.622 0.738 1.00 94.75 178 VAL A O 1
ATOM 1487 N N . VAL A 1 179 ? 7.813 18.445 0.601 1.00 95.69 179 VAL A N 1
ATOM 1488 C CA . VAL A 1 179 ? 7.626 17.695 1.853 1.00 95.69 179 VAL A CA 1
ATOM 1489 C C . VAL A 1 179 ? 7.520 18.633 3.053 1.00 95.69 179 VAL A C 1
ATOM 1491 O O . VAL A 1 179 ? 6.632 18.453 3.885 1.00 95.69 179 VAL A O 1
ATOM 1494 N N . ALA A 1 180 ? 8.351 19.672 3.141 1.00 93.25 180 ALA A N 1
ATOM 1495 C CA . ALA A 1 180 ? 8.2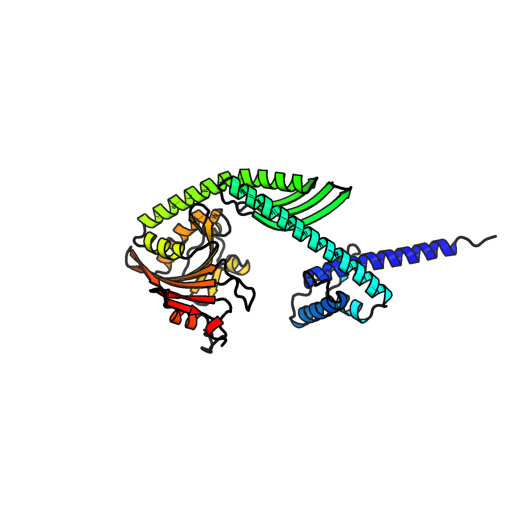91 20.655 4.222 1.00 93.25 180 ALA A CA 1
ATOM 1496 C C . ALA A 1 180 ? 6.966 21.439 4.225 1.00 93.25 180 ALA A C 1
ATOM 1498 O O . ALA A 1 180 ? 6.423 21.767 5.290 1.00 93.25 180 ALA A O 1
ATOM 1499 N N . GLN A 1 181 ? 6.411 21.729 3.044 1.00 92.06 181 GLN A N 1
ATOM 1500 C CA . GLN A 1 181 ? 5.089 22.345 2.918 1.00 92.06 181 GLN A CA 1
ATOM 1501 C C . GLN A 1 181 ? 3.976 21.385 3.364 1.00 92.06 181 GLN A C 1
ATOM 1503 O O . GLN A 1 181 ? 3.099 21.777 4.147 1.00 92.06 181 GLN A O 1
ATOM 1508 N N . GLU A 1 182 ? 4.030 20.126 2.927 1.00 93.94 182 GLU A N 1
ATOM 1509 C CA . GLU A 1 182 ? 3.061 19.088 3.293 1.00 93.94 182 GLU A CA 1
ATOM 1510 C C . GLU A 1 182 ? 3.134 18.713 4.781 1.00 93.94 182 GLU A C 1
ATOM 1512 O O . GLU A 1 182 ? 2.097 18.508 5.414 1.00 93.94 182 GLU A O 1
ATOM 1517 N N . ALA A 1 183 ? 4.316 18.738 5.402 1.00 92.69 183 ALA A N 1
ATOM 1518 C CA . ALA A 1 183 ? 4.508 18.437 6.823 1.00 92.69 183 ALA A CA 1
ATOM 1519 C C . ALA A 1 183 ? 3.614 19.296 7.732 1.00 92.69 183 ALA A C 1
ATOM 1521 O O . ALA A 1 183 ? 3.010 18.799 8.689 1.00 92.69 183 ALA A O 1
ATOM 1522 N N . LYS A 1 184 ? 3.434 20.582 7.399 1.00 90.94 184 LYS A N 1
ATOM 1523 C CA . LYS A 1 184 ? 2.531 21.483 8.139 1.00 90.94 184 LYS A CA 1
ATOM 1524 C C . LYS A 1 184 ? 1.074 21.024 8.059 1.00 90.94 184 LYS A C 1
ATOM 1526 O O . LYS A 1 184 ? 0.337 21.146 9.041 1.00 90.94 184 LYS A O 1
ATOM 1531 N N . LYS A 1 185 ? 0.642 20.504 6.907 1.00 92.31 185 LYS A N 1
ATOM 1532 C CA . LYS A 1 185 ? -0.699 19.927 6.732 1.00 92.31 185 LYS A CA 1
ATOM 1533 C C . LYS A 1 185 ? -0.816 18.611 7.503 1.00 92.31 185 LYS A C 1
ATOM 1535 O O . LYS A 1 185 ? -1.814 18.421 8.199 1.00 92.31 185 LYS A O 1
ATOM 1540 N N . MET A 1 186 ? 0.217 17.766 7.474 1.00 92.44 186 MET A N 1
ATOM 1541 C CA . MET A 1 186 ? 0.233 16.479 8.180 1.00 92.44 186 MET A CA 1
ATOM 1542 C C . MET A 1 186 ? 0.082 16.661 9.688 1.00 92.44 186 MET A C 1
ATOM 1544 O O . MET A 1 186 ? -0.767 16.021 10.305 1.00 92.44 186 MET A O 1
ATOM 1548 N N . LEU A 1 187 ? 0.801 17.613 10.284 1.00 91.62 187 LEU A N 1
ATOM 1549 C CA . LEU A 1 187 ? 0.659 17.951 11.705 1.00 91.62 187 LEU A CA 1
ATOM 1550 C C . LEU A 1 187 ? -0.772 18.363 12.085 1.00 91.62 187 LEU A C 1
ATOM 1552 O O . LEU A 1 187 ? -1.281 17.978 13.146 1.00 91.62 187 LEU A O 1
ATOM 1556 N N . ARG A 1 188 ? -1.448 19.128 11.217 1.00 93.31 188 ARG A N 1
ATOM 1557 C CA . ARG A 1 188 ? -2.849 19.527 11.428 1.00 93.31 188 ARG A CA 1
ATOM 1558 C C . ARG A 1 188 ? -3.787 18.327 11.350 1.00 93.31 188 ARG A C 1
ATOM 1560 O O . ARG A 1 188 ? -4.685 18.226 12.186 1.00 93.31 188 ARG A O 1
ATOM 1567 N N . LEU A 1 189 ? -3.566 17.423 10.396 1.00 94.00 189 LEU A N 1
ATOM 1568 C CA . LEU A 1 189 ? -4.345 16.192 10.243 1.00 94.00 189 LEU A CA 1
ATOM 1569 C C . LEU A 1 189 ? -4.132 15.239 11.422 1.00 94.00 189 LEU A C 1
ATOM 1571 O O . LEU A 1 189 ? -5.115 14.752 11.965 1.00 94.00 189 LEU A O 1
ATOM 1575 N N . ILE A 1 190 ? -2.901 15.059 11.905 1.00 94.06 190 ILE A N 1
ATOM 1576 C CA . ILE A 1 190 ? -2.607 14.262 13.111 1.00 94.06 190 ILE A CA 1
ATOM 1577 C C . ILE A 1 190 ? -3.309 14.863 14.331 1.00 94.06 190 ILE A C 1
ATOM 1579 O O . ILE A 1 190 ? -3.974 14.158 15.088 1.00 94.06 190 ILE A O 1
ATOM 1583 N N . SER A 1 191 ? -3.214 16.182 14.512 1.00 95.06 191 SER A N 1
ATOM 1584 C CA . SER A 1 191 ? -3.902 16.877 15.606 1.00 95.06 191 SER A CA 1
ATOM 1585 C C . SER A 1 191 ? -5.422 16.714 15.518 1.00 95.06 191 SER A C 1
ATOM 1587 O O . SER A 1 191 ? -6.093 16.540 16.534 1.00 95.06 191 SER A O 1
ATOM 1589 N N . HIS A 1 192 ? -5.978 16.753 14.306 1.00 96.00 192 HIS A N 1
ATOM 1590 C CA . HIS A 1 192 ? -7.396 16.505 14.068 1.00 96.00 192 HIS A CA 1
ATOM 1591 C C . HIS A 1 192 ? -7.775 15.049 14.362 1.00 96.00 192 HIS A C 1
ATOM 1593 O O . HIS A 1 192 ? -8.743 14.825 15.080 1.00 96.00 192 HIS A O 1
ATOM 1599 N N . ALA A 1 193 ? -6.979 14.080 13.915 1.00 96.00 193 ALA A N 1
ATOM 1600 C CA . ALA A 1 193 ? -7.170 12.661 14.192 1.00 96.00 193 ALA A CA 1
ATOM 1601 C C . ALA A 1 193 ? -7.157 12.365 15.701 1.00 96.00 193 ALA A C 1
ATOM 1603 O O . ALA A 1 193 ? -8.060 11.702 16.205 1.00 96.00 193 ALA A O 1
ATOM 1604 N N . LYS A 1 194 ? -6.214 12.945 16.459 1.00 96.81 194 LYS A N 1
ATOM 1605 C CA . LYS A 1 194 ? -6.169 12.851 17.933 1.00 96.81 194 LYS A CA 1
ATOM 1606 C C . LYS A 1 194 ? -7.433 13.424 18.596 1.00 96.81 194 LYS A C 1
ATOM 1608 O O . LYS A 1 194 ? -7.955 12.834 19.547 1.00 96.81 194 LYS A O 1
ATOM 1613 N N . ARG A 1 195 ? -7.955 14.553 18.096 1.00 97.69 195 ARG A N 1
ATOM 1614 C CA . ARG A 1 195 ? -9.235 15.122 18.564 1.00 97.69 195 ARG A CA 1
ATOM 1615 C C . ARG A 1 195 ? -10.429 14.231 18.229 1.00 97.69 195 ARG A C 1
ATOM 1617 O O . ARG A 1 195 ? -11.246 13.998 19.114 1.00 97.69 195 ARG A O 1
ATOM 1624 N N . GLU A 1 196 ? -10.509 13.706 17.009 1.00 97.31 196 GLU A N 1
ATOM 1625 C CA . GLU A 1 196 ? -11.603 12.825 16.581 1.00 97.31 196 GLU A CA 1
ATOM 1626 C C . GLU A 1 196 ? -11.605 11.507 17.354 1.00 97.31 196 GLU A C 1
ATOM 1628 O O . GLU A 1 196 ? -12.650 11.115 17.871 1.00 97.31 196 GLU A O 1
ATOM 1633 N N . ARG A 1 197 ? -10.434 10.893 17.565 1.00 97.19 197 ARG A N 1
ATOM 1634 C CA . ARG A 1 197 ? -10.270 9.744 18.469 1.00 97.19 197 ARG A CA 1
ATOM 1635 C C . ARG A 1 197 ? -10.848 10.040 19.851 1.00 97.19 197 ARG A C 1
ATOM 1637 O O . ARG A 1 197 ? -11.632 9.257 20.377 1.00 97.19 197 ARG A O 1
ATOM 1644 N N . SER A 1 198 ? -10.483 11.185 20.428 1.00 97.25 198 SER A N 1
ATOM 1645 C CA . SER A 1 198 ? -10.919 11.587 21.774 1.00 97.25 198 SER A CA 1
ATOM 1646 C C . SER A 1 198 ? -12.413 11.920 21.837 1.00 97.25 198 SER A C 1
ATOM 1648 O O . SER A 1 198 ? -13.065 11.705 22.857 1.00 97.25 198 SER A O 1
ATOM 1650 N N . ARG A 1 199 ? -12.977 12.473 20.759 1.00 97.44 199 ARG A N 1
ATOM 1651 C CA . ARG A 1 199 ? -14.413 12.731 20.627 1.00 97.44 199 ARG A CA 1
ATOM 1652 C C . ARG A 1 199 ? -15.190 11.417 20.572 1.00 97.44 199 ARG A C 1
ATOM 1654 O O . ARG A 1 199 ? -16.067 11.218 21.405 1.00 97.44 199 ARG A O 1
ATOM 1661 N N . VAL A 1 200 ? -14.820 10.506 19.673 1.00 95.75 200 VAL A N 1
ATOM 1662 C CA . VAL A 1 200 ? -15.489 9.204 19.517 1.00 95.75 200 VAL A CA 1
ATOM 1663 C C . VAL A 1 200 ? -15.362 8.354 20.782 1.00 95.75 200 VAL A C 1
ATOM 1665 O O . VAL A 1 200 ? -16.351 7.767 21.207 1.00 95.75 200 VAL A O 1
ATOM 1668 N N . ALA A 1 201 ? -14.206 8.364 21.451 1.00 95.50 201 ALA A N 1
ATOM 1669 C CA . ALA A 1 201 ? -14.019 7.667 22.726 1.00 95.50 201 ALA A CA 1
ATOM 1670 C C . ALA A 1 201 ? -14.947 8.163 23.852 1.00 95.50 201 ALA A C 1
ATOM 1672 O O . ALA A 1 201 ? -15.264 7.397 24.755 1.00 95.50 201 ALA A O 1
ATOM 1673 N N . ARG A 1 202 ? -15.393 9.428 23.812 1.00 95.31 202 ARG A N 1
ATOM 1674 C CA . ARG A 1 202 ? -16.393 9.959 24.759 1.00 95.31 202 ARG A CA 1
ATOM 1675 C C . ARG A 1 202 ? -17.826 9.599 24.374 1.00 95.31 202 ARG A C 1
ATOM 1677 O O . ARG A 1 202 ? -18.679 9.521 25.247 1.00 95.31 202 ARG A O 1
ATOM 1684 N N . GLU A 1 203 ? -18.094 9.420 23.083 1.00 94.12 203 GLU A N 1
ATOM 1685 C CA . GLU A 1 203 ? -19.424 9.084 22.559 1.00 94.12 203 GLU A CA 1
ATOM 1686 C C . GLU A 1 203 ? -19.734 7.584 22.647 1.00 94.12 203 GLU A C 1
ATOM 1688 O O . GLU A 1 203 ? -20.899 7.209 22.767 1.00 94.12 203 GLU A O 1
ATOM 1693 N N . LEU A 1 204 ? -18.707 6.733 22.574 1.00 94.12 204 LEU A N 1
ATOM 1694 C CA . LEU A 1 204 ? -18.837 5.281 22.532 1.00 94.12 204 LEU A CA 1
ATOM 1695 C C . LEU A 1 204 ? -17.982 4.631 23.625 1.00 94.12 204 LEU A C 1
ATOM 1697 O O . LEU A 1 204 ? -16.763 4.507 23.493 1.00 94.12 204 LEU A O 1
ATOM 1701 N N . ILE A 1 205 ? -18.638 4.194 24.701 1.00 94.94 205 ILE A N 1
ATOM 1702 C CA . ILE A 1 205 ? -17.979 3.535 25.838 1.00 94.94 205 ILE A CA 1
ATOM 1703 C C . ILE A 1 205 ? -17.368 2.211 25.358 1.00 94.94 205 ILE A C 1
ATOM 1705 O O . ILE A 1 205 ? -18.030 1.468 24.638 1.00 94.94 205 ILE A O 1
ATOM 1709 N N . GLY A 1 206 ? -16.123 1.910 25.737 1.00 95.69 206 GLY A N 1
ATOM 1710 C CA . GLY A 1 206 ? -15.392 0.718 25.281 1.00 95.69 206 GLY A CA 1
ATOM 1711 C C . GLY A 1 206 ? -14.550 0.935 24.017 1.00 95.69 206 GLY A C 1
ATOM 1712 O O . GLY A 1 206 ? -13.726 0.091 23.662 1.00 95.69 206 GLY A O 1
ATOM 1713 N N . PHE A 1 207 ? -14.730 2.061 23.312 1.00 96.25 207 PHE A N 1
ATOM 1714 C CA . PHE A 1 207 ? -13.992 2.342 22.077 1.00 96.25 207 PHE A CA 1
ATOM 1715 C C . PHE A 1 207 ? -12.495 2.552 22.313 1.00 96.25 207 PHE A C 1
ATOM 1717 O O . PHE A 1 207 ? -11.676 2.097 21.515 1.00 96.25 207 PHE A O 1
ATOM 1724 N N . LYS A 1 208 ? -12.135 3.239 23.403 1.00 96.50 208 LYS A N 1
ATOM 1725 C CA . LYS A 1 208 ? -10.736 3.508 23.743 1.00 96.50 208 LYS A CA 1
ATOM 1726 C C . LYS A 1 208 ? -9.994 2.203 24.024 1.00 96.50 208 LYS A C 1
ATOM 1728 O O . LYS A 1 208 ? -8.919 2.002 23.476 1.00 96.50 208 LYS A O 1
ATOM 1733 N N . GLU A 1 209 ? -10.602 1.325 24.811 1.00 97.31 209 GLU A N 1
ATOM 1734 C CA . GLU A 1 209 ? -10.066 0.028 25.215 1.00 97.31 209 GLU A CA 1
ATOM 1735 C C . GLU A 1 209 ? -9.868 -0.891 24.004 1.00 97.31 209 GLU A C 1
ATOM 1737 O O . GLU A 1 209 ? -8.817 -1.510 23.858 1.00 97.31 209 GLU A O 1
ATOM 1742 N N . MET A 1 210 ? -10.846 -0.932 23.092 1.00 96.88 210 MET A N 1
ATOM 1743 C CA . MET A 1 210 ? -10.728 -1.693 21.845 1.00 96.88 210 MET A CA 1
ATOM 1744 C C . MET A 1 210 ? -9.606 -1.151 20.955 1.00 96.88 210 MET A C 1
ATOM 1746 O O . MET A 1 210 ? -8.820 -1.927 20.414 1.00 96.88 210 MET A O 1
ATOM 1750 N N . LEU A 1 211 ? -9.523 0.174 20.782 1.00 96.75 211 LEU A N 1
ATOM 1751 C CA . LEU A 1 211 ? -8.447 0.766 19.994 1.00 96.75 211 LEU A CA 1
ATOM 1752 C C . LEU A 1 211 ? -7.084 0.496 20.620 1.00 96.75 211 LEU A C 1
ATOM 1754 O O . LEU A 1 211 ? -6.178 0.121 19.895 1.00 96.75 211 LEU A O 1
ATOM 1758 N N . GLU A 1 212 ? -6.924 0.646 21.932 1.00 96.94 212 GLU A N 1
ATOM 1759 C CA . GLU A 1 212 ? -5.659 0.347 22.613 1.00 96.94 212 GLU A CA 1
ATOM 1760 C C . GLU A 1 212 ? -5.256 -1.126 22.442 1.00 96.94 212 GLU A C 1
ATOM 1762 O O . GLU A 1 212 ? -4.087 -1.406 22.163 1.00 96.94 212 GLU A O 1
ATOM 1767 N N . GLU A 1 213 ? -6.216 -2.056 22.506 1.00 96.88 213 GLU A N 1
ATOM 1768 C CA . GLU A 1 213 ? -5.972 -3.472 22.210 1.00 96.88 213 GLU A CA 1
ATOM 1769 C C . GLU A 1 213 ? -5.521 -3.697 20.762 1.00 96.88 213 GLU A C 1
ATOM 1771 O O . GLU A 1 213 ? -4.560 -4.421 20.535 1.00 96.88 213 GLU A O 1
ATOM 1776 N N . ILE A 1 214 ? -6.178 -3.094 19.770 1.00 96.88 214 ILE A N 1
ATOM 1777 C CA . ILE A 1 214 ? -5.801 -3.261 18.356 1.00 96.88 214 ILE A CA 1
ATOM 1778 C C . ILE A 1 214 ? -4.445 -2.593 18.087 1.00 96.88 214 ILE A C 1
ATOM 1780 O O . ILE A 1 214 ? -3.556 -3.178 17.468 1.00 96.88 214 ILE A O 1
ATOM 1784 N N . GLU A 1 215 ? -4.272 -1.359 18.558 1.00 97.06 215 GLU A N 1
ATOM 1785 C CA . GLU A 1 215 ? -3.111 -0.519 18.283 1.00 97.06 215 GLU A CA 1
ATOM 1786 C C . GLU A 1 215 ? -1.833 -1.077 18.908 1.00 97.06 215 GLU A C 1
ATOM 1788 O O . GLU A 1 215 ? -0.771 -0.907 18.310 1.00 97.06 215 GLU A O 1
ATOM 1793 N N . ARG A 1 216 ? -1.880 -1.771 20.056 1.00 95.94 216 ARG A N 1
ATOM 1794 C CA . ARG A 1 216 ? -0.670 -2.368 20.664 1.00 95.94 216 ARG A CA 1
ATOM 1795 C C . ARG A 1 216 ? -0.008 -3.422 19.771 1.00 95.94 216 ARG A C 1
ATOM 1797 O O . ARG A 1 216 ? 1.192 -3.645 19.886 1.00 95.94 216 ARG A O 1
ATOM 1804 N N . HIS A 1 217 ? -0.772 -4.020 18.857 1.00 96.06 217 HIS A N 1
ATOM 1805 C CA . HIS A 1 217 ? -0.289 -5.039 17.924 1.00 96.06 217 HIS A CA 1
ATOM 1806 C C . HIS A 1 217 ? 0.119 -4.468 16.564 1.00 96.06 217 HIS A C 1
ATOM 1808 O O . HIS A 1 217 ? 0.493 -5.225 15.675 1.00 96.06 217 HIS A O 1
ATOM 1814 N N . ILE A 1 218 ? 0.060 -3.149 16.367 1.00 96.25 218 ILE A N 1
ATOM 1815 C CA . ILE A 1 218 ? 0.559 -2.484 15.156 1.00 96.25 218 ILE A CA 1
ATOM 1816 C C . ILE A 1 218 ? 2.012 -2.082 15.407 1.00 96.25 218 ILE A C 1
ATOM 1818 O O . ILE A 1 218 ? 2.271 -1.064 16.045 1.00 96.25 218 ILE A O 1
ATOM 1822 N N . TYR A 1 219 ? 2.973 -2.883 14.947 1.00 92.81 219 TYR A N 1
ATOM 1823 C CA . TYR A 1 219 ? 4.398 -2.653 15.230 1.00 92.81 219 TYR A CA 1
ATOM 1824 C C . TYR A 1 219 ? 4.991 -1.515 14.393 1.00 92.81 219 TYR A C 1
ATOM 1826 O O . TYR A 1 219 ? 5.653 -0.630 14.928 1.00 92.81 219 TYR A O 1
ATOM 1834 N N . GLY A 1 220 ? 4.688 -1.502 13.095 1.00 91.19 220 GLY A N 1
ATOM 1835 C CA . GLY A 1 220 ? 5.090 -0.448 12.164 1.00 91.19 220 GLY A CA 1
ATOM 1836 C C . GLY A 1 220 ? 3.981 -0.170 11.162 1.00 91.19 220 GLY A C 1
ATOM 1837 O O . GLY A 1 220 ? 3.351 0.886 11.209 1.00 91.19 220 GLY A O 1
ATOM 1838 N N . THR A 1 221 ? 3.688 -1.148 10.309 1.00 93.06 221 THR A N 1
ATOM 1839 C CA . THR A 1 221 ? 2.550 -1.128 9.387 1.00 93.06 221 THR A CA 1
ATOM 1840 C C . THR A 1 221 ? 1.626 -2.312 9.646 1.00 93.06 221 THR A C 1
ATOM 1842 O O . THR A 1 221 ? 2.047 -3.381 10.097 1.00 93.06 221 THR A O 1
ATOM 1845 N N . ALA A 1 222 ? 0.342 -2.117 9.376 1.00 96.50 222 ALA A N 1
ATOM 1846 C CA . ALA A 1 222 ? -0.665 -3.160 9.440 1.00 96.50 222 ALA A CA 1
ATOM 1847 C C . ALA A 1 222 ? -1.778 -2.894 8.425 1.00 96.50 222 ALA A C 1
ATOM 1849 O O . ALA A 1 222 ? -1.935 -1.778 7.927 1.00 96.50 222 ALA A O 1
ATOM 1850 N N . ILE A 1 223 ? -2.572 -3.918 8.144 1.00 95.94 223 ILE A N 1
ATOM 1851 C CA . ILE A 1 223 ? -3.829 -3.806 7.410 1.00 95.94 223 ILE A CA 1
ATOM 1852 C C . ILE A 1 223 ? -4.946 -4.207 8.364 1.00 95.94 223 ILE A C 1
ATOM 1854 O O . ILE A 1 223 ? -4.945 -5.308 8.912 1.00 95.94 223 ILE A O 1
ATOM 1858 N N . LEU A 1 224 ? -5.902 -3.307 8.550 1.00 96.19 224 LEU A N 1
ATOM 1859 C CA . LEU A 1 224 ? -7.126 -3.538 9.293 1.00 96.19 224 LEU A CA 1
ATOM 1860 C C . LEU A 1 224 ? -8.258 -3.782 8.295 1.00 96.19 224 LEU A C 1
ATOM 1862 O O . LEU A 1 224 ? -8.652 -2.881 7.558 1.00 96.19 224 LEU A O 1
ATOM 1866 N N . THR A 1 225 ? -8.771 -5.001 8.254 1.00 95.62 225 THR A N 1
ATOM 1867 C CA . THR A 1 225 ? -9.930 -5.367 7.437 1.00 95.62 225 THR A CA 1
ATOM 1868 C C . THR A 1 225 ? -11.151 -5.376 8.336 1.00 95.62 225 THR A C 1
ATOM 1870 O O . THR A 1 225 ? -11.162 -6.078 9.344 1.00 95.62 225 THR A O 1
ATOM 1873 N N . ILE A 1 226 ? -12.158 -4.578 8.006 1.00 96.75 226 ILE A N 1
ATOM 1874 C CA . ILE A 1 226 ? -13.384 -4.477 8.795 1.00 96.75 226 ILE A CA 1
ATOM 1875 C C . ILE A 1 226 ? -14.542 -4.900 7.918 1.00 96.75 226 ILE A C 1
ATOM 1877 O O . ILE A 1 226 ? -14.709 -4.360 6.824 1.00 96.75 226 ILE A O 1
ATOM 1881 N N . SER A 1 227 ? -15.336 -5.830 8.432 1.00 95.81 227 SER A N 1
ATOM 1882 C CA . SER A 1 227 ? -16.496 -6.380 7.750 1.00 95.81 227 SER A CA 1
ATOM 1883 C C . SER A 1 227 ? -17.750 -6.211 8.597 1.00 95.81 227 SER A C 1
ATOM 1885 O O . SER A 1 227 ? -17.702 -6.336 9.821 1.00 95.81 227 SER A O 1
ATOM 1887 N N . GLY A 1 228 ? -18.876 -5.949 7.949 1.00 96.06 228 GLY A N 1
ATOM 1888 C CA . GLY A 1 228 ? -20.187 -5.849 8.584 1.00 96.06 228 GLY A CA 1
ATOM 1889 C C . GLY A 1 228 ? -21.294 -5.914 7.542 1.00 96.06 228 GLY A C 1
ATOM 1890 O O . GLY A 1 228 ? -21.030 -5.775 6.353 1.00 96.06 228 GLY A O 1
ATOM 1891 N N . THR A 1 229 ? -22.538 -6.091 7.976 1.00 94.12 229 THR A N 1
ATOM 1892 C CA . THR A 1 229 ? -23.689 -6.163 7.058 1.00 94.12 229 THR A CA 1
ATOM 1893 C C . THR A 1 229 ? -23.946 -4.850 6.320 1.00 94.12 229 THR A C 1
ATOM 1895 O O . THR A 1 229 ? -24.548 -4.821 5.250 1.00 94.12 229 THR A O 1
ATOM 1898 N N . LYS A 1 230 ? -23.502 -3.731 6.902 1.00 91.62 230 LYS A N 1
ATOM 1899 C CA . LYS A 1 230 ? -23.548 -2.409 6.283 1.00 91.62 230 LYS A CA 1
ATOM 1900 C C . LYS A 1 230 ? -22.514 -1.473 6.892 1.00 91.62 230 LYS A C 1
ATOM 1902 O O . LYS A 1 230 ? -22.630 -1.069 8.056 1.00 91.62 230 LYS A O 1
ATOM 1907 N N . LEU A 1 231 ? -21.529 -1.080 6.098 1.00 93.06 231 LEU A N 1
ATOM 1908 C CA . LEU A 1 231 ? -20.483 -0.160 6.519 1.00 93.06 231 LEU A CA 1
ATOM 1909 C C . LEU A 1 231 ? -20.813 1.262 6.071 1.00 93.06 231 LEU A C 1
ATOM 1911 O O . LEU A 1 231 ? -21.280 1.512 4.958 1.00 93.06 231 LEU A O 1
ATOM 1915 N N . SER A 1 232 ? -20.498 2.233 6.926 1.00 91.81 232 SER A N 1
ATOM 1916 C CA . SER A 1 232 ? -20.521 3.633 6.508 1.00 91.81 232 SER A CA 1
ATOM 1917 C C . SER A 1 232 ? -19.498 3.866 5.396 1.00 91.81 232 SER A C 1
ATOM 1919 O O . SER A 1 232 ? -18.564 3.084 5.206 1.00 91.81 232 SER A O 1
ATOM 1921 N N . ARG A 1 233 ? -19.645 4.960 4.647 1.00 88.50 233 ARG A N 1
ATOM 1922 C CA . ARG A 1 233 ? -18.641 5.367 3.656 1.00 88.50 233 ARG A CA 1
ATOM 1923 C C . ARG A 1 233 ? -17.703 6.421 4.251 1.00 88.50 233 ARG A C 1
ATOM 1925 O O . ARG A 1 233 ? -18.186 7.311 4.956 1.00 88.50 233 ARG A O 1
ATOM 1932 N N . PRO A 1 234 ? -16.381 6.337 4.012 1.00 84.94 234 PRO A N 1
ATOM 1933 C CA . PRO A 1 234 ? -15.456 7.424 4.318 1.00 84.94 234 PRO A CA 1
ATOM 1934 C C . PRO A 1 234 ? -15.926 8.726 3.667 1.00 84.94 234 PRO A C 1
ATOM 1936 O O . PRO A 1 234 ? -16.468 8.707 2.560 1.00 84.94 234 PRO A O 1
ATOM 1939 N N . ARG A 1 235 ? -15.703 9.878 4.310 1.00 82.19 235 ARG A N 1
ATOM 1940 C CA . ARG A 1 235 ? -16.202 11.160 3.776 1.00 82.19 235 ARG A CA 1
ATOM 1941 C C . ARG A 1 235 ? -15.620 11.496 2.409 1.00 82.19 235 ARG A C 1
ATOM 1943 O O . ARG A 1 235 ? -16.319 12.089 1.593 1.00 82.19 235 ARG A O 1
ATOM 1950 N N . SER A 1 236 ? -14.379 11.094 2.144 1.00 74.44 236 SER A N 1
ATOM 1951 C CA . SER A 1 236 ? -13.731 11.277 0.841 1.00 74.44 236 SER A CA 1
ATOM 1952 C C . SER A 1 236 ? -14.436 10.540 -0.302 1.00 74.44 236 SER A C 1
ATOM 1954 O O . SER A 1 236 ? -14.307 10.955 -1.449 1.00 74.44 236 SER A O 1
ATOM 1956 N N . TRP A 1 237 ? -15.210 9.488 -0.013 1.00 76.31 237 TRP A N 1
ATOM 1957 C CA . TRP A 1 237 ? -16.025 8.799 -1.016 1.00 76.31 237 TRP A CA 1
ATOM 1958 C C . TRP A 1 237 ? -17.336 9.549 -1.302 1.00 76.31 237 TRP A C 1
ATOM 1960 O O . TRP A 1 237 ? -18.034 9.235 -2.261 1.00 76.31 237 TRP A O 1
ATOM 1970 N N . GLY A 1 238 ? -17.669 10.581 -0.521 1.00 68.44 238 GLY A N 1
ATOM 1971 C CA . GLY A 1 238 ? -18.775 11.496 -0.791 1.00 68.44 238 GLY A CA 1
ATOM 1972 C C . GLY A 1 238 ? -20.112 10.786 -1.025 1.00 68.44 238 GLY A C 1
ATOM 1973 O O . GLY A 1 238 ? -20.586 10.030 -0.181 1.00 68.44 238 GLY A O 1
ATOM 1974 N N . ARG A 1 239 ? -20.734 11.068 -2.178 1.00 71.75 239 ARG A N 1
ATOM 1975 C CA . ARG A 1 239 ? -21.965 10.419 -2.672 1.00 71.75 239 ARG A CA 1
ATOM 1976 C C . ARG A 1 239 ? -21.685 9.395 -3.779 1.00 71.75 239 ARG A C 1
ATOM 1978 O O . ARG A 1 239 ? -22.587 9.101 -4.559 1.00 71.75 239 ARG A O 1
ATOM 1985 N N . ILE A 1 240 ? -20.446 8.919 -3.905 1.00 78.62 240 ILE A N 1
ATOM 1986 C CA . ILE A 1 240 ? -20.091 7.939 -4.933 1.00 78.62 240 ILE A CA 1
ATOM 1987 C C . ILE A 1 240 ? -20.867 6.642 -4.629 1.00 78.62 240 ILE A C 1
ATOM 1989 O O . ILE A 1 240 ? -20.756 6.125 -3.513 1.00 78.62 240 ILE A O 1
ATOM 1993 N N . PRO A 1 241 ? -21.682 6.134 -5.575 1.00 81.38 241 PRO A N 1
ATOM 1994 C CA . PRO A 1 241 ? -22.377 4.858 -5.425 1.00 81.38 241 PRO A CA 1
ATOM 1995 C C . PRO A 1 241 ? -21.399 3.714 -5.139 1.00 81.38 241 PRO A C 1
ATOM 1997 O O . PRO A 1 241 ? -20.282 3.712 -5.659 1.00 81.38 241 PRO A O 1
ATOM 2000 N N . GLY A 1 242 ? -21.809 2.738 -4.325 1.00 77.50 242 GLY A N 1
ATOM 2001 C CA . GLY A 1 242 ? -20.934 1.631 -3.913 1.00 77.50 242 GLY A CA 1
ATOM 2002 C C . GLY A 1 242 ? -20.415 0.815 -5.098 1.00 77.50 242 GLY A C 1
ATOM 2003 O O . GLY A 1 242 ? -19.250 0.444 -5.120 1.00 77.50 242 GLY A O 1
ATOM 2004 N N . GLU A 1 243 ? -21.234 0.679 -6.136 1.00 81.81 243 GLU A N 1
ATOM 2005 C CA . GLU A 1 243 ? -20.919 -0.038 -7.373 1.00 81.81 243 GLU A CA 1
ATOM 2006 C C . GLU A 1 243 ? -19.758 0.633 -8.120 1.00 81.81 243 GLU A C 1
ATOM 2008 O O . GLU A 1 243 ? -18.919 -0.031 -8.723 1.00 81.81 243 GLU A O 1
ATOM 2013 N N . ILE A 1 244 ? -19.679 1.967 -8.052 1.00 80.44 244 ILE A N 1
ATOM 2014 C CA . ILE A 1 244 ? -18.564 2.727 -8.622 1.00 80.44 244 ILE A CA 1
ATOM 2015 C C . ILE A 1 244 ? -17.315 2.526 -7.756 1.00 80.44 244 ILE A C 1
ATOM 2017 O O . ILE A 1 244 ? -16.241 2.265 -8.284 1.00 80.44 244 ILE A O 1
ATOM 2021 N N . VAL A 1 245 ? -17.439 2.597 -6.430 1.00 79.69 245 VAL A N 1
ATOM 2022 C CA . VAL A 1 245 ? -16.305 2.372 -5.514 1.00 79.69 245 VAL A CA 1
ATOM 2023 C C . VAL A 1 245 ? -15.677 0.986 -5.733 1.00 79.69 245 VAL A C 1
ATOM 2025 O O . VAL A 1 245 ? -14.450 0.880 -5.804 1.00 79.69 245 VAL A O 1
ATOM 2028 N N . GLU A 1 246 ? -16.503 -0.050 -5.881 1.00 79.69 246 GLU A N 1
ATOM 2029 C CA . GLU A 1 246 ? -16.084 -1.424 -6.186 1.00 79.69 246 GLU A CA 1
ATOM 2030 C C . GLU A 1 246 ? -15.426 -1.526 -7.565 1.00 79.69 246 GLU A C 1
ATOM 2032 O O . GLU A 1 246 ? -14.302 -2.016 -7.672 1.00 79.69 246 GLU A O 1
ATOM 2037 N N . ALA A 1 247 ? -16.072 -1.002 -8.614 1.00 76.19 247 ALA A N 1
ATOM 2038 C CA . ALA A 1 247 ? -15.559 -1.076 -9.984 1.00 76.19 247 ALA A CA 1
ATOM 2039 C C . ALA A 1 247 ? -14.189 -0.398 -10.152 1.00 76.19 247 ALA A C 1
ATOM 2041 O O . ALA A 1 247 ? -13.374 -0.832 -10.965 1.00 76.19 247 ALA A O 1
ATOM 2042 N N . PHE A 1 248 ? -13.919 0.653 -9.374 1.00 72.00 248 PHE A N 1
ATOM 2043 C CA . PHE A 1 248 ? -12.629 1.345 -9.362 1.00 72.00 248 PHE A CA 1
ATOM 2044 C C . PHE A 1 248 ? -11.628 0.767 -8.349 1.00 72.00 248 PHE A C 1
ATOM 2046 O O . PHE A 1 248 ? -10.552 1.339 -8.170 1.00 72.00 248 PHE A O 1
ATOM 2053 N N . GLY A 1 249 ? -11.956 -0.341 -7.674 1.00 69.38 249 GLY A N 1
ATOM 2054 C CA . GLY A 1 249 ? -11.063 -1.003 -6.722 1.00 69.38 249 GLY A CA 1
ATOM 2055 C C . GLY A 1 249 ? -10.680 -0.112 -5.540 1.00 69.38 249 GLY A C 1
ATOM 2056 O O . GLY A 1 249 ? -9.580 -0.223 -5.003 1.00 69.38 249 GLY A O 1
ATOM 2057 N N . MET A 1 250 ? -11.565 0.799 -5.125 1.00 71.25 250 MET A N 1
ATOM 2058 C CA . MET A 1 250 ? -11.265 1.818 -4.108 1.00 71.25 250 MET A CA 1
ATOM 2059 C C . MET A 1 250 ? -11.266 1.269 -2.669 1.00 71.25 250 MET A C 1
ATOM 2061 O O . MET A 1 250 ? -11.105 2.037 -1.719 1.00 71.25 250 MET A O 1
ATOM 2065 N N . GLY A 1 251 ? -11.423 -0.048 -2.502 1.00 76.44 251 GLY A N 1
ATOM 2066 C CA . GLY A 1 251 ? -11.272 -0.756 -1.229 1.00 76.44 251 GLY A CA 1
ATOM 2067 C C . GLY A 1 251 ? -12.574 -1.158 -0.535 1.00 76.44 251 GLY A C 1
ATOM 2068 O O . GLY A 1 251 ? -12.495 -1.624 0.599 1.00 76.44 251 GLY A O 1
ATOM 2069 N N . LEU A 1 252 ? -13.732 -0.979 -1.184 1.00 85.25 252 LEU A N 1
ATOM 2070 C CA . LEU A 1 252 ? -14.990 -1.625 -0.803 1.00 85.25 252 LEU A CA 1
ATOM 2071 C C . LEU A 1 252 ? -15.101 -2.957 -1.537 1.00 85.25 252 LEU A C 1
ATOM 2073 O O . LEU A 1 252 ? -14.959 -2.990 -2.756 1.00 85.25 252 LEU A O 1
ATOM 2077 N N . ASP A 1 253 ? -15.374 -4.009 -0.784 1.00 87.00 253 ASP A N 1
ATOM 2078 C CA . ASP A 1 253 ? -15.722 -5.326 -1.300 1.00 87.00 253 ASP A CA 1
ATOM 2079 C C . ASP A 1 253 ? -17.103 -5.710 -0.761 1.00 87.00 253 ASP A C 1
ATOM 2081 O O . ASP A 1 253 ? -17.423 -5.399 0.394 1.00 87.00 253 ASP A O 1
ATOM 2085 N N . ARG A 1 254 ? -17.932 -6.326 -1.601 1.00 87.00 254 ARG A N 1
ATOM 2086 C CA . ARG A 1 254 ? -19.279 -6.771 -1.245 1.00 87.00 254 ARG A CA 1
ATOM 2087 C C . ARG A 1 254 ? -19.441 -8.222 -1.655 1.00 87.00 254 ARG A C 1
ATOM 2089 O O . ARG A 1 254 ? -19.383 -8.541 -2.839 1.00 87.00 254 ARG A O 1
ATOM 2096 N N . ASP A 1 255 ? -19.695 -9.065 -0.667 1.00 82.06 255 ASP A N 1
ATOM 2097 C CA . ASP A 1 255 ? -19.984 -10.479 -0.870 1.00 82.06 255 ASP A CA 1
ATOM 2098 C C . ASP A 1 255 ? -21.295 -10.819 -0.163 1.00 82.06 255 ASP A C 1
ATOM 2100 O O . ASP A 1 255 ? -21.400 -10.704 1.059 1.00 82.06 255 ASP A O 1
ATOM 2104 N N . GLU A 1 256 ? -22.306 -11.175 -0.957 1.00 82.06 256 GLU A N 1
ATOM 2105 C CA . GLU A 1 256 ? -23.681 -11.437 -0.517 1.00 82.06 256 GLU A CA 1
ATOM 2106 C C . GLU A 1 256 ? -24.228 -10.336 0.417 1.00 82.06 256 GLU A C 1
ATOM 2108 O O . GLU A 1 256 ? -24.560 -9.237 -0.033 1.00 82.06 256 GLU A O 1
ATOM 2113 N N . ASP A 1 257 ? -24.306 -10.631 1.717 1.00 85.62 257 ASP A N 1
ATOM 2114 C CA . ASP A 1 257 ? -24.870 -9.772 2.760 1.00 85.62 257 ASP A CA 1
ATOM 2115 C C . ASP A 1 257 ? -23.802 -9.009 3.566 1.00 85.62 257 ASP A C 1
ATOM 2117 O O . ASP A 1 257 ? -24.118 -8.384 4.583 1.00 85.62 257 ASP A O 1
ATOM 2121 N N . MET A 1 258 ? -22.532 -9.070 3.157 1.00 89.69 258 MET A N 1
ATOM 2122 C CA . MET A 1 258 ? -21.404 -8.490 3.881 1.00 89.69 258 MET A CA 1
ATOM 2123 C C . MET A 1 258 ? -20.661 -7.459 3.040 1.00 89.69 258 MET A C 1
ATOM 2125 O O . MET A 1 258 ? -20.312 -7.675 1.883 1.00 89.69 258 MET A O 1
ATOM 2129 N N . GLU A 1 259 ? -20.356 -6.331 3.669 1.00 93.38 259 GLU A N 1
ATOM 2130 C CA . GLU A 1 259 ? -19.447 -5.330 3.138 1.00 93.38 259 GLU A CA 1
ATOM 2131 C C . GLU A 1 259 ? -18.121 -5.396 3.891 1.00 93.38 259 GLU A C 1
ATOM 2133 O O . GLU A 1 259 ? -18.094 -5.545 5.117 1.00 93.38 259 GLU A O 1
ATOM 2138 N N . THR A 1 260 ? -17.020 -5.213 3.172 1.00 93.56 260 THR A N 1
ATOM 2139 C CA . THR A 1 260 ? -15.667 -5.197 3.723 1.00 93.56 260 THR A CA 1
ATOM 2140 C C . THR A 1 260 ? -14.913 -3.963 3.248 1.00 93.56 260 THR A C 1
ATOM 2142 O O . THR A 1 260 ? -14.896 -3.646 2.061 1.00 93.56 260 THR A O 1
ATOM 2145 N N . ILE A 1 261 ? -14.255 -3.263 4.178 1.00 93.00 261 ILE A N 1
ATOM 2146 C CA . ILE A 1 261 ? -13.337 -2.159 3.867 1.00 93.00 261 ILE A CA 1
ATOM 2147 C C . ILE A 1 261 ? -11.984 -2.412 4.531 1.00 93.00 261 ILE A C 1
ATOM 2149 O O . ILE A 1 261 ? -11.900 -2.718 5.725 1.00 93.00 261 ILE A O 1
ATOM 2153 N N . LYS A 1 262 ? -10.911 -2.248 3.752 1.00 92.75 262 LYS A N 1
ATOM 2154 C CA . LYS A 1 262 ? -9.523 -2.386 4.210 1.00 92.75 262 LYS A CA 1
ATOM 2155 C C . LYS A 1 262 ? -8.903 -1.020 4.490 1.00 92.75 262 LYS A C 1
ATOM 2157 O O . LYS A 1 262 ? -8.947 -0.117 3.659 1.00 92.75 262 LYS A O 1
ATOM 2162 N N . TRP A 1 263 ? -8.264 -0.899 5.644 1.00 92.88 263 TRP A N 1
ATOM 2163 C CA . TRP A 1 263 ? -7.545 0.287 6.081 1.00 92.88 263 TRP A CA 1
ATOM 2164 C C . TRP A 1 263 ? -6.084 -0.055 6.324 1.00 92.88 263 TRP A C 1
ATOM 2166 O O . TRP A 1 263 ? -5.767 -0.893 7.163 1.00 92.88 263 TRP A O 1
ATOM 2176 N N . ASN A 1 264 ? -5.178 0.635 5.637 1.00 92.75 264 ASN A N 1
ATOM 2177 C CA . ASN A 1 264 ? -3.778 0.633 6.048 1.00 92.75 264 ASN A CA 1
ATOM 2178 C C . ASN A 1 264 ? -3.662 1.335 7.401 1.00 92.75 264 ASN A C 1
ATOM 2180 O O . ASN A 1 264 ? -4.304 2.357 7.614 1.00 92.75 264 ASN A O 1
ATOM 2184 N N . ALA A 1 265 ? -2.847 0.822 8.305 1.00 95.31 265 ALA A N 1
ATOM 2185 C CA . ALA A 1 265 ? -2.545 1.464 9.571 1.00 95.31 265 ALA A CA 1
ATOM 2186 C C . ALA A 1 265 ? -1.034 1.593 9.724 1.00 95.31 265 ALA A C 1
ATOM 2188 O O . ALA A 1 265 ? -0.283 0.687 9.351 1.00 95.31 265 ALA A O 1
ATOM 2189 N N . ARG A 1 266 ? -0.581 2.724 10.262 1.00 93.56 266 ARG A N 1
ATOM 2190 C CA . ARG A 1 266 ? 0.843 2.990 10.471 1.00 93.56 266 ARG A CA 1
ATOM 2191 C C . ARG A 1 266 ? 1.082 3.582 11.847 1.00 93.56 266 ARG A C 1
ATOM 2193 O O . ARG A 1 266 ? 0.403 4.530 12.241 1.00 93.56 266 ARG A O 1
ATOM 2200 N N . ARG A 1 267 ? 2.082 3.047 12.545 1.00 93.00 267 ARG A N 1
ATOM 2201 C CA . ARG A 1 267 ? 2.633 3.652 13.754 1.00 93.00 267 ARG A CA 1
ATOM 2202 C C . ARG A 1 267 ? 3.579 4.782 13.376 1.00 93.00 267 ARG A C 1
ATOM 2204 O O . ARG A 1 267 ? 4.525 4.593 12.613 1.00 93.00 267 ARG A O 1
ATOM 2211 N N . LEU A 1 268 ? 3.300 5.965 13.906 1.00 89.94 268 LEU A N 1
ATOM 2212 C CA . LEU A 1 268 ? 4.166 7.131 13.808 1.00 89.94 268 LEU A CA 1
ATOM 2213 C C . LEU A 1 268 ? 5.289 7.052 14.849 1.00 89.94 268 LEU A C 1
ATOM 2215 O O . LEU A 1 268 ? 5.200 6.308 15.825 1.00 89.94 268 LEU A O 1
ATOM 2219 N N . LYS A 1 269 ? 6.336 7.866 14.673 1.00 81.75 269 LYS A N 1
ATOM 2220 C CA . LYS A 1 269 ? 7.480 7.918 15.599 1.00 81.75 269 LYS A CA 1
ATOM 2221 C C . LYS A 1 269 ? 7.093 8.277 17.036 1.00 81.75 269 LYS A C 1
ATOM 2223 O O . LYS A 1 269 ? 7.706 7.773 17.967 1.00 81.75 269 LYS A O 1
ATOM 2228 N N . ASP A 1 270 ? 6.064 9.106 17.220 1.00 83.06 270 ASP A N 1
ATOM 2229 C CA . ASP A 1 270 ? 5.529 9.471 18.542 1.00 83.06 270 ASP A CA 1
ATOM 2230 C C . ASP A 1 270 ? 4.654 8.365 19.171 1.00 83.06 270 ASP A C 1
ATOM 2232 O O . ASP A 1 270 ? 4.074 8.559 20.238 1.00 83.06 270 ASP A O 1
ATOM 2236 N N . GLY A 1 271 ? 4.535 7.213 18.504 1.00 89.75 271 GLY A N 1
ATOM 2237 C CA . GLY A 1 271 ? 3.743 6.064 18.927 1.00 89.75 271 GLY A CA 1
ATOM 2238 C C . GLY A 1 271 ? 2.274 6.119 18.509 1.00 89.75 271 GLY A C 1
ATOM 2239 O O . GLY A 1 271 ? 1.597 5.095 18.627 1.00 89.75 271 GLY A O 1
ATOM 2240 N N . PHE A 1 272 ? 1.777 7.251 17.997 1.00 93.25 272 PHE A N 1
ATOM 2241 C CA . PHE A 1 272 ? 0.390 7.384 17.552 1.00 93.25 272 PHE A CA 1
ATOM 2242 C C . PHE A 1 272 ? 0.120 6.537 16.301 1.00 93.25 272 PHE A C 1
ATOM 2244 O O . PHE A 1 272 ? 0.977 6.427 15.425 1.00 93.25 272 PHE A O 1
ATOM 2251 N N . ILE A 1 273 ? -1.076 5.954 16.197 1.00 95.50 273 ILE A N 1
ATOM 2252 C CA . ILE A 1 273 ? -1.494 5.187 15.018 1.00 95.50 273 ILE A CA 1
ATOM 2253 C C . ILE A 1 273 ? -2.386 6.048 14.130 1.00 95.50 273 ILE A C 1
ATOM 2255 O O . ILE A 1 273 ? -3.362 6.637 14.595 1.00 95.50 273 ILE A O 1
ATOM 2259 N N . VAL A 1 274 ? -2.069 6.081 12.839 1.00 94.38 274 VAL A N 1
ATOM 2260 C CA . VAL A 1 274 ? -2.920 6.668 11.800 1.00 94.38 274 VAL A CA 1
ATOM 2261 C C . VAL A 1 274 ? -3.511 5.580 10.911 1.00 94.38 274 VAL A C 1
ATOM 2263 O O . VAL A 1 274 ? -2.860 4.568 10.650 1.00 94.38 274 VAL A O 1
ATOM 2266 N N . TYR A 1 275 ? -4.739 5.804 10.441 1.00 94.19 275 TYR A N 1
ATOM 2267 C CA . TYR A 1 275 ? -5.510 4.850 9.645 1.00 94.19 275 TYR A CA 1
ATOM 2268 C C . TYR A 1 275 ? -5.864 5.441 8.276 1.00 94.19 275 TYR A C 1
ATOM 2270 O O . TYR A 1 275 ? -6.544 6.460 8.181 1.00 94.19 275 TYR A O 1
ATOM 2278 N N . GLY A 1 276 ? -5.417 4.780 7.214 1.00 89.50 276 GLY A N 1
ATOM 2279 C CA . GLY A 1 276 ? -5.534 5.167 5.812 1.00 89.50 276 GLY A CA 1
ATOM 2280 C C . GLY A 1 276 ? -4.167 5.484 5.200 1.00 89.50 276 GLY A C 1
ATOM 2281 O O . GLY A 1 276 ? -3.331 6.132 5.828 1.00 89.50 276 GLY A O 1
ATOM 2282 N N . ALA A 1 277 ? -3.944 5.049 3.955 1.00 83.69 277 ALA A N 1
ATOM 2283 C CA . ALA A 1 277 ? -2.742 5.432 3.202 1.00 83.69 277 ALA A CA 1
ATOM 2284 C C . ALA A 1 277 ? -2.755 6.925 2.835 1.00 83.69 277 ALA A C 1
ATOM 2286 O O . ALA A 1 277 ? -1.721 7.580 2.881 1.00 83.69 277 ALA A O 1
ATOM 2287 N N . ASN A 1 278 ? -3.939 7.473 2.536 1.00 86.50 278 ASN A N 1
ATOM 2288 C CA . ASN A 1 278 ? -4.121 8.901 2.313 1.00 86.50 278 ASN A CA 1
ATOM 2289 C C . ASN A 1 278 ? -4.303 9.630 3.662 1.00 86.50 278 ASN A C 1
ATOM 2291 O O . ASN A 1 278 ? -5.277 9.340 4.364 1.00 86.50 278 ASN A O 1
ATOM 2295 N N . PRO A 1 279 ? -3.450 10.611 4.008 1.00 89.88 279 PRO A N 1
ATOM 2296 C CA . PRO A 1 279 ? -3.551 11.358 5.261 1.00 89.88 279 PRO A CA 1
ATOM 2297 C C . PRO A 1 279 ? -4.874 12.066 5.520 1.00 89.88 279 PRO A C 1
ATOM 2299 O O . PRO A 1 279 ? -5.270 12.239 6.675 1.00 89.88 279 PRO A O 1
ATOM 2302 N N . HIS A 1 280 ? -5.604 12.437 4.469 1.00 88.62 280 HIS A N 1
ATOM 2303 C CA . HIS A 1 280 ? -6.929 13.036 4.612 1.00 88.62 280 HIS A CA 1
ATOM 2304 C C . HIS A 1 280 ? -7.947 12.091 5.264 1.00 88.62 280 HIS A C 1
ATOM 2306 O O . HIS A 1 280 ? -8.915 12.566 5.852 1.00 88.62 280 HIS A O 1
ATOM 2312 N N . LEU A 1 281 ? -7.710 10.777 5.218 1.00 89.44 281 LEU A N 1
ATOM 2313 C CA . LEU A 1 281 ? -8.559 9.770 5.850 1.00 89.44 281 LEU A CA 1
ATOM 2314 C C . LEU A 1 281 ? -8.270 9.569 7.344 1.00 89.44 281 LEU A C 1
ATOM 2316 O O . LEU A 1 281 ? -9.120 9.022 8.047 1.00 89.44 281 LEU A O 1
ATOM 2320 N N . TRP A 1 282 ? -7.110 10.011 7.850 1.00 93.56 282 TRP A N 1
ATOM 2321 C CA . TRP A 1 282 ? -6.699 9.734 9.233 1.00 93.56 282 TRP A CA 1
ATOM 2322 C C . TRP A 1 282 ? -7.713 10.215 10.280 1.00 93.56 282 TRP A C 1
ATOM 2324 O O . TRP A 1 282 ? -8.004 9.456 11.206 1.00 93.56 282 TRP A O 1
ATOM 2334 N N . PRO A 1 283 ? -8.291 11.430 10.175 1.00 94.00 283 PRO A N 1
ATOM 2335 C CA . PRO A 1 283 ? -9.324 11.860 11.116 1.00 94.00 283 PRO A CA 1
ATOM 2336 C C . PRO A 1 283 ? -10.669 11.163 10.884 1.00 94.00 283 PRO A C 1
ATOM 2338 O O . PRO A 1 283 ? -11.410 10.918 11.837 1.00 94.00 283 PRO A O 1
ATOM 2341 N N . ASP A 1 284 ? -10.979 10.835 9.629 1.00 93.06 284 ASP A N 1
ATOM 2342 C CA . ASP A 1 284 ? -12.273 10.282 9.231 1.00 93.06 284 ASP A CA 1
ATOM 2343 C C . ASP A 1 284 ? -12.480 8.853 9.738 1.00 93.06 284 ASP A C 1
ATOM 2345 O O . ASP A 1 284 ? -13.617 8.485 10.046 1.00 93.06 284 ASP A O 1
ATOM 2349 N N . PHE A 1 285 ? -11.402 8.074 9.878 1.00 95.44 285 PHE A N 1
ATOM 2350 C CA . PHE A 1 285 ? -11.447 6.682 10.329 1.00 95.44 285 PHE A CA 1
ATOM 2351 C C . PHE A 1 285 ? -12.279 6.486 11.602 1.00 95.44 285 PHE A C 1
ATOM 2353 O O . PHE A 1 285 ? -13.152 5.625 11.639 1.00 95.44 285 PHE A O 1
ATOM 2360 N N . TYR A 1 286 ? -12.054 7.291 12.645 1.00 95.88 286 TYR A N 1
ATOM 2361 C CA . TYR A 1 286 ? -12.710 7.078 13.940 1.00 95.88 286 TYR A CA 1
ATOM 2362 C C . TYR A 1 286 ? -14.225 7.293 13.865 1.00 95.88 286 TYR A C 1
ATOM 2364 O O . TYR A 1 286 ? -15.001 6.518 14.426 1.00 95.88 286 TYR A O 1
ATOM 2372 N N . THR A 1 287 ? -14.653 8.332 13.142 1.00 94.38 287 THR A N 1
ATOM 2373 C CA . THR A 1 287 ? -16.080 8.581 12.906 1.00 94.38 287 THR A CA 1
ATOM 2374 C C . THR A 1 287 ? -16.670 7.474 12.049 1.00 94.38 287 THR A C 1
ATOM 2376 O O . THR A 1 287 ? -17.702 6.912 12.403 1.00 94.38 287 THR A O 1
ATOM 2379 N N . TRP A 1 288 ? -15.994 7.126 10.956 1.00 95.25 288 TRP A N 1
ATOM 2380 C CA . TRP A 1 288 ? -16.411 6.055 10.061 1.00 95.25 288 TRP A CA 1
ATOM 2381 C C . TRP A 1 288 ? -16.590 4.723 10.801 1.00 95.25 288 TRP A C 1
ATOM 2383 O O . TRP A 1 288 ? -17.602 4.052 10.597 1.00 95.25 288 TRP A O 1
ATOM 2393 N N . PHE A 1 289 ? -15.663 4.363 11.692 1.00 95.56 289 PHE A N 1
ATOM 2394 C CA . PHE A 1 289 ? -15.739 3.131 12.473 1.00 95.56 289 PHE A CA 1
ATOM 2395 C C . PHE A 1 289 ? -16.983 3.130 13.363 1.00 95.56 289 PHE A C 1
ATOM 2397 O O . PHE A 1 289 ? -17.769 2.185 13.332 1.00 95.56 289 PHE A O 1
ATOM 2404 N N . LYS A 1 290 ? -17.189 4.213 14.127 1.00 94.75 290 LYS A N 1
ATOM 2405 C CA . LYS A 1 290 ? -18.343 4.362 15.023 1.00 94.75 290 LYS A CA 1
ATOM 2406 C C . LYS A 1 290 ? -19.660 4.229 14.255 1.00 94.75 290 LYS A C 1
ATOM 2408 O O . LYS A 1 290 ? -20.523 3.455 14.655 1.00 94.75 290 LYS A O 1
ATOM 2413 N N . GLU A 1 291 ? -19.808 4.963 13.154 1.00 94.50 291 GLU A N 1
ATOM 2414 C CA . GLU A 1 291 ? -21.032 4.936 12.344 1.00 94.50 291 GLU A CA 1
ATOM 2415 C C . GLU A 1 291 ? -21.246 3.564 11.679 1.00 94.50 291 GLU A C 1
ATOM 2417 O O . GLU A 1 291 ? -22.372 3.072 11.627 1.00 94.50 291 GLU A O 1
ATOM 2422 N N . SER A 1 292 ? -20.175 2.893 11.242 1.00 95.19 292 SER A N 1
ATOM 2423 C CA . SER A 1 292 ? -20.251 1.525 10.708 1.00 95.19 292 SER A CA 1
ATOM 2424 C C . SER A 1 292 ? -20.707 0.523 11.767 1.00 95.19 292 SER A C 1
ATOM 2426 O O . SER A 1 292 ? -21.578 -0.302 11.497 1.00 95.19 292 SER A O 1
ATOM 2428 N N . LEU A 1 293 ? -20.187 0.628 12.994 1.00 95.19 293 LEU A N 1
ATOM 2429 C CA . LEU A 1 293 ? -20.604 -0.229 14.102 1.00 95.19 293 LEU A CA 1
ATOM 2430 C C . LEU A 1 293 ? -22.068 0.013 14.487 1.00 95.19 293 LEU A C 1
ATOM 2432 O O . LEU A 1 293 ? -22.793 -0.936 14.770 1.00 95.19 293 LEU A O 1
ATOM 2436 N N . LEU A 1 294 ? -22.526 1.267 14.477 1.00 93.12 294 LEU A N 1
ATOM 2437 C CA . LEU A 1 294 ? -23.924 1.605 14.761 1.00 93.12 294 LEU A CA 1
ATOM 2438 C C . LEU A 1 294 ? -24.886 1.047 13.703 1.00 93.12 294 LEU A C 1
ATOM 2440 O O . LEU A 1 294 ? -25.978 0.599 14.058 1.00 93.12 294 LEU A O 1
ATOM 2444 N N . GLN A 1 295 ? -24.479 1.051 12.431 1.00 93.00 295 GLN A N 1
ATOM 2445 C CA . GLN A 1 295 ? -25.281 0.536 11.319 1.00 93.00 295 GLN A CA 1
ATOM 2446 C C . GLN A 1 295 ? -25.310 -0.993 11.274 1.00 93.00 295 GLN A C 1
ATOM 2448 O O . GLN A 1 295 ? -26.393 -1.569 11.205 1.00 93.00 295 GLN A O 1
ATOM 2453 N N . SER A 1 296 ? -24.147 -1.647 11.353 1.00 94.06 296 SER A N 1
ATOM 2454 C CA . SER A 1 296 ? -24.049 -3.113 11.289 1.00 94.06 296 SER A CA 1
ATOM 2455 C C . SER A 1 296 ? -24.407 -3.808 12.605 1.00 94.06 296 SER A C 1
ATOM 2457 O O . SER A 1 296 ? -24.699 -5.000 12.604 1.00 94.06 296 SER A O 1
ATOM 2459 N N . ARG A 1 297 ? -24.361 -3.094 13.741 1.00 93.56 297 ARG A N 1
ATOM 2460 C CA . ARG A 1 297 ? -24.442 -3.600 15.131 1.00 93.56 297 ARG A CA 1
ATOM 2461 C C . ARG A 1 297 ? -23.311 -4.536 15.555 1.00 93.56 297 ARG A C 1
ATOM 2463 O O . ARG A 1 297 ? -22.920 -4.501 16.722 1.00 93.56 297 ARG A O 1
ATOM 2470 N N . VAL A 1 298 ? -22.791 -5.334 14.632 1.00 95.75 298 VAL A N 1
ATOM 2471 C CA . VAL A 1 298 ? -21.652 -6.235 14.792 1.00 95.75 298 VAL A CA 1
ATOM 2472 C C . VAL A 1 298 ? -20.670 -5.978 13.655 1.00 95.75 298 VAL A C 1
ATOM 2474 O O . VAL A 1 298 ? -21.069 -5.882 12.499 1.00 95.75 298 VAL A O 1
ATOM 2477 N N . LEU A 1 299 ? -19.390 -5.865 13.993 1.00 97.25 299 LEU A N 1
ATOM 2478 C CA . LEU A 1 299 ? -18.284 -5.794 13.052 1.00 97.25 299 LEU A CA 1
ATOM 2479 C C . LEU A 1 299 ? -17.305 -6.931 13.329 1.00 97.25 299 LEU A C 1
ATOM 2481 O O . LEU A 1 299 ? -16.935 -7.176 14.479 1.00 97.25 299 LEU A O 1
ATOM 2485 N N . THR A 1 300 ? -16.826 -7.557 12.264 1.00 96.50 300 THR A N 1
ATOM 2486 C CA . THR A 1 300 ? -15.642 -8.416 12.303 1.00 96.50 300 THR A CA 1
ATOM 2487 C C . THR A 1 300 ? -14.435 -7.570 11.937 1.00 96.50 300 THR A C 1
ATOM 2489 O O . THR A 1 300 ? -14.462 -6.831 10.954 1.00 96.50 300 THR A O 1
ATOM 2492 N N . ILE A 1 301 ? -13.373 -7.655 12.728 1.00 97.50 301 ILE A N 1
ATOM 2493 C CA . ILE A 1 301 ? -12.150 -6.878 12.552 1.00 97.50 301 ILE A CA 1
ATOM 2494 C C . ILE A 1 301 ? -10.996 -7.863 12.445 1.00 97.50 301 ILE A C 1
ATOM 2496 O O . ILE A 1 301 ? -10.718 -8.588 13.394 1.00 97.50 301 ILE A O 1
ATOM 2500 N N . LEU A 1 302 ? -10.303 -7.873 11.314 1.00 97.19 302 LEU A N 1
ATOM 2501 C CA . LEU A 1 302 ? -9.084 -8.646 11.110 1.00 97.19 302 LEU A CA 1
ATOM 2502 C C . LEU A 1 302 ? -7.903 -7.684 11.032 1.00 97.19 302 LEU A C 1
ATOM 2504 O O . LEU A 1 302 ? -7.827 -6.841 10.138 1.00 97.19 302 LEU A O 1
ATOM 2508 N N . LEU A 1 303 ? -6.981 -7.810 11.977 1.00 97.69 303 LEU A N 1
ATOM 2509 C CA . LEU A 1 303 ? -5.721 -7.088 11.996 1.00 97.69 303 LEU A CA 1
ATOM 2510 C C . LEU A 1 303 ? -4.620 -7.996 11.450 1.00 97.69 303 LEU A C 1
ATOM 2512 O O . LEU A 1 303 ? -4.342 -9.049 12.019 1.00 97.69 303 LEU A O 1
ATOM 2516 N N . ARG A 1 304 ? -3.972 -7.554 10.374 1.00 96.69 304 ARG A N 1
ATOM 2517 C CA . ARG A 1 304 ? -2.765 -8.160 9.812 1.00 96.69 304 ARG A CA 1
ATOM 2518 C C . ARG A 1 304 ? -1.591 -7.219 10.047 1.00 96.69 304 ARG A C 1
ATOM 2520 O O . ARG A 1 304 ? -1.487 -6.201 9.367 1.00 96.69 304 ARG A O 1
ATOM 2527 N N . SER A 1 305 ? -0.716 -7.560 10.980 1.00 96.81 305 SER A N 1
ATOM 2528 C CA . SER A 1 305 ? 0.451 -6.751 11.336 1.00 96.81 305 SER A CA 1
ATOM 2529 C C . SER A 1 305 ? 1.724 -7.331 10.743 1.00 96.81 305 SER A C 1
ATOM 2531 O O . SER A 1 305 ? 1.978 -8.528 10.871 1.00 96.81 305 SER A O 1
ATOM 2533 N N . PHE A 1 306 ? 2.537 -6.480 10.121 1.00 93.94 306 PHE A N 1
ATOM 2534 C CA . PHE A 1 306 ? 3.819 -6.882 9.550 1.00 93.94 306 PHE A CA 1
ATOM 2535 C C . PHE A 1 306 ? 4.915 -6.727 10.595 1.00 93.94 306 PHE A C 1
ATOM 2537 O O . PHE A 1 306 ? 5.046 -5.668 11.220 1.00 93.94 306 PHE A O 1
ATOM 2544 N N . ARG A 1 307 ? 5.689 -7.790 10.794 1.00 91.50 307 ARG A N 1
ATOM 2545 C CA . ARG A 1 307 ? 6.862 -7.759 11.656 1.00 91.50 307 ARG A CA 1
ATOM 2546 C C . ARG A 1 307 ? 8.114 -7.405 10.852 1.00 91.50 307 ARG A C 1
ATOM 2548 O O . ARG A 1 307 ? 8.118 -7.469 9.625 1.00 91.50 307 ARG A O 1
ATOM 2555 N N . SER A 1 308 ? 9.171 -7.009 11.556 1.00 87.12 308 SER A N 1
ATOM 2556 C CA . SER A 1 308 ? 10.482 -6.744 10.949 1.00 87.12 308 SER A CA 1
ATOM 2557 C C . SER A 1 308 ? 11.225 -8.023 10.569 1.00 87.12 308 SER A C 1
ATOM 2559 O O . SER A 1 308 ? 12.116 -7.985 9.726 1.00 87.12 308 SER A O 1
ATOM 2561 N N . GLU A 1 309 ? 10.892 -9.143 11.208 1.00 89.31 309 GLU A N 1
ATOM 2562 C CA . GLU A 1 309 ? 11.482 -10.444 10.923 1.00 89.31 309 GLU A CA 1
ATOM 2563 C C . GLU A 1 309 ? 11.042 -10.976 9.554 1.00 89.31 309 GLU A C 1
ATOM 2565 O O . GLU A 1 309 ? 9.879 -10.860 9.159 1.00 89.31 309 GLU A O 1
ATOM 2570 N N . ILE A 1 310 ? 11.991 -11.599 8.858 1.00 86.56 310 ILE A N 1
ATOM 2571 C CA . ILE A 1 310 ? 11.784 -12.275 7.579 1.00 86.56 310 ILE A CA 1
ATOM 2572 C C . ILE A 1 310 ? 11.754 -13.781 7.832 1.00 86.56 310 ILE A C 1
ATOM 2574 O O . ILE A 1 310 ? 12.590 -14.306 8.566 1.00 86.56 310 ILE A O 1
ATOM 2578 N N . ASP A 1 311 ? 10.788 -14.467 7.233 1.00 82.62 311 ASP A N 1
ATOM 2579 C CA . ASP A 1 311 ? 10.731 -15.922 7.220 1.00 82.62 311 ASP A CA 1
ATOM 2580 C C . ASP A 1 311 ? 11.846 -16.475 6.324 1.00 82.62 311 ASP A C 1
ATOM 2582 O O . ASP A 1 311 ? 11.916 -16.161 5.137 1.00 82.62 311 ASP A O 1
ATOM 2586 N N . GLU A 1 312 ? 12.734 -17.291 6.890 1.00 81.31 312 GLU A N 1
ATOM 2587 C CA . GLU A 1 312 ? 13.938 -17.771 6.196 1.00 81.31 312 GLU A CA 1
ATOM 2588 C C . GLU A 1 312 ? 13.628 -18.685 5.001 1.00 81.31 312 GLU A C 1
ATOM 2590 O O . GLU A 1 312 ? 14.437 -18.782 4.081 1.00 81.31 312 GLU A O 1
ATOM 2595 N N . ILE A 1 313 ? 12.465 -19.348 5.001 1.00 80.44 313 ILE A N 1
ATOM 2596 C CA . ILE A 1 313 ? 12.065 -20.288 3.946 1.00 80.44 313 ILE A CA 1
ATOM 2597 C C . ILE A 1 313 ? 11.511 -19.525 2.745 1.00 80.44 313 ILE A C 1
ATOM 2599 O O . ILE A 1 313 ? 11.892 -19.785 1.605 1.00 80.44 313 ILE A O 1
ATOM 2603 N N . THR A 1 314 ? 10.595 -18.593 2.992 1.00 80.69 314 THR A N 1
ATOM 2604 C CA . THR A 1 314 ? 9.888 -17.874 1.924 1.00 80.69 314 THR A CA 1
ATOM 2605 C C . THR A 1 314 ? 10.535 -16.552 1.536 1.00 80.69 314 THR A C 1
ATOM 2607 O O . THR A 1 314 ? 10.212 -16.003 0.484 1.00 80.69 314 THR A O 1
ATOM 2610 N N . GLY A 1 315 ? 11.426 -16.010 2.369 1.00 81.62 315 GLY A N 1
ATOM 2611 C CA . GLY A 1 315 ? 11.986 -14.670 2.194 1.00 81.62 315 GLY A CA 1
ATOM 2612 C C . GLY A 1 315 ? 10.961 -13.547 2.392 1.00 81.62 315 GLY A C 1
ATOM 2613 O O . GLY A 1 315 ? 11.252 -12.391 2.080 1.00 81.62 315 GLY A O 1
ATOM 2614 N N . LEU A 1 316 ? 9.761 -13.862 2.894 1.00 82.38 316 LEU A N 1
ATOM 2615 C CA . LEU A 1 316 ? 8.678 -12.903 3.103 1.00 82.38 316 LEU A CA 1
ATOM 2616 C C . LEU A 1 316 ? 8.673 -12.369 4.544 1.00 82.38 316 LEU A C 1
ATOM 2618 O O . LEU A 1 316 ? 9.023 -13.101 5.471 1.00 82.38 316 LEU A O 1
ATOM 2622 N N . PRO A 1 317 ? 8.227 -11.119 4.779 1.00 86.81 317 PRO A N 1
ATOM 2623 C CA . PRO A 1 317 ? 8.007 -10.620 6.133 1.00 86.81 317 PRO A CA 1
ATOM 2624 C C . PRO A 1 317 ? 6.992 -11.474 6.892 1.00 86.81 317 PRO A C 1
ATOM 2626 O O . PRO A 1 317 ? 5.919 -11.782 6.361 1.00 86.81 317 PRO A O 1
ATOM 2629 N N . ILE A 1 318 ? 7.306 -11.796 8.147 1.00 91.25 318 ILE A N 1
ATOM 2630 C CA . ILE A 1 318 ? 6.397 -12.526 9.032 1.00 91.25 318 ILE A CA 1
ATOM 2631 C C . ILE A 1 318 ? 5.201 -11.636 9.381 1.00 91.25 318 ILE A C 1
ATOM 2633 O O . ILE A 1 318 ? 5.347 -10.460 9.730 1.00 91.25 318 ILE A O 1
ATOM 2637 N N . LYS A 1 319 ? 3.999 -12.213 9.322 1.00 93.88 319 LYS A N 1
ATOM 2638 C CA . LYS A 1 319 ? 2.732 -11.520 9.577 1.00 93.88 319 LYS A CA 1
ATOM 2639 C C . LYS A 1 319 ? 2.046 -12.117 10.797 1.00 93.88 319 LYS A C 1
ATOM 2641 O O . LYS A 1 319 ? 1.876 -13.330 10.872 1.00 93.88 319 LYS A O 1
ATOM 2646 N N . GLU A 1 320 ? 1.593 -11.276 11.722 1.00 96.06 320 GLU A N 1
ATOM 2647 C CA . GLU A 1 320 ? 0.651 -11.699 12.764 1.00 96.06 320 GLU A CA 1
ATOM 2648 C C . GLU A 1 320 ? -0.780 -11.375 12.330 1.00 96.06 320 GLU A C 1
ATOM 2650 O O . GLU A 1 320 ? -1.068 -10.247 11.920 1.00 96.06 320 GLU A O 1
ATOM 2655 N N . ILE A 1 321 ? -1.679 -12.354 12.432 1.00 96.75 321 ILE A N 1
ATOM 2656 C CA . ILE A 1 321 ? -3.112 -12.188 12.187 1.00 96.75 321 ILE A CA 1
ATOM 2657 C C . ILE A 1 321 ? -3.859 -12.316 13.510 1.00 96.75 321 ILE A C 1
ATOM 2659 O O . ILE A 1 321 ? -3.720 -13.310 14.223 1.00 96.75 321 ILE A O 1
ATOM 2663 N N . ARG A 1 322 ? -4.679 -11.312 13.818 1.00 97.75 322 ARG A N 1
ATOM 2664 C CA . ARG A 1 322 ? -5.598 -11.284 14.962 1.00 97.75 322 ARG A CA 1
ATOM 2665 C C . ARG A 1 322 ? -6.992 -10.953 14.461 1.00 97.75 322 ARG A C 1
ATOM 2667 O O . ARG A 1 322 ? -7.139 -10.096 13.594 1.00 97.75 322 ARG A O 1
ATOM 2674 N N . GLY A 1 323 ? -8.009 -11.593 15.022 1.00 97.69 323 GLY A N 1
ATOM 2675 C CA . GLY A 1 323 ? -9.399 -11.262 14.730 1.00 97.69 323 GLY A CA 1
ATOM 2676 C C . GLY A 1 323 ? -10.149 -10.856 15.975 1.00 97.69 323 GLY A C 1
ATOM 2677 O O . GLY A 1 323 ? -9.890 -11.366 17.061 1.00 97.69 323 GLY A O 1
ATOM 2678 N N . TYR A 1 324 ? -11.090 -9.946 15.797 1.00 97.94 324 TYR A N 1
ATOM 2679 C CA . TYR A 1 324 ? -11.958 -9.449 16.845 1.00 97.94 324 TYR A CA 1
ATOM 2680 C C . TYR A 1 324 ? -13.387 -9.373 16.321 1.00 97.94 324 TYR A C 1
ATOM 2682 O O . TYR A 1 324 ? -13.620 -8.992 15.175 1.00 97.94 324 TYR A O 1
ATOM 2690 N N . ILE A 1 325 ? -14.346 -9.681 17.183 1.00 97.56 325 ILE A N 1
ATOM 2691 C CA . ILE A 1 325 ? -15.757 -9.375 16.961 1.00 97.56 325 ILE A CA 1
ATOM 2692 C C . ILE A 1 325 ? -16.095 -8.199 17.865 1.00 97.56 325 ILE A C 1
ATOM 2694 O O . ILE A 1 325 ? -16.022 -8.326 19.088 1.00 97.56 325 ILE A O 1
ATOM 2698 N N . ALA A 1 326 ? -16.450 -7.062 17.276 1.00 97.50 326 ALA A N 1
ATOM 2699 C CA . ALA A 1 326 ? -16.930 -5.884 17.985 1.00 97.50 326 ALA A CA 1
ATOM 2700 C C . ALA A 1 326 ? -18.449 -5.786 17.836 1.00 97.50 326 ALA A C 1
ATOM 2702 O O . ALA A 1 326 ? -18.984 -5.897 16.739 1.00 97.50 326 ALA A O 1
ATOM 2703 N N . ARG A 1 327 ? -19.160 -5.560 18.934 1.00 97.06 327 ARG A N 1
ATOM 2704 C CA . ARG A 1 327 ? -20.620 -5.446 18.965 1.00 97.06 327 ARG A CA 1
ATOM 2705 C C . ARG A 1 327 ? -21.044 -4.266 19.812 1.00 97.06 327 ARG A C 1
ATOM 2707 O O . ARG A 1 327 ? -20.375 -3.932 20.792 1.00 97.06 327 ARG A O 1
ATOM 2714 N N . ILE A 1 328 ? -22.171 -3.665 19.456 1.00 93.75 328 ILE A N 1
ATOM 2715 C CA . ILE A 1 328 ? -22.783 -2.624 20.272 1.00 93.75 328 ILE A CA 1
ATOM 2716 C C . ILE A 1 328 ? -23.943 -3.182 21.100 1.00 93.75 328 ILE A C 1
ATOM 2718 O O . ILE A 1 328 ? -24.907 -3.734 20.572 1.00 93.75 328 ILE A O 1
ATOM 2722 N N . GLU A 1 329 ? -23.861 -3.000 22.414 1.00 89.50 329 GLU A N 1
ATOM 2723 C CA . GLU A 1 329 ? -24.916 -3.324 23.374 1.00 89.50 329 GLU A CA 1
ATOM 2724 C C . GLU A 1 329 ? -25.348 -2.024 24.071 1.00 89.50 329 GLU A C 1
ATOM 2726 O O . GLU A 1 329 ? -24.656 -1.483 24.938 1.00 89.50 329 GLU A O 1
ATOM 2731 N N . GLY A 1 330 ? -26.477 -1.455 23.637 1.00 80.50 330 GLY A N 1
ATOM 2732 C CA . GLY A 1 330 ? -26.878 -0.098 24.028 1.00 80.50 330 GLY A CA 1
ATOM 2733 C C . GLY A 1 330 ? -25.898 0.951 23.485 1.00 80.50 330 GLY A C 1
ATOM 2734 O O . GLY A 1 330 ? -25.775 1.099 22.272 1.00 80.50 330 GLY A O 1
ATOM 2735 N N . HIS A 1 331 ? -25.198 1.659 24.379 1.00 77.75 331 HIS A N 1
ATOM 2736 C CA . HIS A 1 331 ? -24.111 2.602 24.055 1.00 77.75 331 HIS A CA 1
ATOM 2737 C C . HIS A 1 331 ? -22.706 2.055 24.367 1.00 77.75 331 HIS A C 1
ATOM 2739 O O . HIS A 1 331 ? -21.734 2.811 24.370 1.00 77.75 331 HIS A O 1
ATOM 2745 N N . HIS A 1 332 ? -22.594 0.755 24.649 1.00 92.25 332 HIS A N 1
ATOM 2746 C CA . HIS A 1 332 ? -21.328 0.115 24.987 1.00 92.25 332 HIS A CA 1
ATOM 2747 C C . HIS A 1 332 ? -20.837 -0.717 23.810 1.00 92.25 332 HIS A C 1
ATOM 2749 O O . HIS A 1 332 ? -21.512 -1.648 23.367 1.00 92.25 332 HIS A O 1
ATOM 2755 N N . LEU A 1 333 ? -19.642 -0.399 23.329 1.00 96.19 333 LEU A N 1
ATOM 2756 C CA . LEU A 1 333 ? -18.868 -1.294 22.493 1.00 96.19 333 LEU A CA 1
ATOM 2757 C C . LEU A 1 333 ? -18.301 -2.395 23.388 1.00 96.19 333 LEU A C 1
ATOM 2759 O O . LEU A 1 333 ? -17.569 -2.130 24.341 1.00 96.19 333 LEU A O 1
ATOM 2763 N N . LYS A 1 334 ? -18.615 -3.642 23.051 1.00 97.06 334 LYS A N 1
ATOM 2764 C CA . LYS A 1 334 ? -17.915 -4.820 23.563 1.00 97.06 334 LYS A CA 1
ATOM 2765 C C . LYS A 1 334 ? -17.159 -5.468 22.424 1.00 97.06 334 LYS A C 1
ATOM 2767 O O . LYS A 1 334 ? -17.663 -5.523 21.306 1.00 97.06 334 LYS A O 1
ATOM 2772 N N . PHE A 1 335 ? -15.982 -5.996 22.716 1.00 97.00 335 PHE A N 1
ATOM 2773 C CA . PHE A 1 335 ? -15.209 -6.746 21.741 1.00 97.00 335 PHE A CA 1
ATOM 2774 C C . PHE A 1 335 ? -14.689 -8.046 22.343 1.00 97.00 335 PHE A C 1
ATOM 2776 O O . PHE A 1 335 ? -14.538 -8.180 23.558 1.00 97.00 335 PHE A O 1
ATOM 2783 N N . THR A 1 336 ? -14.459 -9.031 21.488 1.00 97.00 336 THR A N 1
ATOM 2784 C CA . THR A 1 336 ? -13.888 -10.323 21.868 1.00 97.00 336 THR A CA 1
ATOM 2785 C C . THR A 1 336 ? -12.887 -10.722 20.802 1.00 97.00 336 THR A C 1
ATOM 2787 O O . THR A 1 336 ? -13.214 -10.690 19.617 1.00 97.00 336 THR A O 1
ATOM 2790 N N . GLN A 1 337 ? -11.663 -11.039 21.217 1.00 97.56 337 GLN A N 1
ATOM 2791 C CA . GLN A 1 337 ? -10.645 -11.559 20.312 1.00 97.56 337 GLN A CA 1
ATOM 2792 C C . GLN A 1 337 ? -10.947 -13.032 20.009 1.00 97.56 337 GLN A C 1
ATOM 2794 O O . GLN A 1 337 ? -11.267 -13.794 20.921 1.00 97.56 337 GLN A O 1
ATOM 2799 N N . LEU A 1 338 ? -10.842 -13.410 18.739 1.00 97.44 338 LEU A N 1
ATOM 2800 C CA . LEU A 1 338 ? -10.914 -14.793 18.278 1.00 97.44 338 LEU A CA 1
ATOM 2801 C C . LEU A 1 338 ? -9.664 -15.562 18.707 1.00 97.44 338 LEU A C 1
ATOM 2803 O O . LEU A 1 338 ? -8.565 -15.002 18.718 1.00 97.44 338 LEU A O 1
ATOM 2807 N N . SER A 1 339 ? -9.825 -16.842 19.020 1.00 97.25 339 SER A N 1
ATOM 2808 C CA . SER A 1 339 ? -8.707 -17.761 19.243 1.00 97.25 339 SER A CA 1
ATOM 2809 C C . SER A 1 339 ? -7.849 -17.922 17.986 1.00 97.25 339 SER A C 1
ATOM 2811 O O . SER A 1 339 ? -8.310 -17.732 16.855 1.00 97.25 339 SER A O 1
ATOM 2813 N N . ALA A 1 340 ? -6.586 -18.311 18.168 1.00 95.62 340 ALA A N 1
ATOM 2814 C CA . ALA A 1 340 ? -5.701 -18.612 17.044 1.00 95.62 340 ALA A CA 1
ATOM 2815 C C . ALA A 1 340 ? -6.265 -19.759 16.195 1.00 95.62 340 ALA A C 1
ATOM 2817 O O . ALA A 1 340 ? -6.123 -19.747 14.973 1.00 95.62 340 ALA A O 1
ATOM 2818 N N . ARG A 1 341 ? -6.943 -20.724 16.829 1.00 92.38 341 ARG A N 1
ATOM 2819 C CA . ARG A 1 341 ? -7.602 -21.830 16.132 1.00 92.38 341 ARG A CA 1
ATOM 2820 C C . ARG A 1 341 ? -8.777 -21.380 15.264 1.00 92.38 341 ARG A C 1
ATOM 2822 O O . ARG A 1 341 ? -8.833 -21.782 14.108 1.00 92.38 341 ARG A O 1
ATOM 2829 N N . GLU A 1 342 ? -9.680 -20.546 15.782 1.00 93.94 342 GLU A N 1
ATOM 2830 C CA . GLU A 1 342 ? -10.792 -19.996 14.985 1.00 93.94 342 GLU A CA 1
ATOM 2831 C C . GLU A 1 342 ? -10.269 -19.214 13.775 1.00 93.94 342 GLU A C 1
ATOM 2833 O O . GLU A 1 342 ? -10.805 -19.333 12.674 1.00 93.94 342 GLU A O 1
ATOM 2838 N N . LEU A 1 343 ? -9.185 -18.453 13.959 1.00 93.94 343 LEU A N 1
ATOM 2839 C CA . LEU A 1 343 ? -8.528 -17.730 12.872 1.00 93.94 343 LEU A CA 1
ATOM 2840 C C . LEU A 1 343 ? -7.913 -18.664 11.834 1.00 93.94 343 LEU A C 1
ATOM 2842 O O . LEU A 1 343 ? -8.116 -18.453 10.641 1.00 93.94 343 LEU A O 1
ATOM 2846 N N . LEU A 1 344 ? -7.182 -19.692 12.270 1.00 91.62 344 LEU A N 1
ATOM 2847 C CA . LEU A 1 344 ? -6.615 -20.688 11.366 1.00 91.62 344 LEU A CA 1
ATOM 2848 C C . LEU A 1 344 ? -7.721 -21.347 10.541 1.00 91.62 344 LEU A C 1
ATOM 2850 O O . LEU A 1 344 ? -7.618 -21.390 9.318 1.00 91.62 344 LEU A O 1
ATOM 2854 N N . GLU A 1 345 ? -8.784 -21.824 11.189 1.00 88.62 345 GLU A N 1
ATOM 2855 C CA . GLU A 1 345 ? -9.910 -22.479 10.517 1.00 88.62 345 GLU A CA 1
ATOM 2856 C C . GLU A 1 345 ? -10.589 -21.540 9.508 1.00 88.62 345 GLU A C 1
ATOM 2858 O O . GLU A 1 345 ? -10.909 -21.973 8.404 1.00 88.62 345 GLU A O 1
ATOM 2863 N N . ALA A 1 346 ? -10.740 -20.252 9.829 1.00 86.31 346 ALA A N 1
ATOM 2864 C CA . ALA A 1 346 ? -11.305 -19.260 8.912 1.00 86.31 346 ALA A CA 1
ATOM 2865 C C . ALA A 1 346 ? -10.411 -18.970 7.690 1.00 86.31 346 ALA A C 1
ATOM 2867 O O . ALA A 1 346 ? -10.926 -18.681 6.613 1.00 86.31 346 ALA A O 1
ATOM 2868 N N . TYR A 1 347 ? -9.084 -19.042 7.836 1.00 86.62 347 TYR A N 1
ATOM 2869 C CA . TYR A 1 347 ? -8.129 -18.758 6.755 1.00 86.62 347 TYR A CA 1
ATOM 2870 C C . TYR A 1 347 ? -7.743 -19.983 5.921 1.00 86.62 347 TYR A C 1
ATOM 2872 O O . TYR A 1 347 ? -7.253 -19.834 4.805 1.00 86.62 347 TYR A O 1
ATOM 2880 N N . THR A 1 348 ? -7.937 -21.187 6.455 1.00 87.94 348 THR A N 1
ATOM 2881 C CA . THR A 1 348 ? -7.497 -22.450 5.838 1.00 87.94 348 THR A CA 1
ATOM 2882 C C . THR A 1 348 ? -8.662 -23.341 5.447 1.00 87.94 348 THR A C 1
ATOM 2884 O O . THR A 1 348 ? -8.498 -24.545 5.280 1.00 87.94 348 THR A O 1
ATOM 2887 N N . LYS A 1 349 ? -9.856 -22.775 5.292 1.00 86.94 349 LYS A N 1
ATOM 2888 C CA . LYS A 1 349 ? -11.032 -23.511 4.850 1.00 86.94 349 LYS A CA 1
ATOM 2889 C C . LYS A 1 349 ? -11.723 -22.741 3.744 1.00 86.94 349 LYS A C 1
ATOM 2891 O O . LYS A 1 349 ? -12.055 -21.572 3.904 1.00 86.94 349 LYS A O 1
ATOM 2896 N N . ASP A 1 350 ? -11.948 -23.415 2.627 1.00 83.25 350 ASP A N 1
ATOM 2897 C CA . ASP A 1 350 ? -12.730 -22.875 1.529 1.00 83.25 350 ASP A CA 1
ATOM 2898 C C . ASP A 1 350 ? -14.157 -22.595 2.036 1.00 83.25 350 ASP A C 1
ATOM 2900 O O . ASP A 1 350 ? -14.831 -23.526 2.495 1.00 83.25 350 ASP A O 1
ATOM 2904 N N . PRO A 1 351 ? -14.637 -21.342 1.972 1.00 77.69 351 PRO A N 1
ATOM 2905 C CA . PRO A 1 351 ? -15.951 -20.988 2.496 1.00 77.69 351 PRO A CA 1
ATOM 2906 C C . PRO A 1 351 ? -17.103 -21.623 1.701 1.00 77.69 351 PRO A C 1
ATOM 2908 O O . PRO A 1 351 ? -18.175 -21.842 2.261 1.00 77.69 351 PRO A O 1
ATOM 2911 N N . LYS A 1 352 ? -16.895 -21.964 0.422 1.00 81.69 352 LYS A N 1
ATOM 2912 C CA . LYS A 1 352 ? -17.896 -22.589 -0.456 1.00 81.69 352 LYS A CA 1
ATOM 2913 C C . LYS A 1 352 ? -17.894 -24.107 -0.339 1.00 81.69 352 LYS A C 1
ATOM 2915 O O . LYS A 1 352 ? -18.954 -24.726 -0.306 1.00 81.69 352 LYS A O 1
ATOM 2920 N N . THR A 1 353 ? -16.714 -24.726 -0.319 1.00 85.56 353 THR A N 1
ATOM 2921 C CA . THR A 1 353 ? -16.595 -26.197 -0.362 1.00 85.56 353 THR A CA 1
ATOM 2922 C C . THR A 1 353 ? -16.338 -26.831 1.000 1.00 85.56 353 THR A C 1
ATOM 2924 O O . THR A 1 353 ? -16.482 -28.045 1.152 1.00 85.56 353 THR A O 1
ATOM 2927 N N . GLY A 1 354 ? -15.938 -26.038 1.994 1.00 83.81 354 GLY A N 1
ATOM 2928 C CA . GLY A 1 354 ? -15.548 -26.506 3.319 1.00 83.81 354 GLY A CA 1
ATOM 2929 C C . GLY A 1 354 ? -14.246 -27.311 3.342 1.00 83.81 354 GLY A C 1
ATOM 2930 O O . GLY A 1 354 ? -13.895 -27.849 4.395 1.00 83.81 354 GLY A O 1
ATOM 2931 N N . LYS A 1 355 ? -13.545 -27.431 2.209 1.00 88.25 355 LYS A N 1
ATOM 2932 C CA . LYS A 1 355 ? -12.286 -28.171 2.106 1.00 88.25 355 LYS A CA 1
ATOM 2933 C C . LYS A 1 355 ? -11.132 -27.372 2.714 1.00 88.25 355 LYS A C 1
ATOM 2935 O O . LYS A 1 355 ? -11.156 -26.144 2.646 1.00 88.25 355 LYS A O 1
ATOM 2940 N N . PRO A 1 356 ? -10.124 -28.048 3.286 1.00 85.00 356 PRO A N 1
ATOM 2941 C CA . PRO A 1 356 ? -8.931 -27.371 3.761 1.00 85.00 356 PRO A CA 1
ATOM 2942 C C . PRO A 1 356 ? -8.182 -26.713 2.593 1.00 85.00 356 PRO A C 1
ATOM 2944 O O . PRO A 1 356 ? -8.062 -27.295 1.515 1.00 85.00 356 PRO A O 1
ATOM 2947 N N . LEU A 1 357 ? -7.690 -25.504 2.833 1.00 85.31 357 LEU A N 1
ATOM 2948 C CA . LEU A 1 357 ? -6.779 -24.747 1.986 1.00 85.31 357 LEU A CA 1
ATOM 2949 C C . LEU A 1 357 ? -5.393 -24.766 2.626 1.00 85.31 357 LEU A C 1
ATOM 2951 O O . LEU A 1 357 ? -5.271 -24.814 3.853 1.00 85.31 357 LEU A O 1
ATOM 2955 N N . GLU A 1 358 ? -4.352 -24.699 1.801 1.00 83.38 358 GLU A N 1
ATOM 2956 C CA . GLU A 1 358 ? -3.001 -24.539 2.327 1.00 83.38 358 GLU A CA 1
ATOM 2957 C C . GLU A 1 358 ? -2.875 -23.201 3.071 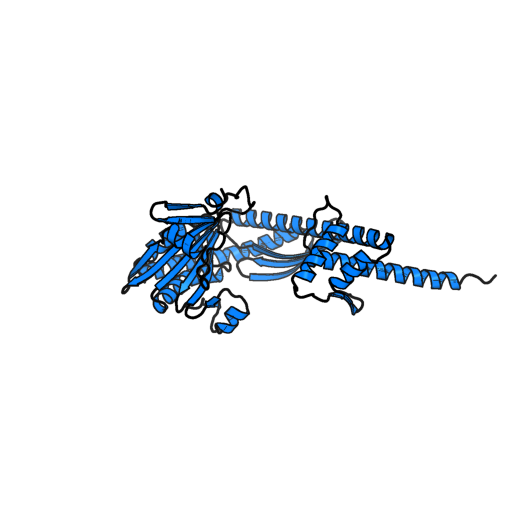1.00 83.38 358 GLU A C 1
ATOM 2959 O O . GLU A 1 358 ? -3.344 -22.167 2.583 1.00 83.38 358 GLU A O 1
ATOM 2964 N N . PRO A 1 359 ? -2.267 -23.197 4.269 1.00 82.06 359 PRO A N 1
ATOM 2965 C CA . PRO A 1 359 ? -2.072 -21.975 5.028 1.00 82.06 359 PRO A CA 1
ATOM 2966 C C . PRO A 1 359 ? -1.088 -21.044 4.321 1.00 82.06 359 PRO A C 1
ATOM 2968 O O . PRO A 1 359 ? -0.009 -21.468 3.909 1.00 82.06 359 PRO A O 1
ATOM 2971 N N . GLU A 1 360 ? -1.433 -19.752 4.266 1.00 83.81 360 GLU A N 1
ATOM 2972 C CA . GLU A 1 360 ? -0.525 -18.702 3.793 1.00 83.81 360 GLU A CA 1
ATOM 2973 C C . GLU A 1 360 ? 0.817 -18.809 4.548 1.00 83.81 360 GLU A C 1
ATOM 2975 O O . GLU A 1 360 ? 0.815 -18.834 5.786 1.00 83.81 360 GLU A O 1
ATOM 2980 N N . PRO A 1 361 ? 1.959 -18.894 3.843 1.00 85.69 361 PRO A N 1
ATOM 2981 C CA . PRO A 1 361 ? 3.253 -19.006 4.498 1.00 85.69 361 PRO A CA 1
ATOM 2982 C C . PRO A 1 361 ? 3.626 -17.711 5.231 1.00 85.69 361 PRO A C 1
ATOM 2984 O O . PRO A 1 361 ? 3.096 -16.635 4.949 1.00 85.69 361 PRO A O 1
ATOM 2987 N N . ALA A 1 362 ? 4.574 -17.813 6.168 1.00 88.50 362 ALA A N 1
ATOM 2988 C CA . ALA A 1 362 ? 5.044 -16.696 6.996 1.00 88.50 362 ALA A CA 1
ATOM 2989 C C . ALA A 1 362 ? 3.936 -16.009 7.828 1.00 88.50 362 ALA A C 1
ATOM 2991 O O . ALA A 1 362 ? 4.054 -14.840 8.200 1.00 88.50 362 ALA A O 1
ATOM 2992 N N . VAL A 1 363 ? 2.857 -16.730 8.155 1.00 91.94 363 VAL A N 1
ATOM 2993 C CA . VAL A 1 363 ? 1.749 -16.236 8.987 1.00 91.94 363 VAL A CA 1
ATOM 2994 C C . VAL A 1 363 ? 1.757 -16.874 10.376 1.00 91.94 363 VAL A C 1
ATOM 2996 O O . VAL A 1 363 ? 1.935 -18.085 10.525 1.00 91.94 363 VAL A O 1
ATOM 2999 N N . ILE A 1 364 ? 1.505 -16.056 11.393 1.00 94.56 364 ILE A N 1
ATOM 3000 C CA . ILE A 1 364 ? 1.237 -16.465 12.771 1.00 94.56 364 ILE A CA 1
ATOM 3001 C C . ILE A 1 364 ? -0.199 -16.054 13.107 1.00 94.56 364 ILE A C 1
ATOM 3003 O O . ILE A 1 364 ? -0.533 -14.869 13.076 1.00 94.56 364 ILE A O 1
ATOM 3007 N N . PHE A 1 365 ? -1.047 -17.020 13.442 1.00 95.81 365 PHE A N 1
ATOM 3008 C CA . PHE A 1 365 ? -2.392 -16.769 13.956 1.00 95.81 365 PHE A CA 1
ATOM 3009 C C . PHE A 1 365 ? -2.312 -16.553 15.464 1.00 95.81 365 PHE A C 1
ATOM 3011 O O . PHE A 1 365 ? -1.758 -17.391 16.176 1.00 95.81 365 PHE A O 1
ATOM 3018 N N . CYS A 1 366 ? -2.841 -15.431 15.947 1.00 97.00 366 CYS A N 1
ATOM 3019 C CA . CYS A 1 366 ? -2.679 -14.989 17.327 1.00 97.00 366 CYS A CA 1
ATOM 3020 C C . CYS A 1 366 ? -4.035 -14.853 18.036 1.00 97.00 366 CYS A C 1
ATOM 3022 O O . CYS A 1 366 ? -4.875 -14.035 17.646 1.00 97.00 366 CYS A O 1
ATOM 3024 N N . GLY A 1 367 ? -4.211 -15.607 19.119 1.00 95.88 367 GLY A N 1
ATOM 3025 C CA . GLY A 1 367 ? -5.404 -15.603 19.964 1.00 95.88 367 GLY A CA 1
ATOM 3026 C C . GLY A 1 367 ? -5.215 -14.859 21.293 1.00 95.88 367 GLY A C 1
ATOM 3027 O O . GLY A 1 367 ? -4.216 -14.149 21.478 1.00 95.88 367 GLY A O 1
ATOM 3028 N N . PRO A 1 368 ? -6.191 -14.962 22.212 1.00 94.50 368 PRO A N 1
ATOM 3029 C CA . PRO A 1 368 ? -6.085 -14.448 23.575 1.00 94.50 368 PRO A CA 1
ATOM 3030 C C . PRO A 1 368 ? -4.972 -15.148 24.372 1.00 94.50 368 PRO A C 1
ATOM 3032 O O . PRO A 1 368 ? -4.583 -16.267 24.055 1.00 94.50 368 PRO A O 1
ATOM 3035 N N . ASN A 1 369 ? -4.502 -14.519 25.457 1.00 90.88 369 ASN A N 1
ATOM 3036 C CA . ASN A 1 369 ? -3.535 -15.108 26.403 1.00 90.88 369 ASN A CA 1
ATOM 3037 C C . ASN A 1 369 ? -2.243 -15.638 25.744 1.00 90.88 369 ASN A C 1
ATOM 3039 O O . ASN A 1 369 ? -1.758 -16.708 26.102 1.00 90.88 369 ASN A O 1
ATOM 3043 N N . ASP A 1 370 ? -1.713 -14.899 24.765 1.00 88.12 370 ASP A N 1
ATOM 3044 C CA . ASP A 1 370 ? -0.504 -15.247 24.004 1.00 88.12 370 ASP A CA 1
ATOM 3045 C C . ASP A 1 370 ? -0.581 -16.572 23.219 1.00 88.12 370 ASP A C 1
ATOM 3047 O O . ASP A 1 370 ? 0.446 -17.130 22.828 1.00 88.12 370 ASP A O 1
ATOM 3051 N N . GLU A 1 371 ? -1.792 -17.053 22.916 1.00 94.75 371 GLU A N 1
ATOM 3052 C CA . GLU A 1 371 ? -2.006 -18.169 21.993 1.00 94.75 371 GLU A CA 1
ATOM 3053 C C . GLU A 1 371 ? -1.428 -17.831 20.608 1.00 94.75 371 GLU A C 1
ATOM 3055 O O . GLU A 1 371 ? -1.762 -16.800 20.016 1.00 94.75 371 GLU A O 1
ATOM 3060 N N . LYS A 1 372 ? -0.570 -18.710 20.075 1.00 94.19 372 LYS A N 1
ATOM 3061 C CA . LYS A 1 372 ? 0.034 -18.566 18.744 1.00 94.19 372 LYS A CA 1
ATOM 3062 C C . LYS A 1 372 ? 0.043 -19.894 17.999 1.00 94.19 372 LYS A C 1
ATOM 3064 O O . LYS A 1 372 ? 0.536 -20.891 18.523 1.00 94.19 372 LYS A O 1
ATOM 3069 N N . ILE A 1 373 ? -0.428 -19.881 16.755 1.00 92.69 373 ILE A N 1
ATOM 3070 C CA . ILE A 1 373 ? -0.298 -20.997 15.814 1.00 92.69 373 ILE A CA 1
ATOM 3071 C C . ILE A 1 373 ? 0.494 -20.517 14.600 1.00 92.69 373 ILE A C 1
ATOM 3073 O O . ILE A 1 373 ? 0.118 -19.553 13.938 1.00 92.69 373 ILE A O 1
ATOM 3077 N N . TYR A 1 374 ? 1.601 -21.193 14.309 1.00 89.19 374 TYR A N 1
ATOM 3078 C CA . TYR A 1 374 ? 2.491 -20.857 13.201 1.00 89.19 374 TYR A CA 1
ATOM 3079 C C . TYR A 1 374 ? 2.082 -21.655 11.966 1.00 89.19 374 TYR A C 1
ATOM 3081 O O . TYR A 1 374 ? 2.080 -22.884 12.009 1.00 89.19 374 TYR A O 1
ATOM 3089 N N . SER A 1 375 ? 1.787 -20.971 10.859 1.00 81.69 375 SER A N 1
ATOM 3090 C CA . SER A 1 375 ? 1.515 -21.620 9.565 1.00 81.69 375 SER A CA 1
ATOM 3091 C C . SER A 1 375 ? 2.664 -22.538 9.143 1.00 81.69 375 SER A C 1
ATOM 3093 O O . SER A 1 375 ? 2.426 -23.663 8.727 1.00 81.69 375 SER A O 1
ATOM 3095 N N . THR A 1 376 ? 3.912 -22.104 9.341 1.00 66.88 376 THR A N 1
ATOM 3096 C CA . THR A 1 376 ? 5.134 -22.842 8.985 1.00 66.88 376 THR A CA 1
ATOM 3097 C C . THR A 1 376 ? 5.352 -24.114 9.806 1.00 66.88 376 THR A C 1
ATOM 3099 O O . THR A 1 376 ? 5.991 -25.047 9.327 1.00 66.88 376 THR A O 1
ATOM 3102 N N . ALA A 1 377 ? 4.776 -24.216 11.009 1.00 53.59 377 ALA A N 1
ATOM 3103 C CA . ALA A 1 377 ? 4.817 -25.447 11.802 1.00 53.59 377 ALA A CA 1
ATOM 3104 C C . ALA A 1 377 ? 3.926 -26.566 11.226 1.00 53.59 377 ALA A C 1
ATOM 3106 O O . ALA A 1 377 ? 4.051 -27.708 11.656 1.00 53.59 377 ALA A O 1
ATOM 3107 N N . LEU A 1 378 ? 3.062 -26.255 10.251 1.00 49.81 378 LEU A N 1
ATOM 3108 C CA . LEU A 1 378 ? 2.265 -27.232 9.499 1.00 49.81 378 LEU A CA 1
ATOM 3109 C C . LEU A 1 378 ? 3.007 -27.790 8.271 1.00 49.81 378 LEU A C 1
ATOM 3111 O O . LEU A 1 378 ? 2.509 -28.713 7.637 1.00 49.81 378 LEU A O 1
ATOM 3115 N N . TYR A 1 379 ? 4.187 -27.250 7.940 1.00 45.50 379 TYR A N 1
ATOM 3116 C CA . TYR A 1 379 ? 5.022 -27.687 6.812 1.00 45.50 379 TYR A CA 1
ATOM 3117 C C . TYR A 1 379 ? 6.102 -28.712 7.216 1.00 45.50 379 TYR A C 1
ATOM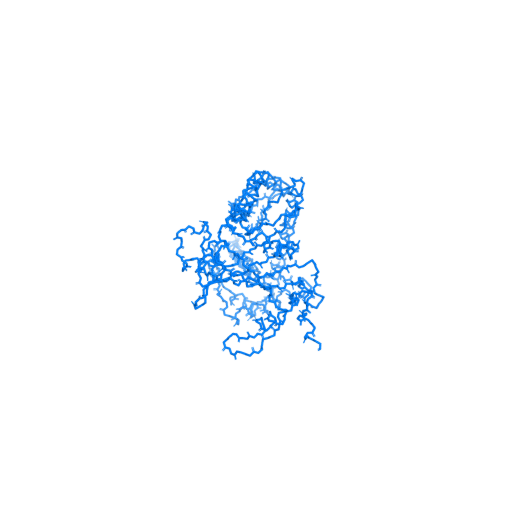 3119 O O . TYR A 1 379 ? 7.010 -28.978 6.428 1.00 45.50 379 TYR A O 1
ATOM 3127 N N . LYS A 1 380 ? 6.048 -29.261 8.439 1.00 40.72 380 LYS A N 1
ATOM 3128 C CA . LYS A 1 380 ? 6.986 -30.287 8.924 1.00 40.72 380 LYS A CA 1
ATOM 3129 C C . LYS A 1 380 ? 6.341 -31.654 9.055 1.00 40.72 380 LYS A C 1
ATOM 3131 O O . LYS A 1 380 ? 5.257 -31.727 9.672 1.00 40.72 380 LYS A O 1
#

Mean predicted aligned error: 9.67 Å

Secondary structure (DSSP, 8-state):
---SHHHHHHHHHHHHHHHHHHHHHHHHHHHHHHHH-S--TTS-HHHHHHHHHHHHHHHT---PPEE-TTS-EE-HHHHHHHHHHS-HHHHHHHHHHHHHHHHHHHHHHHHHHHHHHHHHHHHHHTTS---EEEEEEEEEEEETTEEEEEEEEEETTEEEEEEEEE-HHHHHHHHHHHHHHHHHHHHHHHHHHHHHHHHHHHHSBTHHHHHHHHHTT-SSEEEEEEEESSPPPPGGGTT--HHHHHHTTSSEEEETTEEEEEEEEEE-TTS-EEESSSGGGTTHHHHHHHHHHHHHSEEEEEEEEEEEEEPTTT-PEEEEEEEEEEEEETTEEEEEEPPHHHHHHHHSB-TTT--B-PPPTTEEEE-STT-EEEGGGG--